Protein AF-A0A6V7TV45-F1 (afdb_monomer_lite)

Sequence (391 aa):
MLIRIFLINLFFQFSSSISNNKNQVSQLLFVTIATEETDGLKRLQKSAHHFGHDLKIFGLGEEWKGGNMYSEGGAQKIRLLRENLLPYKDDNLIVLFTDAYDVLINSNSETILRTFFASFPETKILFGAEAYCWPDKSLASKYPPIVFGERYLNSGMFIGYIKEILKMLEFAKEQNLADNEDDQLFYTYLFLDENIRNDLKVGLDSLSIIFQNLNGAQEFVTIRKENNEAMIYNSLYITYPLILHGNGPAKILLNQFENYLGENYLQKEETLKPYQNSIKEHLFPTICVSIFIQKPIPYVEEFLIKISELDYPKRKINLYIANNQKYNIEMVEEFRQQWEDFYASFSVINSVDVKEYIARTNSFIYAKKTKSEFLFIVDADSHLDPSALKI

Structure (mmCIF, N/CA/C/O backbone):
data_AF-A0A6V7TV45-F1
#
_entry.id   AF-A0A6V7TV45-F1
#
loop_
_atom_site.group_PDB
_atom_site.id
_atom_site.type_symbol
_atom_site.label_atom_id
_atom_site.label_alt_id
_atom_site.label_comp_id
_atom_site.label_asym_id
_atom_site.label_entity_id
_atom_site.label_seq_id
_atom_site.pdbx_PDB_ins_code
_atom_site.Cartn_x
_atom_site.Cartn_y
_atom_site.Cartn_z
_atom_site.occupancy
_atom_site.B_iso_or_equiv
_atom_site.auth_seq_id
_atom_site.auth_comp_id
_atom_site.auth_asym_id
_atom_site.auth_atom_id
_atom_site.pdbx_PDB_model_num
ATOM 1 N N . MET A 1 1 ? 15.608 -36.558 39.825 1.00 37.88 1 MET A N 1
ATOM 2 C CA . MET A 1 1 ? 14.323 -35.851 39.995 1.00 37.88 1 MET A CA 1
ATOM 3 C C . MET A 1 1 ? 13.796 -35.527 38.602 1.00 37.88 1 MET A C 1
ATOM 5 O O . MET A 1 1 ? 14.207 -34.542 38.012 1.00 37.88 1 MET A O 1
ATOM 9 N N . LEU A 1 2 ? 13.026 -36.447 38.015 1.00 30.80 2 LEU A N 1
ATOM 10 C CA . LEU A 1 2 ? 12.482 -36.337 36.657 1.00 30.80 2 LEU A CA 1
ATOM 11 C C . LEU A 1 2 ? 11.117 -35.649 36.742 1.00 30.80 2 LEU A C 1
ATOM 13 O O . LEU A 1 2 ? 10.162 -36.239 37.243 1.00 30.80 2 LEU A O 1
ATOM 17 N N . ILE A 1 3 ? 11.042 -34.401 36.287 1.00 30.61 3 ILE A N 1
ATOM 18 C CA . ILE A 1 3 ? 9.784 -33.662 36.165 1.00 30.61 3 ILE A CA 1
ATOM 19 C C . ILE A 1 3 ? 9.054 -34.212 34.935 1.00 30.61 3 ILE A C 1
ATOM 21 O O . ILE A 1 3 ? 9.493 -34.024 33.803 1.00 30.61 3 ILE A O 1
ATOM 25 N N . ARG A 1 4 ? 7.958 -34.942 35.165 1.00 30.19 4 ARG A N 1
ATOM 26 C CA . ARG A 1 4 ? 7.014 -35.343 34.116 1.00 30.19 4 ARG A CA 1
ATOM 27 C C . ARG A 1 4 ? 6.163 -34.128 33.750 1.00 30.19 4 ARG A C 1
ATOM 29 O O . ARG A 1 4 ? 5.362 -33.678 34.562 1.00 30.19 4 ARG A O 1
ATOM 36 N N . ILE A 1 5 ? 6.338 -33.617 32.537 1.00 35.34 5 ILE A N 1
ATOM 37 C CA . ILE A 1 5 ? 5.459 -32.604 31.948 1.00 35.34 5 ILE A CA 1
ATOM 38 C C . ILE A 1 5 ? 4.182 -33.320 31.490 1.00 35.34 5 ILE A C 1
ATOM 40 O O . ILE A 1 5 ? 4.224 -34.163 30.596 1.00 35.34 5 ILE A O 1
ATOM 44 N N . PHE A 1 6 ? 3.054 -33.014 32.131 1.00 29.59 6 PHE A N 1
ATOM 45 C CA . PHE A 1 6 ? 1.728 -33.396 31.650 1.00 29.59 6 PHE A CA 1
ATOM 46 C C . PHE A 1 6 ? 1.304 -32.382 30.581 1.00 29.59 6 PHE A C 1
ATOM 48 O O . PHE A 1 6 ? 0.914 -31.262 30.899 1.00 29.59 6 PHE A O 1
ATOM 55 N N . LEU A 1 7 ? 1.398 -32.768 29.309 1.00 30.58 7 LEU A N 1
ATOM 56 C CA . LEU A 1 7 ? 0.730 -32.065 28.216 1.00 30.58 7 LEU A CA 1
ATOM 57 C C . LEU A 1 7 ? -0.755 -32.432 28.264 1.00 30.58 7 LEU A C 1
ATOM 59 O O . LEU A 1 7 ? -1.154 -33.524 27.859 1.00 30.58 7 LEU A O 1
ATOM 63 N N . ILE A 1 8 ? -1.571 -31.531 28.805 1.00 30.38 8 ILE A N 1
ATOM 64 C CA . ILE A 1 8 ? -3.025 -31.617 28.699 1.00 30.38 8 ILE A CA 1
ATOM 65 C C . ILE A 1 8 ? -3.395 -31.125 27.295 1.00 30.38 8 ILE A C 1
ATOM 67 O O . ILE A 1 8 ? -3.439 -29.926 27.037 1.00 30.38 8 ILE A O 1
ATOM 71 N N . ASN A 1 9 ? -3.646 -32.061 26.379 1.00 30.77 9 ASN A N 1
ATOM 72 C CA . ASN A 1 9 ? -4.311 -31.769 25.112 1.00 30.77 9 ASN A CA 1
ATOM 73 C C . ASN A 1 9 ? -5.793 -31.495 25.400 1.00 30.77 9 ASN A C 1
ATOM 75 O O . ASN A 1 9 ? -6.582 -32.429 25.547 1.00 30.77 9 ASN A O 1
ATOM 79 N N . LEU A 1 10 ? -6.172 -30.220 25.506 1.00 31.62 10 LEU A N 1
ATOM 80 C CA . LEU A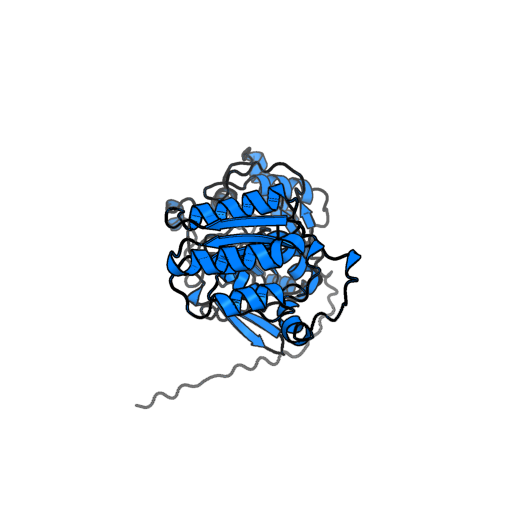 1 10 ? -7.576 -29.818 25.543 1.00 31.62 10 LEU A CA 1
ATOM 81 C C . LEU A 1 10 ? -8.150 -29.916 24.117 1.00 31.62 10 LEU A C 1
ATOM 83 O O . LEU A 1 10 ? -8.101 -28.969 23.337 1.00 31.62 10 LEU A O 1
ATOM 87 N N . PHE A 1 11 ? -8.682 -31.084 23.759 1.00 32.09 11 PHE A N 1
ATOM 88 C CA . PHE A 1 11 ? -9.584 -31.206 22.616 1.00 32.09 11 PHE A CA 1
ATOM 89 C C . PHE A 1 11 ? -10.937 -30.606 23.014 1.00 32.09 11 PHE A C 1
ATOM 91 O O . PHE A 1 11 ? -11.714 -31.233 23.734 1.00 32.09 11 PHE A O 1
ATOM 98 N N . PHE A 1 12 ? -11.235 -29.394 22.548 1.00 35.78 12 PHE A N 1
ATOM 99 C CA . PHE A 1 12 ? -12.599 -28.876 22.588 1.00 35.78 12 PHE A CA 1
ATOM 100 C C . PHE A 1 12 ? -13.441 -29.613 21.536 1.00 35.78 12 PHE A C 1
ATOM 102 O O . PHE A 1 12 ? -13.468 -29.241 20.366 1.00 35.78 12 PHE A O 1
ATOM 109 N N . GLN A 1 13 ? -14.147 -30.667 21.950 1.00 35.66 13 GLN A N 1
ATOM 110 C CA . GLN A 1 13 ? -15.349 -31.106 21.243 1.00 35.66 13 GLN A CA 1
ATOM 111 C C . GLN A 1 13 ? -16.489 -30.164 21.635 1.00 35.66 13 GLN A C 1
ATOM 113 O O . GLN A 1 13 ? -17.064 -30.293 22.714 1.00 35.66 13 GLN A O 1
ATOM 118 N N . PHE A 1 14 ? -16.825 -29.210 20.767 1.00 37.41 14 PHE A N 1
ATOM 119 C CA . PHE A 1 14 ? -18.071 -28.465 20.911 1.00 37.41 14 PHE A CA 1
ATOM 120 C C . PHE A 1 14 ? -19.222 -29.292 20.340 1.00 37.41 14 PHE A C 1
ATOM 122 O O . PHE A 1 14 ? -19.390 -29.428 19.130 1.00 37.41 14 PHE A O 1
ATOM 129 N N . SER A 1 15 ? -20.028 -29.847 21.244 1.00 34.06 15 SER A N 1
ATOM 130 C CA . SER A 1 15 ? -21.378 -30.307 20.944 1.00 34.06 15 SER A CA 1
ATOM 131 C C . SER A 1 15 ? -22.220 -29.112 20.493 1.00 34.06 15 SER A C 1
ATOM 133 O O . SER A 1 15 ? -22.412 -28.156 21.248 1.00 34.06 15 SER A O 1
ATOM 135 N N . SER A 1 16 ? -22.731 -29.174 19.268 1.00 37.56 16 SER A N 1
ATOM 136 C CA . SER A 1 16 ? -23.662 -28.202 18.706 1.00 37.56 16 SER A CA 1
ATOM 137 C C . SER A 1 16 ? -24.964 -28.176 19.510 1.00 37.56 16 SER A C 1
ATOM 139 O O . SER A 1 16 ? -25.830 -29.033 19.330 1.00 37.56 16 SER A O 1
ATOM 141 N N . SER A 1 17 ? -25.128 -27.173 20.370 1.00 31.98 17 SER A N 1
ATOM 142 C CA . SER A 1 17 ? -26.457 -26.710 20.768 1.00 31.98 17 SER A CA 1
ATOM 143 C C . SER A 1 17 ? -26.798 -25.520 19.878 1.00 31.98 17 SER A C 1
ATOM 145 O O . SER A 1 17 ? -26.378 -24.392 20.108 1.00 31.98 17 SER A O 1
ATOM 147 N N . ILE A 1 18 ? -27.500 -25.804 18.781 1.00 38.53 18 ILE A N 1
ATOM 148 C CA . ILE A 1 18 ? -28.070 -24.772 17.917 1.00 38.53 18 ILE A CA 1
ATOM 149 C C . ILE A 1 18 ? -29.226 -24.154 18.703 1.00 38.53 18 ILE A C 1
ATOM 151 O O . ILE A 1 18 ? -30.346 -24.666 18.706 1.00 38.53 18 ILE A O 1
ATOM 155 N N . SER A 1 19 ? -28.948 -23.061 19.409 1.00 33.62 19 SER A N 1
ATOM 156 C CA . SER A 1 19 ? -29.986 -22.103 19.751 1.00 33.62 19 SER A CA 1
ATOM 157 C C . SER A 1 19 ? -30.336 -21.351 18.466 1.00 33.62 19 SER A C 1
ATOM 159 O O . SER A 1 19 ? -29.536 -20.612 17.899 1.00 33.62 19 SER A O 1
ATOM 161 N N . ASN A 1 20 ? -31.548 -21.594 17.969 1.00 33.59 20 ASN A N 1
ATOM 162 C CA . ASN A 1 20 ? -32.167 -20.834 16.887 1.00 33.59 20 ASN A CA 1
ATOM 163 C C . ASN A 1 20 ? -32.421 -19.391 17.357 1.00 33.59 20 ASN A C 1
ATOM 165 O O . ASN A 1 20 ? -33.549 -19.027 17.674 1.00 33.59 20 ASN A O 1
ATOM 169 N N . ASN A 1 21 ? -31.384 -18.560 17.380 1.00 34.31 21 ASN A N 1
ATOM 170 C CA . ASN A 1 21 ? -31.546 -17.129 17.180 1.00 34.31 21 ASN A CA 1
ATOM 171 C C . ASN A 1 21 ? -31.085 -16.847 15.756 1.00 34.31 21 ASN A C 1
ATOM 173 O O . ASN A 1 21 ? -29.895 -16.895 15.454 1.00 34.31 21 ASN A O 1
ATOM 177 N N . LYS A 1 22 ? -32.043 -16.569 14.866 1.00 37.00 22 LYS A N 1
ATOM 178 C CA . LYS A 1 22 ? -31.774 -15.893 13.594 1.00 37.00 22 LYS A CA 1
ATOM 179 C C . LYS A 1 22 ? -31.284 -14.479 13.922 1.00 37.00 22 LYS A C 1
ATOM 181 O O . LYS A 1 22 ? -32.043 -13.522 13.821 1.00 37.00 22 LYS A O 1
ATOM 186 N N . ASN A 1 23 ? -30.042 -14.364 14.384 1.00 43.78 23 ASN A N 1
ATOM 187 C CA . ASN A 1 23 ? -29.356 -13.090 14.469 1.00 43.78 23 ASN A CA 1
ATOM 188 C C . ASN A 1 23 ? -29.173 -12.615 13.031 1.00 43.78 23 ASN A C 1
ATOM 190 O O . ASN A 1 23 ? -28.622 -13.331 12.196 1.00 43.78 23 ASN A O 1
ATOM 194 N N . GLN A 1 24 ? -29.722 -11.442 12.745 1.00 49.12 24 GLN A N 1
ATOM 195 C CA . GLN A 1 24 ? -29.494 -10.692 11.522 1.00 49.12 24 GLN A CA 1
ATOM 196 C C . GLN A 1 24 ? -27.986 -10.706 11.239 1.00 49.12 24 GLN A C 1
ATOM 198 O O . GLN A 1 24 ? -27.207 -10.213 12.050 1.00 49.12 24 GLN A O 1
ATOM 203 N N . VAL A 1 25 ? -27.569 -11.375 10.161 1.00 59.34 25 VAL A N 1
ATOM 204 C CA . VAL A 1 25 ? -26.154 -11.451 9.787 1.00 59.34 25 VAL A CA 1
ATOM 205 C C . VAL A 1 25 ? -25.708 -10.020 9.515 1.00 59.34 25 VAL A C 1
ATOM 207 O O . VAL A 1 25 ? -26.217 -9.395 8.586 1.00 59.34 25 VAL A O 1
ATOM 210 N N . SER A 1 26 ? -24.827 -9.480 10.360 1.00 75.00 26 SER A N 1
ATOM 211 C CA . SER A 1 26 ? -24.279 -8.140 10.161 1.00 75.00 26 SER A CA 1
ATOM 212 C C . SER A 1 26 ? -23.622 -8.063 8.788 1.00 75.00 26 SER A C 1
ATOM 214 O O . SER A 1 26 ? -22.820 -8.924 8.428 1.00 75.00 26 SER A O 1
ATOM 216 N N . GLN A 1 27 ? -23.974 -7.041 8.015 1.00 92.25 27 GLN A N 1
ATOM 217 C CA . GLN A 1 27 ? -23.341 -6.776 6.731 1.00 92.25 27 GLN A CA 1
ATOM 218 C C . GLN A 1 27 ? -21.988 -6.089 6.965 1.00 92.25 27 GLN A C 1
ATOM 220 O O . GLN A 1 27 ? -21.863 -5.254 7.862 1.00 92.25 27 GLN A O 1
ATOM 225 N N . LEU A 1 28 ? -20.984 -6.441 6.159 1.00 96.94 28 LEU A N 1
ATOM 226 C CA . LEU A 1 28 ? -19.679 -5.782 6.144 1.00 96.94 28 LEU A CA 1
ATOM 227 C C . LEU A 1 28 ? -19.601 -4.835 4.943 1.00 96.94 28 LEU A C 1
ATOM 229 O O . LEU A 1 28 ? -19.743 -5.272 3.801 1.00 96.94 28 LEU A O 1
ATOM 233 N N . LEU A 1 29 ? -19.359 -3.554 5.201 1.00 97.94 29 LEU A N 1
ATOM 234 C CA . LEU A 1 29 ? -19.023 -2.551 4.198 1.00 97.94 29 LEU A CA 1
ATOM 235 C C . LEU A 1 29 ? -17.508 -2.322 4.213 1.00 97.94 29 LEU A C 1
ATOM 237 O O . LEU A 1 29 ? -16.967 -1.804 5.188 1.00 97.94 29 LEU A O 1
ATOM 241 N N . PHE A 1 30 ? -16.834 -2.687 3.126 1.00 98.12 30 PHE A N 1
ATOM 242 C CA . PHE A 1 30 ? -15.397 -2.479 2.965 1.00 98.12 30 PHE A CA 1
ATOM 243 C C . PHE A 1 30 ? -15.143 -1.149 2.249 1.00 98.12 30 PHE A C 1
ATOM 245 O O . PHE A 1 30 ? -15.655 -0.940 1.146 1.00 98.12 30 PHE A O 1
ATOM 252 N N . VAL A 1 31 ? -14.381 -0.244 2.865 1.00 98.62 31 VAL A N 1
ATOM 253 C CA . VAL A 1 31 ? -14.137 1.113 2.349 1.00 98.62 31 VAL A CA 1
ATOM 254 C C . VAL A 1 31 ? -12.656 1.465 2.354 1.00 98.62 31 VAL A C 1
ATOM 256 O O . VAL A 1 31 ? -11.906 1.057 3.236 1.00 98.62 31 VAL A O 1
ATOM 259 N N . THR A 1 32 ? -12.249 2.279 1.387 1.00 98.62 32 THR A N 1
ATOM 260 C CA . THR A 1 32 ? -10.912 2.875 1.330 1.00 98.62 32 THR A CA 1
ATOM 261 C C . THR A 1 32 ? -10.966 4.283 0.733 1.00 98.62 32 THR A C 1
ATOM 263 O O . THR A 1 32 ? -11.969 4.675 0.127 1.00 98.62 32 THR A O 1
ATOM 266 N N . ILE A 1 33 ? -9.887 5.049 0.899 1.00 98.25 33 ILE A N 1
ATOM 267 C CA . ILE A 1 33 ? -9.714 6.376 0.301 1.00 98.25 33 ILE A CA 1
ATOM 268 C C . ILE A 1 33 ? -8.579 6.314 -0.711 1.00 98.25 33 ILE A C 1
ATOM 270 O O . ILE A 1 33 ? -7.449 5.974 -0.362 1.00 98.25 33 ILE A O 1
ATOM 274 N N . ALA A 1 34 ? -8.871 6.697 -1.949 1.00 97.38 34 ALA A N 1
ATOM 275 C CA . ALA A 1 34 ? -7.869 6.852 -2.991 1.00 97.38 34 ALA A CA 1
ATOM 276 C C . ALA A 1 34 ? -8.269 7.989 -3.925 1.00 97.38 34 ALA A C 1
ATOM 278 O O . ALA A 1 34 ? -9.421 8.078 -4.338 1.00 97.38 34 ALA A O 1
ATOM 279 N N . THR A 1 35 ? -7.306 8.833 -4.280 1.00 96.06 35 THR A N 1
ATOM 280 C CA . THR A 1 35 ? -7.502 9.934 -5.232 1.00 96.06 35 THR A CA 1
ATOM 281 C C . THR A 1 35 ? -7.142 9.546 -6.660 1.00 96.06 35 THR A C 1
ATOM 283 O O . THR A 1 35 ? -7.656 10.139 -7.607 1.00 96.06 35 THR A O 1
ATOM 286 N N . GLU A 1 36 ? -6.301 8.523 -6.831 1.00 95.25 36 GLU A N 1
ATOM 287 C CA . GLU A 1 36 ? -5.777 8.090 -8.125 1.00 95.25 36 GLU A CA 1
ATOM 288 C C . GLU A 1 36 ? -5.797 6.565 -8.278 1.00 95.25 36 GLU A C 1
ATOM 290 O O . GLU A 1 36 ? -5.655 5.805 -7.317 1.00 95.25 36 GLU A O 1
ATOM 295 N N . GLU A 1 37 ? -5.909 6.120 -9.529 1.00 95.44 37 GLU A N 1
ATOM 296 C CA . GLU A 1 37 ? -5.894 4.708 -9.911 1.00 95.44 37 GLU A CA 1
ATOM 297 C C . GLU A 1 37 ? -4.449 4.186 -10.023 1.00 95.44 37 GLU A C 1
ATOM 299 O O . GLU A 1 37 ? -3.880 4.070 -11.113 1.00 95.44 37 GLU A O 1
ATOM 304 N N . THR A 1 38 ? -3.829 3.898 -8.877 1.00 95.69 38 THR A N 1
ATOM 305 C CA . THR A 1 38 ? -2.452 3.378 -8.799 1.00 95.69 38 THR A CA 1
ATOM 306 C C . THR A 1 38 ? -2.405 1.850 -8.860 1.00 95.69 38 THR A C 1
ATOM 308 O O . THR A 1 38 ? -3.392 1.169 -8.584 1.00 95.69 38 THR A O 1
ATOM 311 N N . ASP A 1 39 ? -1.234 1.273 -9.143 1.00 93.75 39 ASP A N 1
ATOM 312 C CA . ASP A 1 39 ? -1.056 -0.186 -9.077 1.00 93.75 39 ASP A CA 1
ATOM 313 C C . ASP A 1 39 ? -1.278 -0.739 -7.657 1.00 93.75 39 ASP A C 1
ATOM 315 O O . ASP A 1 39 ? -1.774 -1.852 -7.495 1.00 93.75 39 ASP A O 1
ATOM 319 N N . GLY A 1 40 ? -1.005 0.064 -6.621 1.00 95.50 40 GLY A N 1
ATOM 320 C CA . GLY A 1 40 ? -1.317 -0.280 -5.233 1.00 95.50 40 GLY A CA 1
ATOM 321 C C . GLY A 1 40 ? -2.822 -0.390 -4.971 1.00 95.50 40 GLY A C 1
ATOM 322 O O . GLY A 1 40 ? -3.257 -1.341 -4.323 1.00 95.50 40 GLY A O 1
ATOM 323 N N . LEU A 1 41 ? -3.627 0.528 -5.524 1.00 97.06 41 LEU A N 1
ATOM 324 C CA . LEU A 1 41 ? -5.091 0.443 -5.447 1.00 97.06 41 LEU A CA 1
ATOM 325 C C . LEU A 1 41 ? -5.623 -0.763 -6.232 1.00 97.06 41 LEU A C 1
ATOM 327 O O . LEU A 1 41 ? -6.451 -1.511 -5.711 1.00 97.06 41 LEU A O 1
ATOM 331 N N . LYS A 1 42 ? -5.102 -1.000 -7.442 1.00 95.25 42 LYS A N 1
ATOM 332 C CA . LYS A 1 42 ? -5.472 -2.171 -8.255 1.00 95.25 42 LYS A CA 1
ATOM 333 C C . LYS A 1 42 ? -5.178 -3.481 -7.541 1.00 95.25 42 LYS A C 1
ATOM 335 O O . LYS A 1 42 ? -5.988 -4.406 -7.598 1.00 95.25 42 LYS A O 1
ATOM 340 N N . ARG A 1 43 ? -4.052 -3.565 -6.828 1.00 94.62 43 ARG A N 1
ATOM 341 C CA . ARG A 1 43 ? -3.750 -4.708 -5.960 1.00 94.62 43 ARG A CA 1
ATOM 342 C C . ARG A 1 43 ? -4.806 -4.888 -4.877 1.00 94.62 43 ARG A C 1
ATOM 344 O O . ARG A 1 43 ? -5.300 -6.003 -4.704 1.00 94.62 43 ARG A O 1
ATOM 351 N N . LEU A 1 44 ? -5.157 -3.820 -4.158 1.00 96.75 44 LEU A N 1
ATOM 352 C CA . LEU A 1 44 ? -6.183 -3.891 -3.120 1.00 96.75 44 LEU A CA 1
ATOM 353 C C . LEU A 1 44 ? -7.512 -4.381 -3.712 1.00 96.75 44 LEU A C 1
ATOM 355 O O . LEU A 1 44 ? -8.062 -5.358 -3.209 1.00 96.75 44 LEU A O 1
ATOM 359 N N . GLN A 1 45 ? -7.966 -3.795 -4.824 1.00 96.25 45 GLN A N 1
ATOM 360 C CA . GLN A 1 45 ? -9.169 -4.225 -5.549 1.00 96.25 45 GLN A CA 1
ATOM 361 C C . GLN A 1 45 ? -9.101 -5.697 -5.975 1.00 96.25 45 GLN A C 1
ATOM 363 O O . GLN A 1 45 ? -10.069 -6.429 -5.778 1.00 96.25 45 GLN A O 1
ATOM 368 N N . LYS A 1 46 ? -7.964 -6.159 -6.515 1.00 93.81 46 LYS A N 1
ATOM 369 C CA . LYS A 1 46 ? -7.772 -7.562 -6.918 1.00 93.81 46 LYS A CA 1
ATOM 370 C C . LYS A 1 46 ? -7.903 -8.505 -5.721 1.00 93.81 46 LYS A C 1
ATOM 372 O O . LYS A 1 46 ? -8.617 -9.502 -5.803 1.00 93.81 46 LYS A O 1
ATOM 377 N N . SER A 1 47 ? -7.259 -8.175 -4.601 1.00 94.12 47 SER A N 1
ATOM 378 C CA . SER A 1 47 ? -7.365 -8.968 -3.370 1.00 94.12 47 SER A CA 1
ATOM 379 C C . SER A 1 47 ? -8.781 -8.932 -2.771 1.00 94.12 47 SER A C 1
ATOM 381 O O . SER A 1 47 ? -9.291 -9.966 -2.346 1.00 94.12 47 SER A O 1
ATOM 383 N N . ALA A 1 48 ? -9.462 -7.781 -2.823 1.00 95.38 48 ALA A N 1
ATOM 384 C CA . ALA A 1 48 ? -10.852 -7.627 -2.397 1.00 95.38 48 ALA A CA 1
ATOM 385 C C . ALA A 1 48 ? -11.786 -8.533 -3.210 1.00 95.38 48 ALA A C 1
ATOM 387 O O . ALA A 1 48 ? -12.554 -9.308 -2.638 1.00 95.38 48 ALA A O 1
ATOM 388 N N . HIS A 1 49 ? -11.666 -8.473 -4.539 1.00 93.88 49 HIS A N 1
ATOM 389 C CA . HIS A 1 49 ? -12.455 -9.266 -5.475 1.00 93.88 49 HIS A CA 1
ATOM 390 C C . HIS A 1 49 ? -12.257 -10.768 -5.256 1.00 93.88 49 HIS A C 1
ATOM 392 O O . HIS A 1 49 ? -13.239 -11.505 -5.199 1.00 93.88 49 HIS A O 1
ATOM 398 N N . HIS A 1 50 ? -11.010 -11.214 -5.061 1.00 91.00 50 HIS A N 1
ATOM 399 C CA . HIS A 1 50 ? -10.703 -12.621 -4.797 1.00 91.00 50 HIS A CA 1
ATOM 400 C C . HIS A 1 50 ? -11.478 -13.179 -3.591 1.00 91.00 50 HIS A C 1
ATOM 402 O O . HIS A 1 50 ? -11.995 -14.292 -3.643 1.00 91.00 50 HIS A O 1
ATOM 408 N N . PHE A 1 51 ? -11.613 -12.386 -2.525 1.00 92.06 51 PHE A N 1
ATOM 409 C CA . PHE A 1 51 ? -12.355 -12.767 -1.321 1.00 92.06 51 PHE A CA 1
ATOM 410 C C . PHE A 1 51 ? -13.842 -12.366 -1.341 1.00 92.06 51 PHE A C 1
ATOM 412 O O . PHE A 1 51 ? -14.526 -12.498 -0.323 1.00 92.06 51 PHE A O 1
ATOM 419 N N . GLY A 1 52 ? -14.355 -11.917 -2.492 1.00 93.56 52 GLY A N 1
ATOM 420 C CA . GLY A 1 52 ? -15.771 -11.616 -2.706 1.00 93.56 52 GLY A CA 1
ATOM 421 C C . GLY A 1 52 ? -16.251 -10.287 -2.117 1.00 93.56 52 GLY A C 1
ATOM 422 O O . GLY A 1 52 ? -17.447 -10.137 -1.871 1.00 93.56 52 GLY A O 1
ATOM 423 N N . HIS A 1 53 ? -15.354 -9.328 -1.873 1.00 95.19 53 HIS A N 1
ATOM 424 C CA . HIS A 1 53 ? -15.719 -8.016 -1.330 1.00 95.19 53 HIS A CA 1
ATOM 425 C C . HIS A 1 53 ? -16.049 -7.004 -2.432 1.00 95.19 53 HIS A C 1
ATOM 427 O O . HIS A 1 53 ? -15.301 -6.843 -3.396 1.00 95.19 53 HIS A O 1
ATOM 433 N N . ASP A 1 54 ? -17.131 -6.252 -2.234 1.00 95.00 54 ASP A N 1
ATOM 434 C CA . ASP A 1 54 ? -17.450 -5.037 -2.994 1.00 95.00 54 ASP A CA 1
ATOM 435 C C . ASP A 1 54 ? -16.782 -3.829 -2.312 1.00 95.00 54 ASP A C 1
ATOM 437 O O . ASP A 1 54 ? -17.345 -3.215 -1.402 1.00 95.00 54 ASP A O 1
ATOM 441 N N . LEU A 1 55 ? -15.539 -3.537 -2.711 1.00 97.44 55 LEU A N 1
ATOM 442 C CA . LEU A 1 55 ? -14.737 -2.444 -2.157 1.00 97.44 55 LEU A CA 1
ATOM 443 C C . LEU A 1 55 ? -15.278 -1.078 -2.606 1.00 97.44 55 LEU A C 1
ATOM 445 O O . LEU A 1 55 ? -15.266 -0.752 -3.795 1.00 97.44 55 LEU A O 1
ATOM 449 N N . LYS A 1 56 ? -15.682 -0.236 -1.650 1.00 98.25 56 LYS A N 1
ATOM 450 C CA . LYS A 1 56 ? -16.050 1.160 -1.913 1.00 98.25 56 LYS A CA 1
ATOM 451 C C . LYS A 1 56 ? -14.833 2.067 -1.813 1.00 98.25 56 LYS A C 1
ATOM 453 O O . LYS A 1 56 ? -14.201 2.170 -0.767 1.00 98.25 56 LYS A O 1
ATOM 458 N N . ILE A 1 57 ? -14.533 2.744 -2.912 1.00 98.44 57 ILE A N 1
ATOM 459 C CA . ILE A 1 57 ? -13.403 3.663 -3.019 1.00 98.44 57 ILE A CA 1
ATOM 460 C C . ILE A 1 57 ? -13.962 5.080 -3.028 1.00 98.44 57 ILE A C 1
ATOM 462 O O . ILE A 1 57 ? -14.757 5.428 -3.904 1.00 98.44 57 ILE A O 1
ATOM 466 N N . PHE A 1 58 ? -13.565 5.889 -2.053 1.00 98.31 58 PHE A N 1
ATOM 467 C CA . PHE A 1 58 ? -13.974 7.287 -1.961 1.00 98.31 58 PHE A CA 1
ATOM 468 C C . PHE A 1 58 ? -12.823 8.220 -2.352 1.00 98.31 58 PHE A C 1
ATOM 470 O O . PHE A 1 58 ? -11.658 7.922 -2.089 1.00 98.31 58 PHE A O 1
ATOM 477 N N . GLY A 1 59 ? -13.162 9.364 -2.955 1.00 96.75 59 GLY A N 1
ATOM 478 C CA . GLY A 1 59 ? -12.208 10.413 -3.331 1.00 96.75 59 GLY A CA 1
ATOM 479 C C . GLY A 1 59 ? -11.556 10.269 -4.712 1.00 96.75 59 GLY A C 1
ATOM 480 O O . GLY A 1 59 ? -10.724 11.104 -5.054 1.00 96.75 59 GLY A O 1
ATOM 481 N N . LEU A 1 60 ? -11.912 9.260 -5.523 1.00 96.12 60 LEU A N 1
ATOM 482 C CA . LEU A 1 60 ? -11.308 9.069 -6.850 1.00 96.12 60 LEU A CA 1
ATOM 483 C C . LEU A 1 60 ? -11.513 10.300 -7.741 1.00 96.12 60 LEU A C 1
ATOM 485 O O . LEU A 1 60 ? -12.641 10.745 -7.957 1.00 96.12 60 LEU A O 1
ATOM 489 N N . GLY A 1 61 ? -10.414 10.822 -8.289 1.00 94.69 61 GLY A N 1
ATOM 490 C CA . GLY A 1 61 ? -10.403 12.025 -9.121 1.00 94.69 61 GLY A CA 1
ATOM 491 C C . GLY A 1 61 ? -10.390 13.344 -8.341 1.00 94.69 61 GLY A C 1
ATOM 492 O O . GLY A 1 61 ? -10.296 14.400 -8.968 1.00 94.69 61 GLY A O 1
ATOM 493 N N . GLU A 1 62 ? -10.458 13.319 -7.006 1.00 95.31 62 GLU A N 1
ATOM 494 C CA . GLU A 1 62 ? -10.227 14.511 -6.189 1.00 95.31 62 GLU A CA 1
ATOM 495 C C . GLU A 1 62 ? -8.734 14.844 -6.087 1.00 95.31 62 GLU A C 1
ATOM 497 O O . GLU A 1 62 ? -7.869 13.971 -6.083 1.00 95.31 62 GLU A O 1
ATOM 502 N N . GLU A 1 63 ? -8.422 16.133 -5.956 1.00 95.00 63 GLU A N 1
ATOM 503 C CA . GLU A 1 63 ? -7.065 16.583 -5.655 1.00 95.00 63 GLU A CA 1
ATOM 504 C C . GLU A 1 63 ? -6.659 16.145 -4.238 1.00 95.00 63 GLU A C 1
ATOM 506 O O . GLU A 1 63 ? -7.385 16.374 -3.263 1.00 95.00 63 GLU A O 1
ATOM 511 N N . TRP A 1 64 ? -5.469 15.556 -4.113 1.00 95.50 64 TRP A N 1
ATOM 512 C CA . TRP A 1 64 ? -4.902 15.207 -2.817 1.00 95.50 64 TRP A CA 1
ATOM 513 C C . TRP A 1 64 ? -4.351 16.447 -2.095 1.00 95.50 64 TRP A C 1
ATOM 515 O O . TRP A 1 64 ? -3.398 17.085 -2.539 1.00 95.50 64 TRP A O 1
ATOM 525 N N . LYS A 1 65 ? -4.948 16.758 -0.946 1.00 94.19 65 LYS A N 1
ATOM 526 C CA . LYS A 1 65 ? -4.619 17.861 -0.032 1.00 94.19 65 LYS A CA 1
ATOM 527 C C . LYS A 1 65 ? -4.055 17.377 1.304 1.00 94.19 65 LYS A C 1
ATOM 529 O O . LYS A 1 65 ? -3.684 18.201 2.134 1.00 94.19 65 LYS A O 1
ATOM 534 N N . GLY A 1 66 ? -3.935 16.065 1.501 1.00 90.12 66 GLY A N 1
ATOM 535 C CA . GLY A 1 66 ? -3.449 15.456 2.740 1.00 90.12 66 GLY A CA 1
ATOM 536 C C . GLY A 1 66 ? -1.941 15.518 2.988 1.00 90.12 66 GLY A C 1
ATOM 537 O O . GLY A 1 66 ? -1.423 14.702 3.739 1.00 90.12 66 GLY A O 1
ATOM 538 N N . GLY A 1 67 ? -1.210 16.446 2.368 1.00 89.12 67 GLY A N 1
ATOM 539 C CA . GLY A 1 67 ? 0.247 16.543 2.509 1.00 89.12 67 GLY A CA 1
ATOM 540 C C . GLY A 1 67 ? 1.010 15.546 1.629 1.00 89.12 67 GLY A C 1
ATOM 541 O O . GLY A 1 67 ? 0.488 15.052 0.636 1.00 89.12 67 GLY A O 1
ATOM 542 N N . ASN A 1 68 ? 2.277 15.268 1.941 1.00 81.69 68 ASN A N 1
ATOM 543 C CA . ASN A 1 68 ? 3.144 14.447 1.080 1.00 81.69 68 ASN A CA 1
ATOM 544 C C . ASN A 1 68 ? 3.235 12.966 1.500 1.00 81.69 68 ASN A C 1
ATOM 546 O O . ASN A 1 68 ? 3.913 12.203 0.817 1.00 81.69 68 ASN A O 1
ATOM 550 N N . MET A 1 69 ? 2.601 12.578 2.615 1.00 80.44 69 MET A N 1
ATOM 551 C CA . MET A 1 69 ? 2.627 11.227 3.207 1.00 80.44 69 MET A CA 1
ATOM 552 C C . MET A 1 69 ? 4.033 10.654 3.504 1.00 80.44 69 MET A C 1
ATOM 554 O O . MET A 1 69 ? 4.161 9.492 3.883 1.00 80.44 69 MET A O 1
ATOM 558 N N . TYR A 1 70 ? 5.099 11.449 3.347 1.00 66.75 70 TYR A N 1
ATOM 559 C CA . TYR A 1 70 ? 6.456 11.144 3.822 1.00 66.75 70 TYR A CA 1
ATOM 560 C C . TYR A 1 70 ? 6.673 11.622 5.267 1.00 66.75 70 TYR A C 1
ATOM 562 O O . TYR A 1 70 ? 7.645 11.229 5.913 1.00 66.75 70 TYR A O 1
ATOM 570 N N . SER A 1 71 ? 5.784 12.485 5.754 1.00 72.06 71 SER A N 1
ATOM 571 C CA . SER A 1 71 ? 5.698 13.016 7.114 1.00 72.06 71 SER A CA 1
ATOM 572 C C . SER A 1 71 ? 4.234 13.005 7.575 1.00 72.06 71 SER A C 1
ATOM 574 O O . SER A 1 71 ? 3.398 12.394 6.915 1.00 72.06 71 SER A O 1
ATOM 576 N N . GLU A 1 72 ? 3.936 13.709 8.670 1.00 82.81 72 GLU A N 1
ATOM 577 C CA . GLU A 1 72 ? 2.573 13.985 9.143 1.00 82.81 72 GLU A CA 1
ATOM 578 C C . GLU A 1 72 ? 1.632 14.431 8.007 1.00 82.81 72 GLU A C 1
ATOM 580 O O . GLU A 1 72 ? 2.032 15.229 7.145 1.00 82.81 72 GLU A O 1
ATOM 585 N N . GLY A 1 73 ? 0.405 13.902 7.999 1.00 90.81 73 GLY A N 1
ATOM 586 C CA . GLY A 1 73 ? -0.620 14.227 7.004 1.00 90.81 73 GLY A CA 1
ATOM 587 C C . GLY A 1 73 ? -1.736 13.181 6.898 1.00 90.81 73 GLY A C 1
ATOM 588 O O . GLY A 1 73 ? -1.798 12.226 7.659 1.00 90.81 73 GLY A O 1
ATOM 589 N N . GLY A 1 74 ? -2.622 13.341 5.917 1.00 93.56 74 GLY A N 1
ATOM 590 C CA . GLY A 1 74 ? -3.639 12.341 5.583 1.00 93.56 74 GLY A CA 1
ATOM 591 C C . GLY A 1 74 ? -5.028 12.560 6.184 1.00 93.56 74 GLY A C 1
ATOM 592 O O . GLY A 1 74 ? -5.936 11.793 5.853 1.00 93.56 74 GLY A O 1
ATOM 593 N N . ALA A 1 75 ? -5.257 13.611 6.976 1.00 96.25 75 ALA A N 1
ATOM 594 C CA . ALA A 1 75 ? -6.569 13.922 7.556 1.00 96.25 75 ALA A CA 1
ATOM 595 C C . ALA A 1 75 ? -7.685 14.159 6.516 1.00 96.25 75 ALA A C 1
ATOM 597 O O . ALA A 1 75 ? -8.862 13.956 6.826 1.00 96.25 75 ALA A O 1
ATOM 598 N N . GLN A 1 76 ? -7.356 14.456 5.252 1.00 97.00 76 GLN A N 1
ATOM 599 C CA . GLN A 1 76 ? -8.319 14.429 4.141 1.00 97.00 76 GLN A CA 1
ATOM 600 C C . GLN A 1 76 ? -9.098 13.102 4.085 1.00 97.00 76 GLN A C 1
ATOM 602 O O . GLN A 1 76 ? -10.295 13.102 3.787 1.00 97.00 76 GLN A O 1
ATOM 607 N N . LYS A 1 77 ? -8.457 11.971 4.427 1.00 97.62 77 LYS A N 1
ATOM 608 C CA . LYS A 1 77 ? -9.111 10.654 4.510 1.00 97.62 77 LYS A CA 1
ATOM 609 C C . LYS A 1 77 ? -10.264 10.662 5.511 1.00 97.62 77 LYS A C 1
ATOM 611 O O . LYS A 1 77 ? -11.319 10.110 5.222 1.00 97.62 77 LYS A O 1
ATOM 616 N N . ILE A 1 78 ? -10.088 11.322 6.655 1.00 97.88 78 ILE A N 1
ATOM 617 C CA . ILE A 1 78 ? -11.092 11.420 7.723 1.00 97.88 78 ILE A CA 1
ATOM 618 C C . ILE A 1 78 ? -12.315 12.189 7.220 1.00 97.88 78 ILE A C 1
ATOM 620 O O . ILE A 1 78 ? -13.446 11.718 7.370 1.00 97.88 78 ILE A O 1
ATOM 624 N N . ARG A 1 79 ? -12.098 13.342 6.571 1.00 97.38 79 ARG A N 1
ATOM 625 C CA . ARG A 1 79 ? -13.184 14.134 5.977 1.00 97.38 79 ARG A CA 1
ATOM 626 C C . ARG A 1 79 ? -13.950 13.325 4.931 1.00 97.38 79 ARG A C 1
ATOM 628 O O . ARG A 1 79 ? -15.175 13.230 5.028 1.00 97.38 79 ARG A O 1
ATOM 635 N N . LEU A 1 80 ? -13.236 12.729 3.973 1.00 97.94 80 LEU A N 1
ATOM 636 C CA . LEU A 1 80 ? -13.836 11.940 2.896 1.00 97.94 80 LEU A CA 1
ATOM 637 C C . LEU A 1 80 ? -14.603 10.734 3.438 1.00 97.94 80 LEU A C 1
ATOM 639 O O . LEU A 1 80 ? -15.726 10.475 3.002 1.00 97.94 80 LEU A O 1
ATOM 643 N N . LEU A 1 81 ? -14.039 10.028 4.416 1.00 98.38 81 LEU A N 1
ATOM 644 C CA . LEU A 1 81 ? -14.689 8.886 5.041 1.00 98.38 81 LEU A CA 1
ATOM 645 C C . LEU A 1 81 ? -15.989 9.305 5.732 1.00 98.38 81 LEU A C 1
ATOM 647 O O . LEU A 1 81 ? -17.031 8.690 5.508 1.00 98.38 81 LEU A O 1
ATOM 651 N N . ARG A 1 82 ? -15.953 10.384 6.521 1.00 97.50 82 ARG A N 1
ATOM 652 C CA . ARG A 1 82 ? -17.132 10.921 7.214 1.00 97.50 82 ARG A CA 1
ATOM 653 C C . ARG A 1 82 ? -18.237 11.268 6.223 1.00 97.50 82 ARG A C 1
ATOM 655 O O . ARG A 1 82 ? -19.358 10.791 6.367 1.00 97.50 82 ARG A O 1
ATOM 662 N N . GLU A 1 83 ? -17.921 12.065 5.205 1.00 97.00 83 GLU A N 1
ATOM 663 C CA . GLU A 1 83 ? -18.889 12.540 4.208 1.00 97.00 83 GLU A CA 1
ATOM 664 C C . GLU A 1 83 ? -19.556 11.388 3.450 1.00 97.00 83 GLU A C 1
ATOM 666 O O . GLU A 1 83 ? -20.774 11.403 3.261 1.00 97.00 83 GLU A O 1
ATOM 671 N N . ASN A 1 84 ? -18.785 10.360 3.090 1.00 98.00 84 ASN A N 1
ATOM 672 C CA . ASN A 1 84 ? -19.286 9.220 2.326 1.00 98.00 84 ASN A CA 1
ATOM 673 C C . ASN A 1 84 ? -19.999 8.160 3.183 1.00 98.00 84 ASN A C 1
ATOM 675 O O . ASN A 1 84 ? -20.795 7.393 2.641 1.00 98.00 84 ASN A O 1
ATOM 679 N N . LEU A 1 85 ? -19.777 8.121 4.502 1.00 97.94 85 LEU A N 1
ATOM 680 C CA . LEU A 1 85 ? -20.496 7.214 5.407 1.00 97.94 85 LEU A CA 1
ATOM 681 C C . LEU A 1 85 ? -21.832 7.784 5.918 1.00 97.94 85 LEU A C 1
ATOM 683 O O . LEU A 1 85 ? -22.711 7.013 6.299 1.00 97.94 85 LEU A O 1
ATOM 687 N N . LEU A 1 86 ? -22.043 9.107 5.881 1.00 96.25 86 LEU A N 1
ATOM 688 C CA . LEU A 1 86 ? -23.295 9.747 6.328 1.00 96.25 86 LEU A CA 1
ATOM 689 C C . LEU A 1 86 ? -24.595 9.169 5.722 1.00 96.25 86 LEU A C 1
ATOM 691 O O . LEU A 1 86 ? -25.607 9.151 6.438 1.00 96.25 86 LEU A O 1
ATOM 695 N N . PRO A 1 87 ? -24.646 8.733 4.445 1.00 96.50 87 PRO A N 1
ATOM 696 C CA . PRO A 1 87 ? -25.863 8.173 3.853 1.00 96.50 87 PRO A CA 1
ATOM 697 C C . PRO A 1 87 ? -26.295 6.819 4.430 1.00 96.50 87 PRO A C 1
ATOM 699 O O . PRO A 1 87 ? -27.466 6.463 4.305 1.00 96.50 87 PRO A O 1
ATOM 702 N N . TYR A 1 88 ? -25.395 6.068 5.064 1.00 94.94 88 TYR A N 1
ATOM 703 C CA . TYR A 1 88 ? -25.694 4.745 5.608 1.00 94.94 88 TYR A CA 1
ATOM 704 C C . TYR A 1 88 ? -26.390 4.881 6.972 1.00 94.94 88 TYR A C 1
ATOM 706 O O . TYR A 1 88 ? -25.888 5.548 7.875 1.00 94.94 88 TYR A O 1
ATOM 714 N N . LYS A 1 89 ? -27.583 4.283 7.107 1.00 89.94 89 LYS A N 1
ATOM 715 C CA . LYS A 1 89 ? -28.481 4.458 8.272 1.00 89.94 89 LYS A CA 1
ATOM 716 C C . LYS A 1 89 ? -28.743 3.187 9.083 1.00 89.94 89 LYS A C 1
ATOM 718 O O . LYS A 1 89 ? -29.499 3.243 10.045 1.00 89.94 89 LYS A O 1
ATOM 723 N N . ASP A 1 90 ? -28.182 2.053 8.676 1.00 92.56 90 ASP A N 1
ATOM 724 C CA . ASP A 1 90 ? -28.315 0.807 9.431 1.00 92.56 90 ASP A CA 1
ATOM 725 C C . ASP A 1 90 ? -27.280 0.771 10.557 1.00 92.56 90 ASP A C 1
ATOM 727 O O . ASP A 1 90 ? -26.099 0.551 10.305 1.00 92.56 90 ASP A O 1
ATOM 731 N N . ASP A 1 91 ? -27.729 0.963 11.797 1.00 89.06 91 ASP A N 1
ATOM 732 C CA . ASP A 1 91 ? -26.877 0.933 12.992 1.00 89.06 91 ASP A CA 1
ATOM 733 C C . ASP A 1 91 ? -26.151 -0.418 13.188 1.00 89.06 91 ASP A C 1
ATOM 735 O O . ASP A 1 91 ? -25.146 -0.468 13.900 1.00 89.06 91 ASP A O 1
ATOM 739 N N . ASN A 1 92 ? -26.620 -1.507 12.563 1.00 90.44 92 ASN A N 1
ATOM 740 C CA . ASN A 1 92 ? -25.979 -2.827 12.634 1.00 90.44 92 ASN A CA 1
ATOM 741 C C . ASN A 1 92 ? -24.914 -3.054 11.548 1.00 90.44 92 ASN A C 1
ATOM 743 O O . ASN A 1 92 ? -24.284 -4.119 11.529 1.00 90.44 92 ASN A O 1
ATOM 747 N N . LEU A 1 93 ? -24.723 -2.094 10.638 1.00 97.06 93 LEU A N 1
ATOM 748 C CA . LEU A 1 93 ? -23.704 -2.170 9.598 1.00 97.06 93 LEU A CA 1
ATOM 749 C C . LEU A 1 93 ? -22.309 -2.084 10.223 1.00 97.06 93 LEU A C 1
ATOM 751 O O . LEU A 1 93 ? -22.000 -1.153 10.973 1.00 97.06 93 LEU A O 1
ATOM 755 N N . ILE A 1 94 ? -21.453 -3.038 9.867 1.00 98.44 94 ILE A N 1
ATOM 756 C CA . ILE A 1 94 ? -20.035 -3.008 10.214 1.00 98.44 94 ILE A CA 1
ATOM 757 C C . ILE A 1 94 ? -19.275 -2.394 9.046 1.00 98.44 94 ILE A C 1
ATOM 759 O O . ILE A 1 94 ? -19.450 -2.806 7.900 1.00 98.44 94 ILE A O 1
ATOM 763 N N . VAL A 1 95 ? -18.421 -1.422 9.335 1.00 98.69 95 VAL A N 1
ATOM 764 C CA . VAL A 1 95 ? -17.536 -0.791 8.358 1.00 98.69 95 VAL A CA 1
ATOM 765 C C . VAL A 1 95 ? -16.113 -1.232 8.645 1.00 98.69 95 VAL A C 1
ATOM 767 O O . VAL A 1 95 ? -15.673 -1.207 9.795 1.00 98.69 95 VAL A O 1
ATOM 770 N N . LEU A 1 96 ? -15.397 -1.620 7.596 1.00 98.81 96 LEU A N 1
ATOM 771 C CA . LEU A 1 96 ? -13.968 -1.877 7.641 1.00 98.81 96 LEU A CA 1
ATOM 772 C C . LEU A 1 96 ? -13.274 -0.889 6.717 1.00 98.81 96 LEU A C 1
ATOM 774 O O . LEU A 1 96 ? -13.456 -0.926 5.500 1.00 98.81 96 LEU A O 1
ATOM 778 N N . PHE A 1 97 ? -12.513 0.005 7.329 1.00 98.81 97 PHE A N 1
ATOM 779 C CA . PHE A 1 97 ? -11.681 0.975 6.649 1.00 98.81 97 PHE A CA 1
ATOM 780 C C . PHE A 1 97 ? -10.263 0.444 6.487 1.00 98.81 97 PHE A C 1
ATOM 782 O O . PHE A 1 97 ? -9.687 -0.083 7.443 1.00 98.81 97 PHE A O 1
ATOM 789 N N . THR A 1 98 ? -9.682 0.663 5.311 1.00 98.50 98 THR A N 1
ATOM 790 C CA . THR A 1 98 ? -8.244 0.516 5.096 1.00 98.50 98 THR A CA 1
ATOM 791 C C . THR A 1 98 ? -7.674 1.681 4.296 1.00 98.50 98 THR A C 1
ATOM 793 O O . THR A 1 98 ? -8.361 2.275 3.459 1.00 98.50 98 THR A O 1
ATOM 796 N N . ASP A 1 99 ? -6.380 1.931 4.457 1.00 97.94 99 ASP A N 1
ATOM 797 C CA . ASP A 1 99 ? -5.570 2.604 3.450 1.00 97.94 99 ASP A CA 1
ATOM 798 C C . ASP A 1 99 ? -5.635 1.830 2.123 1.00 97.94 99 ASP A C 1
ATOM 800 O O . ASP A 1 99 ? -6.067 0.673 2.058 1.00 97.94 99 ASP A O 1
ATOM 804 N N . ALA A 1 100 ? -5.273 2.506 1.034 1.00 96.81 100 ALA A N 1
ATOM 805 C CA . ALA A 1 100 ? -5.440 1.968 -0.311 1.00 96.81 100 ALA A CA 1
ATOM 806 C C . ALA A 1 100 ? -4.150 1.345 -0.857 1.00 96.81 100 ALA A C 1
ATOM 808 O O . ALA A 1 100 ? -4.107 0.177 -1.238 1.00 96.81 100 ALA A O 1
ATOM 809 N N . TYR A 1 101 ? -3.090 2.149 -0.945 1.00 97.00 101 TYR A N 1
ATOM 810 C CA . TYR A 1 101 ? -1.970 1.877 -1.851 1.00 97.00 101 TYR A CA 1
ATOM 811 C C . TYR A 1 101 ? -0.971 0.835 -1.345 1.00 97.00 101 TYR A C 1
ATOM 813 O O . TYR A 1 101 ? -0.162 0.341 -2.129 1.00 97.00 101 TYR A O 1
ATOM 821 N N . ASP A 1 102 ? -1.014 0.486 -0.067 1.00 97.12 102 ASP A N 1
ATOM 822 C CA . ASP A 1 102 ? -0.142 -0.468 0.618 1.00 97.12 102 ASP A CA 1
ATOM 823 C C . ASP A 1 102 ? -0.929 -1.430 1.515 1.00 97.12 102 ASP A C 1
ATOM 825 O O . ASP A 1 102 ? -0.431 -1.882 2.542 1.00 97.12 102 ASP A O 1
ATOM 829 N N . VAL A 1 103 ? -2.133 -1.816 1.083 1.00 98.06 103 VAL A N 1
ATOM 830 C CA . VAL A 1 103 ? -2.963 -2.815 1.770 1.00 98.06 103 VAL A CA 1
ATOM 831 C C . VAL A 1 103 ? -3.236 -4.031 0.882 1.00 98.06 103 VAL A C 1
ATOM 833 O O . VAL A 1 103 ? -3.259 -3.940 -0.350 1.00 98.06 103 VAL A O 1
ATOM 836 N N . LEU A 1 104 ? -3.412 -5.192 1.519 1.00 96.62 104 LEU A N 1
ATOM 837 C CA . LEU A 1 104 ? -3.802 -6.448 0.879 1.00 96.62 104 LEU A CA 1
ATOM 838 C C . LEU A 1 104 ? -4.823 -7.190 1.754 1.00 96.62 104 LEU A C 1
ATOM 840 O O . LEU A 1 104 ? -4.592 -7.401 2.946 1.00 96.62 104 LEU A O 1
ATOM 844 N N . ILE A 1 105 ? -5.950 -7.593 1.163 1.00 95.75 105 ILE A N 1
ATOM 845 C CA . ILE A 1 105 ? -7.001 -8.361 1.845 1.00 95.75 105 ILE A CA 1
ATOM 846 C C . ILE A 1 105 ? -6.703 -9.855 1.738 1.00 95.75 105 ILE A C 1
ATOM 848 O O . ILE A 1 105 ? -6.469 -10.369 0.648 1.00 95.75 105 ILE A O 1
ATOM 852 N N . ASN A 1 106 ? -6.750 -10.555 2.868 1.00 94.25 106 ASN A N 1
ATOM 853 C CA . ASN A 1 106 ? -6.358 -11.957 2.994 1.00 94.25 106 ASN A CA 1
ATOM 854 C C . ASN A 1 106 ? -7.475 -12.842 3.593 1.00 94.25 106 ASN A C 1
ATOM 856 O O . ASN A 1 106 ? -7.203 -13.910 4.141 1.00 94.25 106 ASN A O 1
ATOM 860 N N . SER A 1 107 ? -8.738 -12.397 3.558 1.00 94.50 107 SER A N 1
ATOM 861 C CA . SER A 1 107 ? -9.870 -13.200 4.037 1.00 94.50 107 SER A CA 1
ATOM 862 C C . SER A 1 107 ? -11.232 -12.685 3.568 1.00 94.50 107 SER A C 1
ATOM 864 O O . SER A 1 107 ? -11.363 -11.531 3.165 1.00 94.50 107 SER A O 1
ATOM 866 N N . ASN A 1 108 ? -12.263 -13.530 3.662 1.00 94.81 108 ASN A N 1
ATOM 867 C CA . ASN A 1 108 ? -13.654 -13.206 3.323 1.00 94.81 108 ASN A CA 1
ATOM 868 C C . ASN A 1 108 ? -14.421 -12.542 4.485 1.00 94.81 108 ASN A C 1
ATOM 870 O O . ASN A 1 108 ? -13.995 -12.575 5.642 1.00 94.81 108 ASN A O 1
ATOM 874 N N . SER A 1 109 ? -15.581 -11.946 4.183 1.00 96.44 109 SER A N 1
ATOM 875 C CA . SER A 1 109 ? -16.364 -11.178 5.165 1.00 96.44 109 SER A CA 1
ATOM 876 C C . SER A 1 109 ? -16.855 -12.030 6.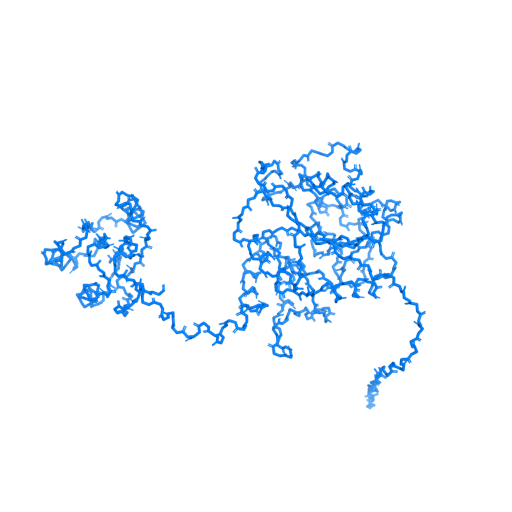338 1.00 96.44 109 SER A C 1
ATOM 878 O O . SER A 1 109 ? -16.875 -11.548 7.467 1.00 96.44 109 SER A O 1
ATOM 880 N N . GLU A 1 110 ? -17.221 -13.294 6.096 1.00 96.12 110 GLU A N 1
ATOM 881 C CA . GLU A 1 110 ? -17.683 -14.203 7.153 1.00 96.12 110 GLU A CA 1
ATOM 882 C C . GLU A 1 110 ? -16.588 -14.427 8.199 1.00 96.12 110 GLU A C 1
ATOM 884 O O . GLU A 1 110 ? -16.839 -14.309 9.398 1.00 96.12 110 GLU A O 1
ATOM 889 N N . THR A 1 111 ? -15.362 -14.707 7.752 1.00 96.44 111 THR A N 1
ATOM 890 C CA . THR A 1 111 ? -14.224 -14.937 8.646 1.00 96.44 111 THR A CA 1
ATOM 891 C C . THR A 1 111 ? -13.834 -13.660 9.375 1.00 96.44 111 THR A C 1
ATOM 893 O O . THR A 1 111 ? -13.647 -13.707 10.587 1.00 96.44 111 THR A O 1
ATOM 896 N N . ILE A 1 112 ? -13.795 -12.515 8.687 1.00 98.31 112 ILE A N 1
ATOM 897 C CA . ILE A 1 112 ? -13.502 -11.216 9.310 1.00 98.31 112 ILE A CA 1
ATOM 898 C C . ILE A 1 112 ? -14.517 -10.888 10.411 1.00 98.31 112 ILE A C 1
ATOM 900 O O . ILE A 1 112 ? -14.121 -10.615 11.543 1.00 98.31 112 ILE A O 1
ATOM 904 N N . LEU A 1 113 ? -15.819 -10.958 10.114 1.00 98.31 113 LEU A N 1
ATOM 905 C CA . LEU A 1 113 ? -16.875 -10.649 11.083 1.00 98.31 113 LEU A CA 1
ATOM 906 C C . LEU A 1 113 ? -16.887 -11.640 12.247 1.00 98.31 113 LEU A C 1
ATOM 908 O O . LEU A 1 113 ? -16.965 -11.230 13.405 1.00 98.31 113 LEU A O 1
ATOM 912 N N . ARG A 1 114 ? -16.774 -12.943 11.958 1.00 98.06 114 ARG A N 1
ATOM 913 C CA . ARG A 1 114 ? -16.714 -13.983 12.992 1.00 98.06 114 ARG A CA 1
ATOM 914 C C . ARG A 1 114 ? -15.533 -13.749 13.930 1.00 98.06 114 ARG A C 1
ATOM 916 O O . ARG A 1 114 ? -15.717 -13.818 15.141 1.00 98.06 114 ARG A O 1
ATOM 923 N N . THR A 1 115 ? -14.355 -13.451 13.386 1.00 98.38 115 THR A N 1
ATOM 924 C CA . THR A 1 115 ? -13.154 -13.157 14.174 1.00 98.38 115 THR A CA 1
ATOM 925 C C . THR A 1 115 ? -13.321 -11.873 14.983 1.00 98.38 115 THR A C 1
ATOM 927 O O . THR A 1 115 ? -13.048 -11.884 16.179 1.00 98.38 115 THR A O 1
ATOM 930 N N . PHE A 1 116 ? -13.848 -10.795 14.391 1.00 98.56 116 PHE A N 1
ATOM 931 C CA . PHE A 1 116 ? -14.111 -9.543 15.107 1.00 98.56 116 PHE A CA 1
ATOM 932 C C . PHE A 1 116 ? -15.037 -9.755 16.310 1.00 98.56 116 PHE A C 1
ATOM 934 O O . PHE A 1 116 ? -14.676 -9.413 17.435 1.00 98.56 116 PHE A O 1
ATOM 941 N N . PHE A 1 117 ? -16.189 -10.395 16.108 1.00 97.81 117 PHE A N 1
ATOM 942 C CA . PHE A 1 117 ? -17.155 -10.608 17.184 1.00 97.81 117 PHE A CA 1
ATOM 943 C C . PHE A 1 117 ? -16.680 -11.609 18.244 1.00 97.81 117 PHE A C 1
ATOM 945 O O . PHE A 1 117 ? -16.989 -11.435 19.421 1.00 97.81 117 PHE A O 1
ATOM 952 N N . ALA A 1 118 ? -15.946 -12.655 17.850 1.00 98.06 118 ALA A N 1
ATOM 953 C CA . ALA A 1 118 ? -15.477 -13.679 18.783 1.00 98.06 118 ALA A CA 1
ATOM 954 C C . ALA A 1 118 ? -14.265 -13.220 19.605 1.00 98.06 118 ALA A C 1
ATOM 956 O O . ALA A 1 118 ? -14.198 -13.499 20.802 1.00 98.06 118 ALA A O 1
ATOM 957 N N . SER A 1 119 ? -13.311 -12.529 18.978 1.00 98.25 119 SER A N 1
ATOM 958 C CA . SER A 1 119 ? -12.068 -12.103 19.627 1.00 98.25 119 SER A CA 1
ATOM 959 C C . SER A 1 119 ? -12.207 -10.775 20.371 1.00 98.25 119 SER A C 1
ATOM 961 O O . SER A 1 119 ? -11.465 -10.545 21.324 1.00 98.25 119 SER A O 1
ATOM 963 N N . PHE A 1 120 ? -13.166 -9.924 19.986 1.00 98.19 120 PHE A N 1
ATOM 964 C CA . PHE A 1 120 ? -13.332 -8.576 20.539 1.00 98.19 120 PHE A CA 1
ATOM 965 C C . PHE A 1 120 ? -14.796 -8.258 20.922 1.00 98.19 120 PHE A C 1
ATOM 967 O O . PHE A 1 120 ? -15.351 -7.256 20.470 1.00 98.19 120 PHE A O 1
ATOM 974 N N . PRO A 1 121 ? -15.451 -9.070 21.780 1.00 97.12 121 PRO A N 1
ATOM 975 C CA . PRO A 1 121 ? -16.894 -8.971 22.045 1.00 97.12 121 PRO A CA 1
ATOM 976 C C . PRO A 1 121 ? -17.337 -7.641 22.677 1.00 97.12 121 PRO A C 1
ATOM 978 O O . PRO A 1 121 ? -18.477 -7.214 22.494 1.00 97.12 121 PRO A O 1
ATOM 981 N N . GLU A 1 122 ? -16.443 -6.969 23.406 1.00 96.94 122 GLU A N 1
ATOM 982 C CA . GLU A 1 122 ? -16.721 -5.672 24.032 1.00 96.94 122 GLU A CA 1
ATOM 983 C C . GLU A 1 122 ? -16.309 -4.478 23.168 1.00 96.94 122 GLU A C 1
ATOM 985 O O . GLU A 1 122 ? -16.651 -3.346 23.498 1.00 96.94 122 GLU A O 1
ATOM 990 N N . THR A 1 123 ? -15.597 -4.694 22.064 1.00 98.31 123 THR A N 1
ATOM 991 C CA . THR A 1 123 ? -15.070 -3.614 21.227 1.00 98.31 123 THR A CA 1
ATOM 992 C C . THR A 1 123 ? -16.113 -3.158 20.212 1.00 98.31 123 THR A C 1
ATOM 994 O O . THR A 1 123 ? -16.787 -3.969 19.575 1.00 98.31 123 THR A O 1
ATOM 997 N N . LYS A 1 124 ? -16.251 -1.839 20.042 1.00 98.38 124 LYS A N 1
ATOM 998 C CA . LYS A 1 124 ? -17.120 -1.259 19.002 1.00 98.38 124 LYS A CA 1
ATOM 999 C C . LYS A 1 124 ? -16.342 -0.703 17.820 1.00 98.38 124 LYS A C 1
ATOM 1001 O O . LYS A 1 124 ? -16.859 -0.740 16.707 1.00 98.38 124 LYS A O 1
ATOM 1006 N N . ILE A 1 125 ? -15.112 -0.251 18.054 1.00 98.81 125 ILE A N 1
ATOM 1007 C CA . ILE A 1 125 ? -14.154 0.133 17.016 1.00 98.81 125 ILE A CA 1
ATOM 1008 C C . ILE A 1 125 ? -12.810 -0.498 17.367 1.00 98.81 125 ILE A C 1
ATOM 1010 O O . ILE A 1 125 ? -12.279 -0.259 18.449 1.00 98.81 125 ILE A O 1
ATOM 1014 N N . LEU A 1 126 ? -12.272 -1.312 16.471 1.00 98.94 126 LEU A N 1
ATOM 1015 C CA . LEU A 1 126 ? -10.977 -1.959 16.610 1.00 98.94 126 LEU A CA 1
ATOM 1016 C C . LEU A 1 126 ? -10.019 -1.380 15.574 1.00 98.94 126 LEU A C 1
ATOM 1018 O O . LEU A 1 126 ? -10.253 -1.533 14.377 1.00 98.94 126 LEU A O 1
ATOM 1022 N N . PHE A 1 127 ? -8.941 -0.756 16.037 1.00 98.94 127 PHE A N 1
ATOM 1023 C CA . PHE A 1 127 ? -7.844 -0.303 15.184 1.00 98.94 127 PHE A CA 1
ATOM 1024 C C . PHE A 1 127 ? -6.758 -1.368 15.057 1.00 98.94 127 PHE A C 1
ATOM 1026 O O . PHE A 1 127 ? -6.555 -2.177 15.969 1.00 98.94 127 PHE A O 1
ATOM 1033 N N . GLY A 1 128 ? -6.014 -1.327 13.953 1.00 98.69 128 GLY A N 1
ATOM 1034 C CA . GLY A 1 128 ? -4.725 -2.001 13.873 1.00 98.69 128 GLY A CA 1
ATOM 1035 C C . GLY A 1 128 ? -3.767 -1.484 14.952 1.00 98.69 128 GLY A C 1
ATOM 1036 O O . GLY A 1 128 ? -3.837 -0.324 15.360 1.00 98.69 128 GLY A O 1
ATOM 1037 N N . ALA A 1 129 ? -2.871 -2.352 15.413 1.00 98.56 129 ALA A N 1
ATOM 1038 C CA . ALA A 1 129 ? -1.819 -1.998 16.360 1.00 98.56 129 ALA A CA 1
ATOM 1039 C C . ALA A 1 129 ? -0.432 -2.127 15.714 1.00 98.56 129 ALA A C 1
ATOM 1041 O O . ALA A 1 129 ? -0.247 -2.921 14.787 1.00 98.56 129 ALA A O 1
ATOM 1042 N N . GLU A 1 130 ? 0.539 -1.350 16.185 1.00 97.75 130 GLU A N 1
ATOM 1043 C CA . GLU A 1 130 ? 1.924 -1.384 15.711 1.00 97.75 130 GLU A CA 1
ATOM 1044 C C . GLU A 1 130 ? 2.961 -1.179 16.830 1.00 97.75 130 GLU A C 1
ATOM 1046 O O . GLU A 1 130 ? 2.650 -0.762 17.955 1.00 97.75 130 GLU A O 1
ATOM 1051 N N . ALA A 1 131 ? 4.222 -1.445 16.478 1.00 95.31 131 ALA A N 1
ATOM 1052 C CA . ALA A 1 131 ? 5.367 -1.408 17.383 1.00 95.31 131 ALA A CA 1
ATOM 1053 C C . ALA A 1 131 ? 5.834 0.007 17.746 1.00 95.31 131 ALA A C 1
ATOM 1055 O O . ALA A 1 131 ? 6.523 0.199 18.755 1.00 95.31 131 ALA A O 1
ATOM 1056 N N . TYR A 1 132 ? 5.476 1.016 16.948 1.00 96.50 132 TYR A N 1
ATOM 1057 C CA . TYR A 1 132 ? 6.003 2.370 17.085 1.00 96.50 132 TYR A CA 1
ATOM 1058 C C . TYR A 1 132 ? 4.921 3.377 17.479 1.00 96.50 132 TYR A C 1
ATOM 1060 O O . TYR A 1 132 ? 3.882 3.490 16.845 1.00 96.50 132 TYR A O 1
ATOM 1068 N N . CYS A 1 133 ? 5.203 4.181 18.508 1.00 97.94 133 CYS A N 1
ATOM 1069 C CA . CYS A 1 133 ? 4.404 5.366 18.810 1.00 97.94 133 CYS A CA 1
ATOM 1070 C C . CYS A 1 133 ? 4.785 6.469 17.818 1.00 97.94 133 CYS A C 1
ATOM 1072 O O . CYS A 1 133 ? 5.840 7.094 17.962 1.00 97.94 133 CYS A O 1
ATOM 1074 N N . TRP A 1 134 ? 3.952 6.672 16.803 1.00 96.06 134 TRP A N 1
ATOM 1075 C CA . TRP A 1 134 ? 4.145 7.653 15.736 1.00 96.06 134 TRP A CA 1
ATOM 1076 C C . TRP A 1 134 ? 2.855 8.480 15.543 1.00 96.06 134 TRP A C 1
ATOM 1078 O O . TRP A 1 134 ? 1.772 7.921 15.744 1.00 96.06 134 TRP A O 1
ATOM 1088 N N . PRO A 1 135 ? 2.939 9.779 15.188 1.00 95.31 135 PRO A N 1
ATOM 1089 C CA . PRO A 1 135 ? 4.164 10.568 14.985 1.00 95.31 135 PRO A CA 1
ATOM 1090 C C . PRO A 1 135 ? 4.822 11.058 16.286 1.00 95.31 135 PRO A C 1
ATOM 1092 O O . PRO A 1 135 ? 6.053 11.105 16.375 1.00 95.31 135 PRO A O 1
ATOM 1095 N N . ASP A 1 136 ? 4.038 11.345 17.329 1.00 96.81 136 ASP A N 1
ATOM 1096 C CA . ASP A 1 136 ? 4.548 11.884 18.595 1.00 96.81 136 ASP A CA 1
ATOM 1097 C C . ASP A 1 136 ? 4.932 10.774 19.589 1.00 96.81 136 ASP A C 1
ATOM 1099 O O . ASP A 1 136 ? 4.116 10.229 20.338 1.00 96.81 136 ASP A O 1
ATOM 1103 N N . LYS A 1 137 ? 6.233 10.474 19.646 1.00 97.00 137 LYS A N 1
ATOM 1104 C CA . LYS A 1 137 ? 6.814 9.477 20.563 1.00 97.00 137 LYS A CA 1
ATOM 1105 C C . LYS A 1 137 ? 6.610 9.812 22.042 1.00 97.00 137 LYS A C 1
ATOM 1107 O O . LYS A 1 137 ? 6.679 8.907 22.875 1.00 97.00 137 LYS A O 1
ATOM 1112 N N . SER A 1 138 ? 6.381 11.080 22.394 1.00 97.88 138 SER A N 1
ATOM 1113 C CA . SER A 1 138 ? 6.182 11.488 23.791 1.00 97.88 138 SER A CA 1
ATOM 1114 C C . SER A 1 138 ? 4.876 10.943 24.381 1.00 97.88 138 SER A C 1
ATOM 1116 O O . SER A 1 138 ? 4.752 10.809 25.601 1.00 97.88 138 SER A O 1
ATOM 1118 N N . LEU A 1 139 ? 3.926 10.551 23.524 1.00 98.25 139 LEU A N 1
ATOM 1119 C CA . LEU A 1 139 ? 2.639 9.985 23.920 1.00 98.25 139 LEU A CA 1
ATOM 1120 C C . LEU A 1 139 ? 2.728 8.519 24.365 1.00 98.25 139 LEU A C 1
ATOM 1122 O O . LEU A 1 139 ? 1.784 8.017 24.973 1.00 98.25 139 LEU A O 1
ATOM 1126 N N . ALA A 1 140 ? 3.857 7.839 24.141 1.00 98.06 140 ALA A N 1
ATOM 1127 C CA . ALA A 1 140 ? 4.012 6.411 24.421 1.00 98.06 140 ALA A CA 1
ATOM 1128 C C . ALA A 1 140 ? 3.700 6.027 25.881 1.00 98.06 140 ALA A C 1
ATOM 1130 O O . ALA A 1 140 ? 3.171 4.949 26.151 1.00 98.06 140 ALA A O 1
ATOM 1131 N N . SER A 1 141 ? 3.999 6.912 26.838 1.00 97.44 141 SER A N 1
ATOM 1132 C CA . SER A 1 141 ? 3.720 6.688 28.263 1.00 97.44 141 SER A CA 1
ATOM 1133 C C . SER A 1 141 ? 2.236 6.805 28.624 1.00 97.44 141 SER A C 1
ATOM 1135 O O . SER A 1 141 ? 1.830 6.258 29.647 1.00 97.44 141 SER A O 1
ATOM 1137 N N . LYS A 1 142 ? 1.431 7.482 27.793 1.00 98.19 142 LYS A N 1
ATOM 1138 C CA . LYS A 1 142 ? -0.013 7.676 27.998 1.00 98.19 142 LYS A CA 1
ATOM 1139 C C . LYS A 1 142 ? -0.848 6.489 27.521 1.00 98.19 142 LYS A C 1
ATOM 1141 O O . LYS A 1 142 ? -1.980 6.326 27.969 1.00 98.19 142 LYS A O 1
ATOM 1146 N N . TYR A 1 143 ? -0.309 5.662 26.625 1.00 98.50 143 TYR A N 1
ATOM 1147 C CA . TYR A 1 143 ? -0.980 4.440 26.191 1.00 98.50 143 TYR A CA 1
ATOM 1148 C C . TYR A 1 143 ? -1.200 3.497 27.382 1.00 98.50 143 TYR A C 1
ATOM 1150 O O . TYR A 1 143 ? -0.299 3.367 28.219 1.00 98.50 143 TYR A O 1
ATOM 1158 N N . PRO A 1 144 ? -2.332 2.775 27.463 1.00 96.69 144 PRO A N 1
ATOM 1159 C CA . PRO A 1 144 ? -2.500 1.718 28.452 1.00 96.69 144 PRO A CA 1
ATOM 1160 C C . PRO A 1 144 ? -1.326 0.725 28.400 1.00 96.69 144 PRO A C 1
ATOM 1162 O O . PRO A 1 144 ? -0.814 0.426 27.314 1.00 96.69 144 PRO A O 1
ATOM 1165 N N . PRO A 1 145 ? -0.825 0.248 29.549 1.00 95.19 145 PRO A N 1
ATOM 1166 C CA . PRO A 1 145 ? 0.188 -0.794 29.556 1.00 95.19 145 PRO A CA 1
ATOM 1167 C C . PRO A 1 145 ? -0.418 -2.101 29.038 1.00 95.19 145 PRO A C 1
ATOM 1169 O O . PRO A 1 145 ? -1.546 -2.450 29.380 1.00 95.19 145 PRO A O 1
ATOM 1172 N N . ILE A 1 146 ? 0.359 -2.842 28.253 1.00 94.06 146 ILE A N 1
ATOM 1173 C CA . ILE A 1 146 ? 0.011 -4.190 27.803 1.00 94.06 146 ILE A CA 1
ATOM 1174 C C . ILE A 1 146 ? 1.073 -5.173 28.285 1.00 94.06 146 ILE A C 1
ATOM 1176 O O . ILE A 1 146 ? 2.237 -4.810 28.454 1.00 94.06 146 ILE A O 1
ATOM 1180 N N . VAL A 1 147 ? 0.664 -6.416 28.529 1.00 90.75 147 VAL A N 1
ATOM 1181 C CA . VAL A 1 147 ? 1.589 -7.486 28.932 1.00 90.75 147 VAL A CA 1
ATOM 1182 C C . VAL A 1 147 ? 2.338 -8.030 27.717 1.00 90.75 147 VAL A C 1
ATOM 1184 O O . VAL A 1 147 ? 3.527 -8.320 27.801 1.00 90.75 147 VAL A O 1
ATOM 1187 N N . PHE A 1 148 ? 1.632 -8.178 26.597 1.00 94.31 148 PHE A N 1
ATOM 1188 C CA . PHE A 1 148 ? 2.143 -8.793 25.381 1.00 94.31 148 PHE A CA 1
ATOM 1189 C C . PHE A 1 148 ? 1.356 -8.291 24.167 1.00 94.31 148 PHE A C 1
ATOM 1191 O O . PHE A 1 148 ? 0.151 -8.062 24.281 1.00 94.31 148 PHE A O 1
ATOM 1198 N N . GLY A 1 149 ? 2.039 -8.139 23.031 1.00 96.81 149 GLY A N 1
ATOM 1199 C CA . GLY A 1 149 ? 1.472 -7.606 21.793 1.00 96.81 149 GLY A CA 1
ATOM 1200 C C . GLY A 1 149 ? 1.989 -6.216 21.425 1.00 96.81 149 GLY A C 1
ATOM 1201 O O . GLY A 1 149 ? 2.866 -5.667 22.093 1.00 96.81 149 GLY A O 1
ATOM 1202 N N . GLU A 1 150 ? 1.416 -5.664 20.365 1.00 98.06 150 GLU A N 1
ATOM 1203 C CA . GLU A 1 150 ? 1.642 -4.306 19.885 1.00 98.06 150 GLU A CA 1
ATOM 1204 C C . GLU A 1 150 ? 0.821 -3.290 20.682 1.00 98.06 150 GLU A C 1
ATOM 1206 O O . GLU A 1 150 ? -0.357 -3.506 20.986 1.00 98.06 150 GLU A O 1
ATOM 1211 N N . ARG A 1 151 ? 1.451 -2.171 21.052 1.00 98.00 151 ARG A N 1
ATOM 1212 C CA . ARG A 1 151 ? 0.885 -1.227 22.031 1.00 98.00 151 ARG A CA 1
ATOM 1213 C C . ARG A 1 151 ? 0.255 0.010 21.411 1.00 98.00 151 ARG A C 1
ATOM 1215 O O . ARG A 1 151 ? -0.608 0.613 22.046 1.00 98.00 151 ARG A O 1
ATOM 1222 N N . TYR A 1 152 ? 0.718 0.424 20.239 1.00 98.75 152 TYR A N 1
ATOM 1223 C CA . TYR A 1 152 ? 0.378 1.729 19.682 1.00 98.75 152 TYR A CA 1
ATOM 1224 C C . TYR A 1 152 ? -0.640 1.580 18.560 1.00 98.75 152 TYR A C 1
ATOM 1226 O O . TYR A 1 152 ? -0.653 0.568 17.868 1.00 98.75 152 TYR A O 1
ATOM 1234 N N . LEU A 1 153 ? -1.526 2.564 18.419 1.00 98.75 153 LEU A N 1
ATOM 1235 C CA . LEU A 1 153 ? -2.545 2.580 17.371 1.00 98.75 153 LEU A CA 1
ATOM 1236 C C . LEU A 1 153 ? -1.879 2.705 15.992 1.00 98.75 153 LEU A C 1
ATOM 1238 O O . LEU A 1 153 ? -0.839 3.343 15.889 1.00 98.75 153 LEU A O 1
ATOM 1242 N N . ASN A 1 154 ? -2.491 2.146 14.949 1.00 98.75 154 ASN A N 1
ATOM 1243 C CA . ASN A 1 154 ? -2.222 2.469 13.546 1.00 98.75 154 ASN A CA 1
ATOM 1244 C C . ASN A 1 154 ? -3.551 2.822 12.850 1.00 98.75 154 ASN A C 1
ATOM 1246 O O . ASN A 1 154 ? -4.505 2.043 12.903 1.00 98.75 154 ASN A O 1
ATOM 1250 N N . SER A 1 155 ? -3.625 3.985 12.201 1.00 98.25 155 SER A N 1
ATOM 1251 C CA . SER A 1 155 ? -4.836 4.521 11.564 1.00 98.25 155 SER A CA 1
ATOM 1252 C C . SER A 1 155 ? -5.143 3.913 10.205 1.00 98.25 155 SER A C 1
ATOM 1254 O O . SER A 1 155 ? -6.257 4.072 9.705 1.00 98.25 155 SER A O 1
ATOM 1256 N N . GLY A 1 156 ? -4.178 3.215 9.606 1.00 98.12 156 GLY A N 1
ATOM 1257 C CA . GLY A 1 156 ? -4.305 2.692 8.255 1.00 98.12 156 GLY A CA 1
ATOM 1258 C C . GLY A 1 156 ? -5.340 1.583 8.135 1.00 98.12 156 GLY A C 1
ATOM 1259 O O . GLY A 1 156 ? -5.750 1.272 7.025 1.00 98.12 156 GLY A O 1
ATOM 1260 N N . MET A 1 157 ? -5.791 0.974 9.238 1.00 98.62 157 MET A N 1
ATOM 1261 C CA . MET A 1 157 ? -6.889 0.009 9.209 1.00 98.62 157 MET A CA 1
ATOM 1262 C C . MET A 1 157 ? -7.701 0.023 10.502 1.00 98.62 157 MET A C 1
ATOM 1264 O O . MET A 1 157 ? -7.140 0.022 11.601 1.00 98.62 157 MET A O 1
ATOM 1268 N N . PHE A 1 158 ? -9.024 -0.055 10.373 1.00 98.94 158 PHE A N 1
ATOM 1269 C CA . PHE A 1 158 ? -9.916 -0.314 11.501 1.00 98.94 158 PHE A CA 1
ATOM 1270 C C . PHE A 1 158 ? -11.235 -0.950 11.060 1.00 98.94 158 PHE A C 1
ATOM 1272 O O . PHE A 1 158 ? -11.665 -0.818 9.915 1.00 98.94 158 PHE A O 1
ATOM 1279 N N . ILE A 1 159 ? -11.896 -1.632 11.991 1.00 98.94 159 ILE A N 1
ATOM 1280 C CA . ILE A 1 159 ? -13.228 -2.219 11.817 1.00 98.94 159 ILE A CA 1
ATOM 1281 C C . ILE A 1 159 ? -14.133 -1.791 12.967 1.00 98.94 159 ILE A C 1
ATOM 1283 O O . ILE A 1 159 ? -13.701 -1.736 14.116 1.00 98.94 159 ILE A O 1
ATOM 1287 N N . GLY A 1 160 ? -15.398 -1.500 12.691 1.00 98.56 160 GLY A N 1
ATOM 1288 C CA . GLY A 1 160 ? -16.331 -1.150 13.751 1.00 98.56 160 GLY A CA 1
ATOM 1289 C C . GLY A 1 160 ? -17.760 -0.952 13.286 1.00 98.56 160 GLY A C 1
ATOM 1290 O O . GLY A 1 160 ? -18.071 -1.012 12.099 1.00 98.56 160 GLY A O 1
ATOM 1291 N N . TYR A 1 161 ? -18.637 -0.714 14.249 1.00 98.31 161 TYR A N 1
ATOM 1292 C CA . TYR A 1 161 ? -20.031 -0.372 13.988 1.00 98.31 161 TYR A CA 1
ATOM 1293 C C . TYR A 1 161 ? -20.121 1.035 13.398 1.00 98.31 161 TYR A C 1
ATOM 1295 O O . TYR A 1 161 ? -19.449 1.963 13.862 1.00 98.31 161 TYR A O 1
ATOM 1303 N N . ILE A 1 162 ? -20.963 1.211 12.379 1.00 97.81 162 ILE A N 1
ATOM 1304 C CA . ILE A 1 162 ? -21.041 2.486 11.664 1.00 97.81 162 ILE A CA 1
ATOM 1305 C C . ILE A 1 162 ? -21.429 3.657 12.570 1.00 97.81 162 ILE A C 1
ATOM 1307 O O . ILE A 1 162 ? -20.910 4.759 12.406 1.00 97.81 162 ILE A O 1
ATOM 1311 N N . LYS A 1 163 ? -22.313 3.424 13.544 1.00 97.06 163 LYS A N 1
ATOM 1312 C CA . LYS A 1 163 ? -22.773 4.448 14.481 1.00 97.06 163 LYS A CA 1
ATOM 1313 C C . LYS A 1 163 ? -21.612 5.011 15.298 1.00 97.06 163 LYS A C 1
ATOM 1315 O O . LYS A 1 163 ? -21.461 6.229 15.401 1.00 97.06 163 LYS A O 1
ATOM 1320 N N . GLU A 1 164 ? -20.785 4.134 15.855 1.00 98.12 164 GLU A N 1
ATOM 1321 C CA . GLU A 1 164 ? -19.610 4.511 16.632 1.00 98.12 164 GLU A CA 1
ATOM 1322 C C . GLU A 1 164 ? -18.532 5.142 15.740 1.00 98.12 164 GLU A C 1
ATOM 1324 O O . GLU A 1 164 ? -17.951 6.150 16.138 1.00 98.12 164 GLU A O 1
ATOM 1329 N N . ILE A 1 165 ? -18.326 4.648 14.513 1.00 98.50 165 ILE A N 1
ATOM 1330 C CA . ILE A 1 165 ? -17.401 5.269 13.549 1.00 98.50 165 ILE A CA 1
ATOM 1331 C C . ILE A 1 165 ? -17.853 6.686 13.178 1.00 98.50 165 ILE A C 1
ATOM 1333 O O . ILE A 1 165 ? -17.046 7.608 13.210 1.00 98.50 165 ILE A O 1
ATOM 1337 N N . LEU A 1 166 ? -19.131 6.911 12.870 1.00 98.00 166 LEU A N 1
ATOM 1338 C CA . LEU A 1 166 ? -19.632 8.255 12.565 1.00 98.00 166 LEU A CA 1
ATOM 1339 C C . LEU A 1 166 ? -19.481 9.195 13.766 1.00 98.00 166 LEU A C 1
ATOM 1341 O O . LEU A 1 166 ? -19.042 10.330 13.591 1.00 98.00 166 LEU A O 1
ATOM 1345 N N . LYS A 1 167 ? -19.771 8.720 14.986 1.00 97.31 167 LYS A N 1
ATOM 1346 C CA . LYS A 1 167 ? -19.544 9.493 16.218 1.00 97.31 167 LYS A CA 1
ATOM 1347 C C . LYS A 1 167 ? -18.063 9.846 16.398 1.00 97.31 167 LYS A C 1
ATOM 1349 O O . LYS A 1 167 ? -17.750 10.986 16.718 1.00 97.31 167 LYS A O 1
ATOM 1354 N N . MET A 1 168 ? -17.162 8.898 16.137 1.00 97.88 168 MET A N 1
ATOM 1355 C CA . MET A 1 168 ? -15.713 9.107 16.155 1.00 97.88 168 MET A CA 1
ATOM 1356 C C . MET A 1 168 ? -15.272 10.177 15.142 1.00 97.88 168 MET A C 1
ATOM 1358 O O . MET A 1 168 ? -14.483 11.059 15.469 1.00 97.88 168 MET A O 1
ATOM 1362 N N . LEU A 1 169 ? -15.795 10.122 13.916 1.00 97.62 169 LEU A N 1
ATOM 1363 C CA . LEU A 1 169 ? -15.428 11.043 12.838 1.00 97.62 169 LEU A CA 1
ATOM 1364 C C . LEU A 1 169 ? -16.002 12.458 13.026 1.00 97.62 169 LEU A C 1
ATOM 1366 O O . LEU A 1 169 ? -15.423 13.417 12.516 1.00 97.62 169 LEU A O 1
ATOM 1370 N N . GLU A 1 170 ? -17.109 12.630 13.756 1.00 96.56 170 GLU A N 1
ATOM 1371 C CA . GLU A 1 170 ? -17.637 13.969 14.063 1.00 96.56 170 GLU A CA 1
ATOM 1372 C C . GLU A 1 170 ? -16.696 14.773 14.981 1.00 96.56 170 GLU A C 1
ATOM 1374 O O . GLU A 1 170 ? -16.626 15.991 14.820 1.00 96.56 170 GLU A O 1
ATOM 1379 N N . PHE A 1 171 ? -15.872 14.136 15.830 1.00 95.75 171 PHE A N 1
ATOM 1380 C CA . PHE A 1 171 ? -14.851 14.854 16.615 1.00 95.75 171 PHE A CA 1
ATOM 1381 C C . PHE A 1 171 ? -13.853 15.614 15.729 1.00 95.75 171 PHE A C 1
ATOM 1383 O O . PHE A 1 171 ? -13.449 16.722 16.075 1.00 95.75 171 PHE A O 1
ATOM 1390 N N . ALA A 1 172 ? -13.489 15.071 14.561 1.00 93.69 172 ALA A N 1
ATOM 1391 C CA . ALA A 1 172 ? -12.594 15.757 13.623 1.00 93.69 172 ALA A CA 1
ATOM 1392 C C . ALA A 1 172 ? -13.214 17.060 13.101 1.00 93.69 172 ALA A C 1
ATOM 1394 O O . ALA A 1 172 ? -12.542 18.080 12.963 1.00 93.69 172 ALA A O 1
ATOM 1395 N N . LYS A 1 173 ? -14.527 17.044 12.851 1.00 92.44 173 LYS A N 1
ATOM 1396 C CA . LYS A 1 173 ? -15.275 18.229 12.429 1.00 92.44 173 LYS A CA 1
ATOM 1397 C C . LYS A 1 173 ? -15.397 19.246 13.564 1.00 92.44 173 LYS A C 1
ATOM 1399 O O . LYS A 1 173 ? -15.210 20.432 13.319 1.00 92.44 173 LYS A O 1
ATOM 1404 N N . GLU A 1 174 ? -15.687 18.805 14.787 1.00 93.50 174 GLU A N 1
ATOM 1405 C CA . GLU A 1 174 ? -15.762 19.683 15.967 1.00 93.50 174 GLU A CA 1
ATOM 1406 C C . GLU A 1 174 ? -14.427 20.388 16.250 1.00 93.50 174 GLU A C 1
ATOM 1408 O O . GLU A 1 174 ? -14.410 21.554 16.647 1.00 93.50 174 GLU A O 1
ATOM 1413 N N . GLN A 1 175 ? -13.312 19.706 15.981 1.00 93.50 175 GLN A N 1
ATOM 1414 C CA . GLN A 1 175 ? -11.957 20.244 16.118 1.00 93.50 175 GLN A CA 1
ATOM 1415 C C . GLN A 1 175 ? -11.499 21.081 14.909 1.00 93.50 175 GLN A C 1
ATOM 1417 O O . GLN A 1 175 ? -10.441 21.698 14.978 1.00 93.50 175 GLN A O 1
ATOM 1422 N N . ASN A 1 176 ? -12.299 21.165 13.837 1.00 93.38 176 ASN A N 1
ATOM 1423 C CA . ASN A 1 176 ? -11.933 21.785 12.555 1.00 93.38 176 ASN A CA 1
ATOM 1424 C C . ASN A 1 176 ? -10.619 21.236 11.968 1.00 93.38 176 ASN A C 1
ATOM 1426 O O . ASN A 1 176 ? -9.806 22.010 11.460 1.00 93.38 176 ASN A O 1
ATOM 1430 N N . LEU A 1 177 ? -10.432 19.914 12.033 1.00 95.00 177 LEU A N 1
ATOM 1431 C CA . LEU A 1 177 ? -9.245 19.231 11.522 1.00 95.00 177 LEU A CA 1
ATOM 1432 C C . LEU A 1 177 ? -9.052 19.535 10.025 1.00 95.00 177 LEU A C 1
ATOM 1434 O O . LEU A 1 177 ? -9.944 19.275 9.208 1.00 95.00 177 LEU A O 1
ATOM 1438 N N . ALA A 1 178 ? -7.906 20.104 9.668 1.00 95.62 178 ALA A N 1
ATOM 1439 C CA . ALA A 1 178 ? -7.563 20.456 8.298 1.00 95.62 178 ALA A CA 1
ATOM 1440 C C . ALA A 1 178 ? -7.101 19.225 7.506 1.00 95.62 178 ALA A C 1
ATOM 1442 O O . ALA A 1 178 ? -6.483 18.316 8.048 1.00 95.62 178 ALA A O 1
ATOM 1443 N N . ASP A 1 179 ? -7.350 19.220 6.190 1.00 95.56 179 ASP A N 1
ATOM 1444 C CA . ASP A 1 179 ? -7.054 18.076 5.312 1.00 95.56 179 ASP A CA 1
ATOM 1445 C C . ASP A 1 179 ? -5.582 17.616 5.388 1.00 95.56 179 ASP A C 1
ATOM 1447 O O . ASP A 1 179 ? -5.314 1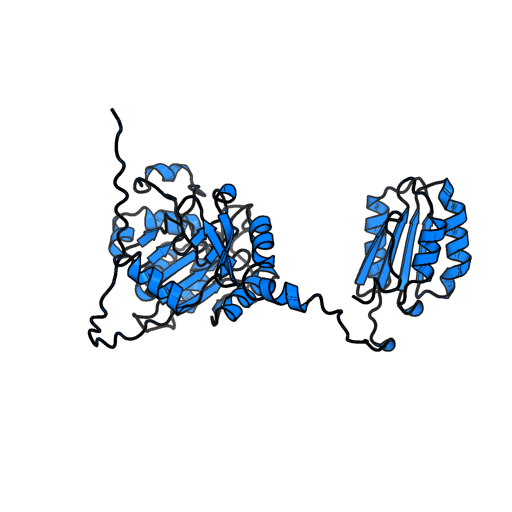6.427 5.228 1.00 95.56 179 ASP A O 1
ATOM 1451 N N . ASN A 1 180 ? -4.642 18.530 5.645 1.00 94.25 180 ASN A N 1
ATOM 1452 C CA . ASN A 1 180 ? -3.202 18.270 5.708 1.00 94.25 180 ASN A CA 1
ATOM 1453 C C . ASN A 1 180 ? -2.667 17.933 7.111 1.00 94.25 180 ASN A C 1
ATOM 1455 O O . ASN A 1 180 ? -1.456 17.767 7.248 1.00 94.25 180 ASN A O 1
ATOM 1459 N N . GLU A 1 181 ? -3.520 17.876 8.136 1.00 95.75 181 GLU A N 1
ATOM 1460 C CA . GLU A 1 181 ? -3.134 17.373 9.458 1.00 95.75 181 GLU A CA 1
ATOM 1461 C C . GLU A 1 181 ? -2.984 15.846 9.450 1.00 95.75 181 GLU A C 1
ATOM 1463 O O . GLU A 1 181 ? -3.339 15.170 8.481 1.00 95.75 181 GLU A O 1
ATOM 1468 N N . ASP A 1 182 ? -2.414 15.304 10.524 1.00 96.25 182 ASP A N 1
ATOM 1469 C CA . ASP A 1 182 ? -2.084 13.888 10.633 1.00 96.25 182 ASP A CA 1
ATOM 1470 C C . ASP A 1 182 ? -3.278 13.056 11.112 1.00 96.25 182 ASP A C 1
ATOM 1472 O O . ASP A 1 182 ? -3.811 13.265 12.208 1.00 96.25 182 ASP A O 1
ATOM 1476 N N . ASP A 1 183 ? -3.710 12.100 10.289 1.00 96.75 183 ASP A N 1
ATOM 1477 C CA . ASP A 1 183 ? -4.842 11.235 10.620 1.00 96.75 183 ASP A CA 1
ATOM 1478 C C . ASP A 1 183 ? -4.525 10.316 11.808 1.00 96.75 183 ASP A C 1
ATOM 1480 O O . ASP A 1 183 ? -5.339 10.153 12.721 1.00 96.75 183 ASP A O 1
ATOM 1484 N N . GLN A 1 184 ? -3.318 9.758 11.831 1.00 97.94 184 GLN A N 1
ATOM 1485 C CA . GLN A 1 184 ? -2.816 8.915 12.908 1.00 97.94 184 GLN A CA 1
ATOM 1486 C C . GLN A 1 184 ? -2.793 9.642 14.261 1.00 97.94 184 GLN A C 1
ATOM 1488 O O . GLN A 1 184 ? -3.210 9.073 15.278 1.00 97.94 184 GLN A O 1
ATOM 1493 N N . LEU A 1 185 ? -2.319 10.886 14.303 1.00 97.69 185 LEU A N 1
ATOM 1494 C CA . LEU A 1 185 ? -2.248 11.688 15.519 1.00 97.69 185 LEU A CA 1
ATOM 1495 C C . LEU A 1 185 ? -3.648 12.030 16.038 1.00 97.69 185 LEU A C 1
ATOM 1497 O O . LEU A 1 185 ? -3.883 11.929 17.245 1.00 97.69 185 LEU A O 1
ATOM 1501 N N . PHE A 1 186 ? -4.589 12.348 15.141 1.00 98.06 186 PHE A N 1
ATOM 1502 C CA . PHE A 1 186 ? -5.995 12.550 15.501 1.00 98.06 186 PHE A CA 1
ATOM 1503 C C . PHE A 1 186 ? -6.575 11.317 16.213 1.00 98.06 186 PHE A C 1
ATOM 1505 O O . PHE A 1 186 ? -7.072 11.423 17.341 1.00 98.06 186 PHE A O 1
ATOM 1512 N N . TYR A 1 187 ? -6.456 10.130 15.608 1.00 98.62 187 TYR A N 1
ATOM 1513 C CA . TYR A 1 187 ? -6.965 8.897 16.220 1.00 98.62 187 TYR A CA 1
ATOM 1514 C C . TYR A 1 187 ? -6.204 8.515 17.494 1.00 98.62 187 TYR A C 1
ATOM 1516 O O . TYR A 1 187 ? -6.805 8.011 18.445 1.00 98.62 187 TYR A O 1
ATOM 1524 N N . THR A 1 188 ? -4.902 8.805 17.560 1.00 98.62 188 THR A N 1
ATOM 1525 C CA . THR A 1 188 ? -4.094 8.612 18.769 1.00 98.62 188 THR A CA 1
ATOM 1526 C C . THR A 1 188 ? -4.624 9.454 19.927 1.00 98.62 188 THR A C 1
ATOM 1528 O O . THR A 1 188 ? -4.830 8.917 21.015 1.00 98.62 188 THR A O 1
ATOM 1531 N N . TYR A 1 189 ? -4.888 10.750 19.729 1.00 98.38 189 TYR A N 1
ATOM 1532 C CA . TYR A 1 189 ? -5.440 11.589 20.797 1.00 98.38 189 TYR A CA 1
ATOM 1533 C C . TYR A 1 189 ? -6.814 11.107 21.259 1.00 98.38 189 TYR A C 1
ATOM 1535 O O . TYR A 1 189 ? -7.060 11.062 22.465 1.00 98.38 189 TYR A O 1
ATOM 1543 N N . LEU A 1 190 ? -7.663 10.669 20.328 1.00 97.94 190 LEU A N 1
ATOM 1544 C CA . LEU A 1 190 ? -8.965 10.091 20.648 1.00 97.94 190 LEU A CA 1
ATOM 1545 C C . LEU A 1 190 ? -8.839 8.820 21.500 1.00 97.94 190 LEU A C 1
ATOM 1547 O O . LEU A 1 190 ? -9.542 8.672 22.496 1.00 97.94 190 LEU A O 1
ATOM 1551 N N . PHE A 1 191 ? -7.924 7.914 21.143 1.00 98.62 191 PHE A N 1
ATOM 1552 C CA . PHE A 1 191 ? -7.684 6.683 21.899 1.00 98.62 191 PHE A CA 1
ATOM 1553 C C . PHE A 1 191 ? -7.066 6.938 23.286 1.00 98.62 191 PHE A C 1
ATOM 1555 O O . PHE A 1 191 ? -7.285 6.173 24.235 1.00 98.62 191 PHE A O 1
ATOM 1562 N N . LEU A 1 192 ? -6.260 7.991 23.415 1.00 98.56 192 LEU A N 1
ATOM 1563 C CA . LEU A 1 192 ? -5.618 8.365 24.674 1.00 98.56 192 LEU A CA 1
ATOM 1564 C C . LEU A 1 192 ? -6.557 9.100 25.635 1.00 98.56 192 LEU A C 1
ATOM 1566 O O . LEU A 1 192 ? -6.316 9.055 26.843 1.00 98.56 192 LEU A O 1
ATOM 1570 N N . ASP A 1 193 ? -7.619 9.730 25.135 1.00 98.31 193 ASP A N 1
ATOM 1571 C CA . ASP A 1 193 ? -8.697 10.235 25.980 1.00 98.31 193 ASP A CA 1
ATOM 1572 C C . ASP A 1 193 ? -9.512 9.059 26.536 1.00 98.31 193 ASP A C 1
ATOM 1574 O O . ASP A 1 193 ? -10.233 8.364 25.822 1.00 98.31 193 ASP A O 1
ATOM 1578 N N . GLU A 1 194 ? -9.387 8.816 27.839 1.00 97.81 194 GLU A N 1
ATOM 1579 C CA . GLU A 1 194 ? -10.045 7.693 28.502 1.00 97.81 194 GLU A CA 1
ATOM 1580 C C . GLU A 1 194 ? -11.576 7.764 28.421 1.00 97.81 194 GLU A C 1
ATOM 1582 O O . GLU A 1 194 ? -12.224 6.725 28.278 1.00 97.81 194 GLU A O 1
ATOM 1587 N N . ASN A 1 195 ? -12.162 8.964 28.468 1.00 97.94 195 ASN A N 1
ATOM 1588 C CA . ASN A 1 195 ? -13.613 9.114 28.393 1.00 97.94 195 ASN A CA 1
ATOM 1589 C C . ASN A 1 195 ? -14.104 8.755 26.993 1.00 97.94 195 ASN A C 1
ATOM 1591 O O . ASN A 1 195 ? -15.050 7.977 26.864 1.00 97.94 195 ASN A O 1
ATOM 1595 N N . ILE A 1 196 ? -13.434 9.273 25.958 1.00 97.69 196 ILE A N 1
ATOM 1596 C CA . ILE A 1 196 ? -13.806 8.986 24.569 1.00 97.69 196 ILE A CA 1
ATOM 1597 C C . ILE A 1 196 ? -13.557 7.509 24.243 1.00 97.69 196 ILE A C 1
ATOM 1599 O O . ILE A 1 196 ? -14.447 6.845 23.707 1.00 97.69 196 ILE A O 1
ATOM 1603 N N . ARG A 1 197 ? -12.397 6.957 24.627 1.00 98.12 197 ARG A N 1
ATOM 1604 C CA . ARG A 1 197 ? -12.071 5.536 24.427 1.00 98.12 197 ARG A CA 1
ATOM 1605 C C . ARG A 1 197 ? -13.111 4.615 25.062 1.00 98.12 197 ARG A C 1
ATOM 1607 O O . ARG A 1 197 ? -13.505 3.636 24.430 1.00 98.12 197 ARG A O 1
ATOM 1614 N N . ASN A 1 198 ? -13.547 4.907 26.288 1.00 97.94 198 ASN A N 1
ATOM 1615 C CA . ASN A 1 198 ? -14.513 4.071 27.003 1.00 97.94 198 ASN A CA 1
ATOM 1616 C C . ASN A 1 198 ? -15.937 4.218 26.443 1.00 97.94 198 ASN A C 1
ATOM 1618 O O . ASN A 1 198 ? -16.641 3.217 26.317 1.00 97.94 198 ASN A O 1
ATOM 1622 N N . ASP A 1 199 ? -16.353 5.432 26.075 1.00 97.94 199 ASP A N 1
ATOM 1623 C CA . ASP A 1 199 ? -17.670 5.699 25.480 1.00 97.94 199 ASP A CA 1
ATOM 1624 C C . ASP A 1 199 ? -17.824 5.049 24.094 1.00 97.94 199 ASP A C 1
ATOM 1626 O O . ASP A 1 199 ? -18.827 4.386 23.826 1.00 97.94 199 ASP A O 1
ATOM 1630 N N . LEU A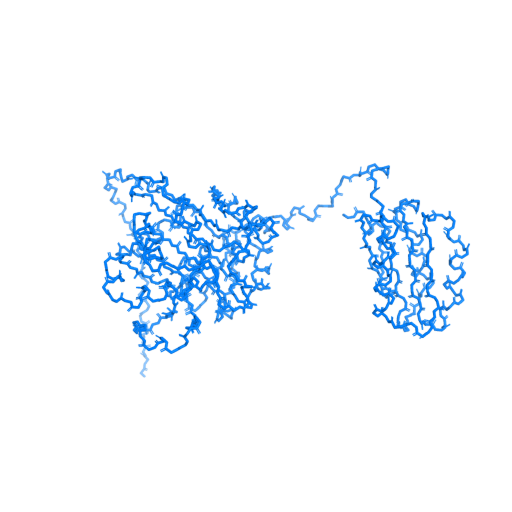 1 200 ? -16.802 5.158 23.241 1.00 98.06 200 LEU A N 1
ATOM 1631 C CA . LEU A 1 200 ? -16.769 4.526 21.918 1.00 98.06 200 LEU A CA 1
ATOM 1632 C C . LEU A 1 200 ? -16.296 3.067 21.943 1.00 98.06 200 LEU A C 1
ATOM 1634 O O . LEU A 1 200 ? -16.243 2.433 20.892 1.00 98.06 200 LEU A O 1
ATOM 1638 N N . LYS A 1 201 ? -15.924 2.536 23.115 1.00 98.50 201 LYS A N 1
ATOM 1639 C CA . LYS A 1 201 ? -15.321 1.205 23.297 1.00 98.50 201 LYS A CA 1
ATOM 1640 C C . LYS A 1 201 ? -14.236 0.894 22.252 1.00 98.50 201 LYS A C 1
ATOM 1642 O O . LYS A 1 201 ? -14.302 -0.130 21.558 1.00 98.50 201 LYS A O 1
ATOM 1647 N N . VAL A 1 202 ? -13.264 1.799 22.120 1.00 98.69 202 VAL A N 1
ATOM 1648 C CA . VAL A 1 202 ? -12.160 1.666 21.158 1.00 98.69 202 VAL A CA 1
ATOM 1649 C C . VAL A 1 202 ? -11.121 0.675 21.682 1.00 98.69 202 VAL A C 1
ATOM 1651 O O . VAL A 1 202 ? -10.640 0.806 22.809 1.00 98.69 202 VAL A O 1
ATOM 1654 N N . GLY A 1 203 ? -10.764 -0.307 20.857 1.00 98.44 203 GLY A N 1
ATOM 1655 C CA . GLY A 1 203 ? -9.724 -1.298 21.127 1.00 98.44 203 GLY A CA 1
ATOM 1656 C C . GLY A 1 203 ? -8.616 -1.279 20.076 1.00 98.44 203 GLY A C 1
ATOM 1657 O O . GLY A 1 203 ? -8.783 -0.715 18.994 1.00 98.44 203 GLY A O 1
ATOM 1658 N N . LEU A 1 204 ? -7.500 -1.936 20.396 1.00 98.75 204 LEU A N 1
ATOM 1659 C CA . LEU A 1 204 ? -6.379 -2.167 19.483 1.00 98.75 204 LEU A CA 1
ATOM 1660 C C . LEU A 1 204 ? -6.200 -3.671 19.255 1.00 98.75 204 LEU A C 1
ATOM 1662 O O . LEU A 1 204 ? -6.269 -4.456 20.203 1.00 98.75 204 LEU A O 1
ATOM 1666 N N . ASP A 1 205 ? -5.935 -4.070 18.015 1.00 98.75 205 ASP A N 1
ATOM 1667 C CA . ASP A 1 205 ? -5.611 -5.452 17.653 1.00 98.75 205 ASP A CA 1
ATOM 1668 C C . ASP A 1 205 ? -4.144 -5.786 17.973 1.00 98.75 205 ASP A C 1
ATOM 1670 O O . ASP A 1 205 ? -3.309 -5.991 17.092 1.00 98.75 205 ASP A O 1
ATOM 1674 N N . SER A 1 206 ? -3.816 -5.813 19.266 1.00 98.38 206 SER A N 1
ATOM 1675 C CA . SER A 1 206 ? -2.443 -5.973 19.764 1.00 98.38 206 SER A CA 1
ATOM 1676 C C . SER A 1 206 ? -1.769 -7.294 19.381 1.00 98.38 206 SER A C 1
ATOM 1678 O O . SER A 1 206 ? -0.556 -7.403 19.504 1.00 98.38 206 SER A O 1
ATOM 1680 N N . LEU A 1 207 ? -2.514 -8.314 18.953 1.00 98.38 207 LEU A N 1
ATOM 1681 C CA . LEU A 1 207 ? -1.960 -9.630 18.600 1.00 98.38 207 LEU A CA 1
ATOM 1682 C C . LEU A 1 207 ? -2.040 -9.917 17.095 1.00 98.38 207 LEU A C 1
ATOM 1684 O O . LEU A 1 207 ? -1.833 -11.056 16.673 1.00 98.38 207 LEU A O 1
ATOM 1688 N N . SER A 1 208 ? -2.356 -8.901 16.287 1.00 98.38 208 SER A N 1
ATOM 1689 C CA . SER A 1 208 ? -2.535 -9.027 14.838 1.00 98.38 208 SER A CA 1
ATOM 1690 C C . SER A 1 208 ? -3.488 -10.168 14.463 1.00 98.38 208 SER A C 1
ATOM 1692 O O . SER A 1 208 ? -3.183 -10.999 13.607 1.00 98.38 208 SER A O 1
ATOM 1694 N N . ILE A 1 209 ? -4.627 -10.262 15.151 1.00 98.50 209 ILE A N 1
ATOM 1695 C CA . ILE A 1 209 ? -5.639 -11.295 14.894 1.00 98.50 209 ILE A CA 1
ATOM 1696 C C . ILE A 1 209 ? -6.348 -11.014 13.561 1.00 98.50 209 ILE A C 1
ATOM 1698 O O . ILE A 1 209 ? -6.621 -11.936 12.794 1.00 98.50 209 ILE A O 1
ATOM 1702 N N . ILE A 1 210 ? -6.638 -9.744 13.281 1.00 98.75 210 ILE A N 1
ATOM 1703 C CA . ILE A 1 210 ? -7.277 -9.264 12.051 1.00 98.75 210 ILE A CA 1
ATOM 1704 C C . ILE A 1 210 ? -6.270 -8.474 11.213 1.00 98.75 210 ILE A C 1
ATOM 1706 O O . ILE A 1 210 ? -6.147 -8.728 10.015 1.00 98.75 210 ILE A O 1
ATOM 1710 N N . PHE A 1 211 ? -5.539 -7.552 11.835 1.00 98.81 211 PHE A N 1
ATOM 1711 C CA . PHE A 1 211 ? -4.712 -6.548 11.177 1.00 98.81 211 PHE A CA 1
ATOM 1712 C C . PHE A 1 211 ? -3.219 -6.798 11.403 1.00 98.81 211 PHE A C 1
ATOM 1714 O O . PHE A 1 211 ? -2.734 -6.765 12.533 1.00 98.81 211 PHE A O 1
ATOM 1721 N N . GLN A 1 212 ? -2.461 -6.967 10.320 1.00 98.62 212 GLN A N 1
ATOM 1722 C CA . GLN A 1 212 ? -1.000 -7.027 10.363 1.00 98.62 212 GLN A CA 1
ATOM 1723 C C . GLN A 1 212 ? -0.389 -5.771 9.747 1.00 98.62 212 GLN A C 1
ATOM 1725 O O . GLN A 1 212 ? -0.273 -5.661 8.526 1.00 98.62 212 GLN A O 1
ATOM 1730 N N . ASN A 1 213 ? 0.085 -4.866 10.599 1.00 98.50 213 ASN A N 1
ATOM 1731 C CA . ASN A 1 213 ? 1.025 -3.826 10.188 1.00 98.50 213 ASN A CA 1
ATOM 1732 C C . ASN A 1 213 ? 2.418 -4.452 10.052 1.00 98.50 213 ASN A C 1
ATOM 1734 O O . ASN A 1 213 ? 2.866 -5.175 10.944 1.00 98.50 213 ASN A O 1
ATOM 1738 N N . LEU A 1 214 ? 3.083 -4.253 8.915 1.00 98.12 214 LEU A N 1
ATOM 1739 C CA . LEU A 1 214 ? 4.348 -4.930 8.614 1.00 98.12 214 LEU A CA 1
ATOM 1740 C C . LEU A 1 214 ? 5.572 -4.187 9.156 1.00 98.12 214 LEU A C 1
ATOM 1742 O O . LEU A 1 214 ? 6.606 -4.818 9.380 1.00 98.12 214 LEU A O 1
ATOM 1746 N N . ASN A 1 215 ? 5.491 -2.874 9.374 1.00 97.31 215 ASN A N 1
ATOM 1747 C CA . ASN A 1 215 ? 6.612 -2.114 9.918 1.00 97.31 215 ASN A CA 1
ATOM 1748 C C . ASN A 1 215 ? 6.906 -2.511 11.374 1.00 97.31 215 ASN A C 1
ATOM 1750 O O . ASN A 1 215 ? 6.083 -2.292 12.256 1.00 97.31 215 ASN A O 1
ATOM 1754 N N . GLY A 1 216 ? 8.093 -3.062 11.625 1.00 95.88 216 GLY A N 1
ATOM 1755 C CA . GLY A 1 216 ? 8.514 -3.552 12.940 1.00 95.88 216 GLY A CA 1
ATOM 1756 C C . GLY A 1 216 ? 8.190 -5.028 13.193 1.00 95.88 216 GLY A C 1
ATOM 1757 O O . GLY A 1 216 ? 8.699 -5.587 14.157 1.00 95.88 216 GLY A O 1
ATOM 1758 N N . ALA A 1 217 ? 7.413 -5.676 12.317 1.00 96.62 217 ALA A N 1
ATOM 1759 C CA . ALA A 1 217 ? 6.997 -7.075 12.460 1.00 96.62 217 ALA A CA 1
ATOM 1760 C C . ALA A 1 217 ? 7.575 -8.007 11.376 1.00 96.62 217 ALA A C 1
ATOM 1762 O O . ALA A 1 217 ? 7.283 -9.203 11.371 1.00 96.62 217 ALA A O 1
ATOM 1763 N N . GLN A 1 218 ? 8.390 -7.485 10.450 1.00 95.50 218 GLN A N 1
ATOM 1764 C CA . GLN A 1 218 ? 8.812 -8.190 9.231 1.00 95.50 218 GLN A CA 1
ATOM 1765 C C . GLN A 1 218 ? 9.450 -9.563 9.495 1.00 95.50 218 GLN A C 1
ATOM 1767 O O . GLN A 1 218 ? 9.247 -10.489 8.717 1.00 95.50 218 GLN A O 1
ATOM 1772 N N . GLU A 1 219 ? 10.213 -9.705 10.580 1.00 95.69 219 GLU A N 1
ATOM 1773 C CA . GLU A 1 219 ? 10.918 -10.949 10.917 1.00 95.69 219 GLU A CA 1
ATOM 1774 C C . GLU A 1 219 ? 9.997 -12.075 11.412 1.00 95.69 219 GLU A C 1
ATOM 1776 O O . GLU A 1 219 ? 10.374 -13.247 11.367 1.00 95.69 219 GLU A O 1
ATOM 1781 N N . PHE A 1 220 ? 8.781 -11.739 11.851 1.00 96.50 220 PHE A N 1
ATOM 1782 C CA . PHE A 1 220 ? 7.815 -12.694 12.398 1.00 96.50 220 PHE A CA 1
ATOM 1783 C C . PHE A 1 220 ? 6.722 -13.079 11.402 1.00 96.50 220 PHE A C 1
ATOM 1785 O O . PHE A 1 220 ? 5.947 -13.998 11.667 1.00 96.50 220 PHE A O 1
ATOM 1792 N N . VAL A 1 221 ? 6.632 -12.386 10.266 1.00 97.44 221 VAL A N 1
ATOM 1793 C CA . VAL A 1 221 ? 5.560 -12.578 9.289 1.00 97.44 221 VAL A CA 1
ATOM 1794 C C . VAL A 1 221 ? 6.076 -13.396 8.113 1.00 97.44 221 VAL A C 1
ATOM 1796 O O . VAL A 1 221 ? 7.020 -13.017 7.424 1.00 97.44 221 VAL A O 1
ATOM 1799 N N . THR A 1 222 ? 5.441 -14.539 7.869 1.00 95.94 222 THR A N 1
ATOM 1800 C CA . THR A 1 222 ? 5.826 -15.477 6.806 1.00 95.94 222 THR A CA 1
ATOM 1801 C C . THR A 1 222 ? 4.605 -15.980 6.052 1.00 95.94 222 THR A C 1
ATOM 1803 O O . THR A 1 222 ? 3.484 -15.921 6.552 1.00 95.94 222 THR A O 1
ATOM 1806 N N . ILE A 1 223 ? 4.821 -16.509 4.848 1.00 93.25 223 ILE A N 1
ATOM 1807 C CA . ILE A 1 223 ? 3.790 -17.253 4.123 1.00 93.25 223 ILE A CA 1
ATOM 1808 C C . ILE A 1 223 ? 3.847 -18.717 4.560 1.00 93.25 223 ILE A C 1
ATOM 1810 O O . ILE A 1 223 ? 4.905 -19.349 4.505 1.00 93.25 223 ILE A O 1
ATOM 1814 N N . ARG A 1 224 ? 2.698 -19.274 4.938 1.00 90.44 224 ARG A N 1
ATOM 1815 C CA . ARG A 1 224 ? 2.493 -20.710 5.145 1.00 90.44 224 ARG A CA 1
ATOM 1816 C C . ARG A 1 224 ? 1.525 -21.248 4.109 1.00 90.44 224 ARG A C 1
ATOM 1818 O O . ARG A 1 224 ? 0.593 -20.564 3.711 1.00 90.44 224 ARG A O 1
ATOM 1825 N N . LYS A 1 225 ? 1.749 -22.487 3.678 1.00 84.44 225 LYS A N 1
ATOM 1826 C CA . LYS A 1 225 ? 0.811 -23.202 2.815 1.00 84.44 225 LYS A CA 1
ATOM 1827 C C . LYS A 1 225 ? -0.100 -24.059 3.683 1.00 84.44 225 LYS A C 1
ATOM 1829 O O . LYS A 1 225 ? 0.386 -24.990 4.322 1.00 84.44 225 LYS A O 1
ATOM 1834 N N . GLU A 1 226 ? -1.395 -23.782 3.655 1.00 78.44 226 GLU A N 1
ATOM 1835 C CA . GLU A 1 226 ? -2.423 -24.585 4.318 1.00 78.44 226 GLU A CA 1
ATOM 1836 C C . GLU A 1 226 ? -3.563 -24.865 3.345 1.00 78.44 226 GLU A C 1
ATOM 1838 O O . GLU A 1 226 ? -3.996 -23.979 2.625 1.00 78.44 226 GLU A O 1
ATOM 1843 N N . ASN A 1 227 ? -4.031 -26.115 3.279 1.00 76.12 227 ASN A N 1
ATOM 1844 C CA . ASN A 1 227 ? -5.144 -26.519 2.404 1.00 76.12 227 ASN A CA 1
ATOM 1845 C C . ASN A 1 227 ? -4.998 -26.087 0.928 1.00 76.12 227 ASN A C 1
ATOM 1847 O O . ASN A 1 227 ? -5.985 -25.789 0.269 1.00 76.12 227 ASN A O 1
ATOM 1851 N N . ASN A 1 228 ? -3.768 -26.095 0.400 1.00 74.31 228 ASN A N 1
ATOM 1852 C CA . ASN A 1 228 ? -3.406 -25.603 -0.940 1.00 74.31 228 ASN A CA 1
ATOM 1853 C C . ASN A 1 228 ? -3.533 -24.090 -1.166 1.00 74.31 228 ASN A C 1
ATOM 1855 O O . ASN A 1 228 ? -3.301 -23.637 -2.284 1.00 74.31 228 ASN A O 1
ATOM 1859 N N . GLU A 1 229 ? -3.767 -23.312 -0.117 1.00 78.19 229 GLU A N 1
ATOM 1860 C CA . GLU A 1 229 ? -3.759 -21.855 -0.154 1.00 78.19 229 GLU A CA 1
ATOM 1861 C C . GLU A 1 229 ? -2.534 -21.315 0.587 1.00 78.19 229 GLU A C 1
ATOM 1863 O O . GLU A 1 229 ? -2.033 -21.900 1.552 1.00 78.19 229 GLU A O 1
ATOM 1868 N N . ALA A 1 230 ? -2.004 -20.200 0.098 1.00 86.44 230 ALA A N 1
ATOM 1869 C CA . ALA A 1 230 ? -0.975 -19.454 0.796 1.00 86.44 230 ALA A CA 1
ATOM 1870 C C . ALA A 1 230 ? -1.647 -18.489 1.773 1.00 86.44 230 ALA A C 1
ATOM 1872 O O . ALA A 1 230 ? -2.487 -17.681 1.383 1.00 86.44 230 ALA A O 1
ATOM 1873 N N . MET A 1 231 ? -1.252 -18.565 3.035 1.00 88.75 231 MET A N 1
ATOM 1874 C CA . MET A 1 231 ? -1.764 -17.731 4.112 1.00 88.75 231 MET A CA 1
ATOM 1875 C C . MET A 1 231 ? -0.615 -17.000 4.787 1.00 88.75 231 MET A C 1
ATOM 1877 O O . MET A 1 231 ? 0.492 -17.529 4.906 1.00 88.75 231 MET A O 1
ATOM 1881 N N . ILE A 1 232 ? -0.884 -15.795 5.277 1.00 94.94 232 ILE A N 1
ATOM 1882 C CA . ILE A 1 232 ? 0.061 -15.086 6.130 1.00 94.94 232 ILE A CA 1
ATOM 1883 C C . ILE A 1 232 ? -0.036 -15.607 7.551 1.00 94.94 232 ILE A C 1
ATOM 1885 O O . ILE A 1 232 ? -1.125 -15.778 8.092 1.00 94.94 232 ILE A O 1
ATOM 1889 N N . TYR A 1 233 ? 1.126 -15.838 8.144 1.00 96.88 233 TYR A N 1
ATOM 1890 C CA . TYR A 1 233 ? 1.275 -16.307 9.504 1.00 96.88 233 TYR A CA 1
ATOM 1891 C C . TYR A 1 233 ? 2.238 -15.406 10.269 1.00 96.88 233 TYR A C 1
ATOM 1893 O O . TYR A 1 233 ? 3.388 -15.224 9.854 1.00 96.88 233 TYR A O 1
ATOM 1901 N N . ASN A 1 234 ? 1.773 -14.890 11.403 1.00 98.06 234 ASN A N 1
ATOM 1902 C CA . ASN A 1 234 ? 2.602 -14.192 12.374 1.00 98.06 234 ASN A CA 1
ATOM 1903 C C . ASN A 1 234 ? 3.066 -15.192 13.443 1.00 98.06 234 ASN A C 1
ATOM 1905 O O . ASN A 1 234 ? 2.276 -15.687 14.251 1.00 98.06 234 ASN A O 1
ATOM 1909 N N . SER A 1 235 ? 4.364 -15.496 13.460 1.00 97.56 235 SER A N 1
ATOM 1910 C CA . SER A 1 235 ? 4.945 -16.475 14.379 1.00 97.56 235 SER A CA 1
ATOM 1911 C C . SER A 1 235 ? 5.112 -15.980 15.809 1.00 97.56 235 SER A C 1
ATOM 1913 O O . SER A 1 235 ? 5.254 -16.815 16.700 1.00 97.56 235 SER A O 1
ATOM 1915 N N . LEU A 1 236 ? 5.118 -14.664 16.030 1.00 97.50 236 LEU A N 1
ATOM 1916 C CA . LEU A 1 236 ? 5.240 -14.086 17.366 1.00 97.50 236 LEU A CA 1
ATOM 1917 C C . LEU A 1 236 ? 3.944 -14.272 18.162 1.00 97.50 236 LEU A C 1
ATOM 1919 O O . LEU A 1 236 ? 3.993 -14.629 19.338 1.00 97.50 236 LEU A O 1
ATOM 1923 N N . TYR A 1 237 ? 2.798 -14.076 17.506 1.00 97.31 237 TYR A N 1
ATOM 1924 C CA . TYR A 1 237 ? 1.475 -14.170 18.134 1.00 97.31 237 TYR A CA 1
ATOM 1925 C C . TYR A 1 237 ? 0.728 -15.466 17.822 1.00 97.31 237 TYR A C 1
ATOM 1927 O O . TYR A 1 237 ? -0.286 -15.746 18.456 1.00 97.31 237 TYR A O 1
ATOM 1935 N N . ILE A 1 238 ? 1.249 -16.283 16.898 1.00 97.06 238 ILE A N 1
ATOM 1936 C CA . ILE A 1 238 ? 0.613 -17.529 16.444 1.00 97.06 238 ILE A CA 1
ATOM 1937 C C . ILE A 1 238 ? -0.774 -17.209 15.860 1.00 97.06 238 ILE A C 1
ATOM 1939 O O . ILE A 1 238 ? -1.789 -17.810 16.207 1.00 97.06 238 ILE A O 1
ATOM 1943 N N . THR A 1 239 ? -0.818 -16.217 14.971 1.00 97.44 239 THR A N 1
ATOM 1944 C CA . THR A 1 239 ? -2.045 -15.747 14.317 1.00 97.44 239 THR A CA 1
ATOM 1945 C C . THR A 1 239 ? -1.939 -15.850 12.799 1.00 97.44 239 THR A C 1
ATOM 1947 O O . THR A 1 239 ? -0.843 -15.904 12.233 1.00 97.44 239 THR A O 1
ATOM 1950 N N . TYR A 1 240 ? -3.100 -15.879 12.141 1.00 96.94 240 TYR A N 1
ATOM 1951 C CA . TYR A 1 240 ? -3.241 -15.787 10.688 1.00 96.94 240 TYR A CA 1
ATOM 1952 C C . TYR A 1 240 ? -3.983 -14.488 10.358 1.00 96.94 240 TYR A C 1
ATOM 1954 O O . TYR A 1 240 ? -5.214 -14.502 10.289 1.00 96.94 240 TYR A O 1
ATOM 1962 N N . PRO A 1 241 ? -3.264 -13.358 10.221 1.00 97.88 241 PRO A N 1
ATOM 1963 C CA . PRO A 1 241 ? -3.885 -12.065 9.987 1.00 97.88 241 PRO A CA 1
ATOM 1964 C C . PRO A 1 241 ? -4.717 -12.046 8.703 1.00 97.88 241 PRO A C 1
ATOM 1966 O O . PRO A 1 241 ? -4.362 -12.645 7.679 1.00 97.88 241 PRO A O 1
ATOM 1969 N N . LEU A 1 242 ? -5.828 -11.321 8.760 1.00 97.56 242 LEU A N 1
ATOM 1970 C CA . LEU A 1 242 ? -6.839 -11.293 7.705 1.00 97.56 242 LEU A CA 1
ATOM 1971 C C . LEU A 1 242 ? -6.626 -10.139 6.723 1.00 97.56 242 LEU A C 1
ATOM 1973 O O . LEU A 1 242 ? -7.140 -10.189 5.608 1.00 97.56 242 LEU A O 1
ATOM 1977 N N . ILE A 1 243 ? -5.895 -9.099 7.127 1.00 98.19 243 ILE A N 1
ATOM 1978 C CA . ILE A 1 243 ? -5.586 -7.920 6.314 1.00 98.19 243 ILE A CA 1
ATOM 1979 C C . ILE A 1 243 ? -4.157 -7.476 6.624 1.00 98.19 243 ILE A C 1
ATOM 1981 O O . ILE A 1 243 ? -3.751 -7.416 7.788 1.00 98.19 243 ILE A O 1
ATOM 1985 N N . LEU A 1 244 ? -3.391 -7.177 5.577 1.00 98.19 244 LEU A N 1
ATOM 1986 C CA . LEU A 1 244 ? -2.001 -6.741 5.670 1.00 98.19 244 LEU A CA 1
ATOM 1987 C C . LEU A 1 244 ? -1.873 -5.277 5.289 1.00 98.19 244 LEU A C 1
ATOM 1989 O O . LEU A 1 244 ? -2.457 -4.847 4.296 1.00 98.19 244 LEU A O 1
ATOM 1993 N N . HIS A 1 245 ? -1.010 -4.568 6.001 1.00 98.50 245 HIS A N 1
ATOM 1994 C CA . HIS A 1 245 ? -0.644 -3.193 5.711 1.00 98.50 245 HIS A CA 1
ATOM 1995 C C . HIS A 1 245 ? 0.877 -3.073 5.650 1.00 98.50 245 HIS A C 1
ATOM 1997 O O . HIS A 1 245 ? 1.589 -3.253 6.640 1.00 98.50 245 HIS A O 1
ATOM 2003 N N . GLY A 1 246 ? 1.387 -2.783 4.456 1.00 97.88 246 GLY A N 1
ATOM 2004 C CA . GLY A 1 246 ? 2.797 -2.523 4.173 1.00 97.88 246 GLY A CA 1
ATOM 2005 C C . GLY A 1 246 ? 3.244 -1.131 4.597 1.00 97.88 246 GLY A C 1
ATOM 2006 O O . GLY A 1 246 ? 3.963 -0.482 3.836 1.00 97.88 246 GLY A O 1
ATOM 2007 N N . ASN A 1 247 ? 2.831 -0.695 5.789 1.00 96.38 247 ASN A N 1
ATOM 2008 C CA . ASN A 1 247 ? 3.051 0.650 6.295 1.00 96.38 247 ASN A CA 1
ATOM 2009 C C . ASN A 1 247 ? 4.538 1.033 6.336 1.00 96.38 247 ASN A C 1
ATOM 2011 O O . ASN A 1 247 ? 5.436 0.201 6.515 1.00 96.38 247 ASN A O 1
ATOM 2015 N N . GLY A 1 248 ? 4.807 2.329 6.171 1.00 92.12 248 GLY A N 1
ATOM 2016 C CA . GLY A 1 248 ? 6.160 2.879 6.221 1.00 92.12 248 GLY A CA 1
ATOM 2017 C C . GLY A 1 248 ? 7.118 2.208 5.214 1.00 92.12 248 GLY A C 1
ATOM 2018 O O . GLY A 1 248 ? 6.842 2.209 4.011 1.00 92.12 248 GLY A O 1
ATOM 2019 N N . PRO A 1 249 ? 8.266 1.654 5.657 1.00 92.81 249 PRO A N 1
ATOM 2020 C CA . PRO A 1 249 ? 9.265 1.052 4.771 1.00 92.81 249 PRO A CA 1
ATOM 2021 C C . PRO A 1 249 ? 8.912 -0.373 4.304 1.00 92.81 249 PRO A C 1
ATOM 2023 O O . PRO A 1 249 ? 9.687 -0.976 3.560 1.00 92.81 249 PRO A O 1
ATOM 2026 N N . ALA A 1 250 ? 7.775 -0.943 4.720 1.00 95.44 250 ALA A N 1
ATOM 2027 C CA . ALA A 1 250 ? 7.451 -2.351 4.478 1.00 95.44 250 ALA A CA 1
ATOM 2028 C C . ALA A 1 250 ? 6.766 -2.638 3.123 1.00 95.44 250 ALA A C 1
ATOM 2030 O O . ALA A 1 250 ? 6.405 -3.783 2.845 1.00 95.44 250 ALA A O 1
ATOM 2031 N N . LYS A 1 251 ? 6.641 -1.637 2.241 1.00 94.81 251 LYS A N 1
ATOM 2032 C CA . LYS A 1 251 ? 5.984 -1.758 0.922 1.00 94.81 251 LYS A CA 1
ATOM 2033 C C . LYS A 1 251 ? 6.577 -2.865 0.045 1.00 94.81 251 LYS A C 1
ATOM 2035 O O . LYS A 1 251 ? 5.841 -3.607 -0.594 1.00 94.81 251 LYS A O 1
ATOM 2040 N N . ILE A 1 252 ? 7.904 -3.023 0.043 1.00 93.56 252 ILE A N 1
ATOM 2041 C CA . ILE A 1 252 ? 8.576 -4.071 -0.747 1.00 93.56 252 ILE A CA 1
ATOM 2042 C C . ILE A 1 252 ? 8.214 -5.469 -0.228 1.00 93.56 252 ILE A C 1
ATOM 2044 O O . ILE A 1 252 ? 7.981 -6.369 -1.031 1.00 93.56 252 ILE A O 1
ATOM 2048 N N . LEU A 1 253 ? 8.130 -5.653 1.093 1.00 94.69 253 LEU A N 1
ATOM 2049 C CA . LEU A 1 253 ? 7.727 -6.931 1.685 1.00 94.69 253 LEU A CA 1
ATOM 2050 C C . LEU A 1 253 ? 6.270 -7.263 1.340 1.00 94.69 253 LEU A C 1
ATOM 2052 O O . LEU A 1 253 ? 5.964 -8.395 0.976 1.00 94.69 253 LEU A O 1
ATOM 2056 N N . LEU A 1 254 ? 5.383 -6.266 1.370 1.00 96.06 254 LEU A N 1
ATOM 2057 C CA . LEU A 1 254 ? 4.003 -6.448 0.926 1.00 96.06 254 LEU A CA 1
ATOM 2058 C C . LEU A 1 254 ? 3.933 -6.882 -0.549 1.00 96.06 254 LEU A C 1
ATOM 2060 O O . LEU A 1 254 ? 3.231 -7.841 -0.863 1.00 96.06 254 LEU A O 1
ATOM 2064 N N . ASN A 1 255 ? 4.711 -6.243 -1.433 1.00 93.06 255 ASN A N 1
ATOM 2065 C CA . ASN A 1 255 ? 4.808 -6.639 -2.845 1.00 93.06 255 ASN A CA 1
ATOM 2066 C C . ASN A 1 255 ? 5.318 -8.085 -2.998 1.00 93.06 255 ASN A C 1
ATOM 2068 O O . ASN A 1 255 ? 4.910 -8.803 -3.906 1.00 93.06 255 ASN A O 1
ATOM 2072 N N . GLN A 1 256 ? 6.218 -8.539 -2.119 1.00 92.38 256 GLN A N 1
ATOM 2073 C CA . GLN A 1 256 ? 6.673 -9.931 -2.121 1.00 92.38 256 GLN A CA 1
ATOM 2074 C C . GLN A 1 256 ? 5.540 -10.885 -1.750 1.00 92.38 256 GLN A C 1
ATOM 2076 O O . GLN A 1 256 ? 5.365 -11.885 -2.447 1.00 92.38 256 GLN A O 1
ATOM 2081 N N . PHE A 1 257 ? 4.774 -10.578 -0.700 1.00 93.56 257 PHE A N 1
ATOM 2082 C CA . PHE A 1 257 ? 3.648 -11.404 -0.265 1.00 93.56 257 PHE A CA 1
ATOM 2083 C C . PHE A 1 257 ? 2.536 -11.480 -1.305 1.00 93.56 257 PHE A C 1
ATOM 2085 O O . PHE A 1 257 ? 2.017 -12.565 -1.557 1.00 93.56 257 PHE A O 1
ATOM 2092 N N . GLU A 1 258 ? 2.239 -10.371 -1.977 1.00 89.94 258 GLU A N 1
ATOM 2093 C CA . GLU A 1 258 ? 1.257 -10.319 -3.059 1.00 89.94 258 GLU A CA 1
ATOM 2094 C C . GLU A 1 258 ? 1.470 -11.403 -4.122 1.00 89.94 258 GLU A C 1
ATOM 2096 O O . GLU A 1 258 ? 0.498 -12.004 -4.574 1.00 89.94 258 GLU A O 1
ATOM 2101 N N . ASN A 1 259 ? 2.720 -11.716 -4.478 1.00 87.81 259 ASN A N 1
ATOM 2102 C CA . ASN A 1 259 ? 3.028 -12.740 -5.485 1.00 87.81 259 ASN A CA 1
ATOM 2103 C C . ASN A 1 259 ? 2.531 -14.145 -5.116 1.00 87.81 259 ASN A C 1
ATOM 2105 O O . ASN A 1 259 ? 2.520 -15.034 -5.967 1.00 87.81 259 ASN A O 1
ATOM 2109 N N . TYR A 1 260 ? 2.180 -14.366 -3.851 1.00 86.00 260 TYR A N 1
ATOM 2110 C CA . TYR A 1 260 ? 1.771 -15.662 -3.335 1.00 86.00 260 TYR A CA 1
ATOM 2111 C C . TYR A 1 260 ? 0.369 -15.662 -2.755 1.00 86.00 260 TYR A C 1
ATOM 2113 O O . TYR A 1 260 ? -0.114 -16.746 -2.493 1.00 86.00 260 TYR A O 1
ATOM 2121 N N . LEU A 1 261 ? -0.280 -14.524 -2.520 1.00 86.44 261 LEU A N 1
ATOM 2122 C CA . LEU A 1 261 ? -1.608 -14.503 -1.904 1.00 86.44 261 LEU A CA 1
ATOM 2123 C C . LEU A 1 261 ? -2.718 -14.433 -2.955 1.00 86.44 261 LEU A C 1
ATOM 2125 O O . LEU A 1 261 ? -2.552 -13.865 -4.038 1.00 86.44 261 LEU A O 1
ATOM 2129 N N . GLY A 1 262 ? -3.864 -15.020 -2.615 1.00 76.31 262 GLY A N 1
ATOM 2130 C CA . GLY A 1 262 ? -5.043 -15.082 -3.473 1.00 76.31 262 GLY A CA 1
ATOM 2131 C C . GLY A 1 262 ? -4.790 -15.755 -4.826 1.00 76.31 262 GLY A C 1
ATOM 2132 O O . GLY A 1 262 ? -4.084 -16.761 -4.923 1.00 76.31 262 GLY A O 1
ATOM 2133 N N . GLU A 1 263 ? -5.344 -15.184 -5.899 1.00 69.75 263 GLU A N 1
ATOM 2134 C CA . GLU A 1 263 ? -5.265 -15.756 -7.256 1.00 69.75 263 GLU A CA 1
ATOM 2135 C C . GLU A 1 263 ? -3.834 -15.878 -7.798 1.00 69.75 263 GLU A C 1
ATOM 2137 O O . GLU A 1 263 ? -3.582 -16.716 -8.663 1.00 69.75 263 GLU A O 1
ATOM 2142 N N . ASN A 1 264 ? -2.882 -15.084 -7.295 1.00 69.12 264 ASN A N 1
ATOM 2143 C CA . ASN A 1 264 ? -1.501 -15.092 -7.786 1.00 69.12 264 ASN A CA 1
ATOM 2144 C C . ASN A 1 264 ? -0.787 -16.422 -7.488 1.00 69.12 264 ASN A C 1
ATOM 2146 O O . ASN A 1 264 ? 0.064 -16.851 -8.270 1.00 69.12 264 ASN A O 1
ATOM 2150 N N . TYR A 1 265 ? -1.166 -17.113 -6.403 1.00 64.56 265 TYR A N 1
ATOM 2151 C CA . TYR A 1 265 ? -0.640 -18.446 -6.095 1.00 64.56 265 TYR A CA 1
ATOM 2152 C C . TYR A 1 265 ? -1.044 -19.475 -7.151 1.00 64.56 265 TYR A C 1
ATOM 2154 O O . TYR A 1 265 ? -0.203 -20.207 -7.671 1.00 64.56 265 TYR A O 1
ATOM 2162 N N . LEU A 1 266 ? -2.338 -19.498 -7.481 1.00 57.03 266 LEU A N 1
ATOM 2163 C CA . LEU A 1 266 ? -2.943 -20.450 -8.413 1.00 57.03 266 LEU A CA 1
ATOM 2164 C C . LEU A 1 266 ? -2.530 -20.149 -9.856 1.00 57.03 266 LEU A C 1
ATOM 2166 O O . LEU A 1 266 ? -2.221 -21.061 -10.624 1.00 57.03 266 LEU A O 1
ATOM 2170 N N . GLN A 1 267 ? -2.414 -18.864 -10.203 1.00 53.31 267 GLN A N 1
ATOM 2171 C CA . GLN A 1 267 ? -1.912 -18.447 -11.506 1.00 53.31 267 GLN A CA 1
ATOM 2172 C C . GLN A 1 267 ? -0.479 -18.909 -11.751 1.00 53.31 267 GLN A C 1
ATOM 2174 O O . GLN A 1 267 ? -0.125 -19.080 -12.908 1.00 53.31 267 GLN A O 1
ATOM 2179 N N . LYS A 1 268 ? 0.350 -19.189 -10.739 1.00 52.81 268 LYS A N 1
ATOM 2180 C CA . LYS A 1 268 ? 1.717 -19.688 -10.969 1.00 52.81 268 LYS A CA 1
ATOM 2181 C C . LYS A 1 268 ? 1.752 -21.065 -11.650 1.00 52.81 268 LYS A C 1
ATOM 2183 O O . LYS A 1 268 ? 2.701 -21.356 -12.372 1.00 52.81 268 LYS A O 1
ATOM 2188 N N . GLU A 1 269 ? 0.716 -21.887 -11.471 1.00 51.06 269 GLU A N 1
ATOM 2189 C CA . GLU A 1 269 ? 0.584 -23.164 -12.187 1.00 51.06 269 GLU A CA 1
ATOM 2190 C C . GLU A 1 269 ? 0.018 -22.982 -13.610 1.00 51.06 269 GLU A C 1
ATOM 2192 O O . GLU A 1 269 ? 0.383 -23.731 -14.516 1.00 51.06 269 GLU A O 1
ATOM 2197 N N . GLU A 1 270 ? -0.813 -21.959 -13.850 1.00 50.25 270 GLU A N 1
ATOM 2198 C CA . GLU A 1 270 ? -1.412 -21.690 -15.169 1.00 50.25 270 GLU A CA 1
ATOM 2199 C C . GLU A 1 270 ? -0.577 -20.764 -16.073 1.00 50.25 270 GLU A C 1
ATOM 2201 O O . GLU A 1 270 ? -0.562 -20.957 -17.286 1.00 50.25 270 GLU A O 1
ATOM 2206 N N . THR A 1 271 ? 0.164 -19.805 -15.512 1.00 48.75 271 THR A N 1
ATOM 2207 C CA . THR A 1 271 ? 1.032 -18.831 -16.221 1.00 48.75 271 THR A CA 1
ATOM 2208 C C . THR A 1 271 ? 2.323 -19.438 -16.762 1.00 48.75 271 THR A C 1
ATOM 2210 O O . THR A 1 271 ? 3.012 -18.813 -17.562 1.00 48.75 271 THR A O 1
ATOM 2213 N N . LEU A 1 272 ? 2.627 -20.688 -16.403 1.00 48.78 272 LEU A N 1
ATOM 2214 C CA . LEU A 1 272 ? 3.633 -21.495 -17.100 1.00 48.78 272 LEU A CA 1
ATOM 2215 C C . LEU A 1 272 ? 3.140 -22.007 -18.463 1.00 48.78 272 LEU A C 1
ATOM 2217 O O . LEU A 1 272 ? 3.922 -22.596 -19.212 1.00 48.78 272 LEU A O 1
ATOM 2221 N N . LYS A 1 273 ? 1.866 -21.794 -18.819 1.00 44.72 273 LYS A N 1
ATOM 2222 C CA . LYS A 1 273 ? 1.407 -21.994 -20.194 1.00 44.72 273 LYS A CA 1
ATOM 2223 C C . LYS A 1 273 ? 1.861 -20.789 -21.026 1.00 44.72 273 LYS A C 1
ATOM 2225 O O . LYS A 1 273 ? 1.491 -19.667 -20.686 1.00 44.72 273 LYS A O 1
ATOM 2230 N N . PRO A 1 274 ? 2.640 -20.996 -22.104 1.00 49.88 274 PRO A N 1
ATOM 2231 C CA . PRO A 1 274 ? 3.065 -19.912 -22.981 1.00 49.88 274 PRO A CA 1
ATOM 2232 C C . PRO A 1 274 ? 1.855 -19.085 -23.412 1.00 49.88 274 PRO A C 1
ATOM 2234 O O . PRO A 1 274 ? 0.819 -19.661 -23.755 1.00 49.88 274 PRO A O 1
ATOM 2237 N N . TYR A 1 275 ? 1.978 -17.759 -23.409 1.00 51.53 275 TYR A N 1
ATOM 2238 C CA . TYR A 1 275 ? 0.960 -16.869 -23.956 1.00 51.53 275 TYR A CA 1
ATOM 2239 C C . TYR A 1 275 ? 0.790 -17.193 -25.454 1.00 51.53 275 TYR A C 1
ATOM 2241 O O . TYR A 1 275 ? 1.573 -16.781 -26.301 1.00 51.53 275 TYR A O 1
ATOM 2249 N N . GLN A 1 276 ? -0.194 -18.035 -25.782 1.00 49.94 276 GLN A N 1
ATOM 2250 C CA . GLN A 1 276 ? -0.385 -18.636 -27.111 1.00 49.94 276 GLN A CA 1
ATOM 2251 C C . GLN A 1 276 ? -1.226 -17.767 -28.059 1.00 49.94 276 GLN A C 1
ATOM 2253 O O . GLN A 1 276 ? -1.787 -18.267 -29.034 1.00 49.94 276 GLN A O 1
ATOM 2258 N N . ASN A 1 277 ? -1.324 -16.460 -27.817 1.00 53.47 277 ASN A N 1
ATOM 2259 C CA . ASN A 1 277 ? -1.997 -15.572 -28.756 1.00 53.47 277 ASN A CA 1
ATOM 2260 C C . ASN A 1 277 ? -0.987 -15.036 -29.770 1.00 53.47 277 ASN A C 1
ATOM 2262 O O . ASN A 1 277 ? -0.243 -14.098 -29.499 1.00 53.47 277 ASN A O 1
ATOM 2266 N N . SER A 1 278 ? -0.993 -15.616 -30.973 1.00 61.84 278 SER A N 1
ATOM 2267 C CA . SER A 1 278 ? -0.298 -15.059 -32.133 1.00 61.84 278 SER A CA 1
ATOM 2268 C C . SER A 1 278 ? -0.961 -13.735 -32.526 1.00 61.84 278 SER A C 1
ATOM 2270 O O . SER A 1 278 ? -1.906 -13.703 -33.324 1.00 61.84 278 SER A O 1
ATOM 2272 N N . ILE A 1 279 ? -0.505 -12.628 -31.941 1.00 67.50 279 ILE A N 1
ATOM 2273 C CA . ILE A 1 279 ? -0.866 -11.290 -32.411 1.00 67.50 279 ILE A CA 1
ATOM 2274 C C . ILE A 1 279 ? -0.505 -11.229 -33.908 1.00 67.50 279 ILE A C 1
ATOM 2276 O O . ILE A 1 279 ? 0.519 -11.758 -34.342 1.00 67.50 279 ILE A O 1
ATOM 2280 N N . LYS A 1 280 ? -1.367 -10.637 -34.738 1.00 76.56 280 LYS A N 1
ATOM 2281 C CA . LYS A 1 280 ? -1.049 -10.445 -36.161 1.00 76.56 280 LYS A CA 1
ATOM 2282 C C . LYS A 1 280 ? 0.034 -9.373 -36.279 1.00 76.56 280 LYS A C 1
ATOM 2284 O O . LYS A 1 280 ? -0.108 -8.326 -35.661 1.00 76.56 280 LYS A O 1
ATOM 2289 N N . GLU A 1 281 ? 1.048 -9.574 -37.118 1.00 73.31 281 GLU A N 1
ATOM 2290 C CA . GLU A 1 281 ? 2.212 -8.669 -37.230 1.00 73.31 281 GLU A CA 1
ATOM 2291 C C . GLU A 1 281 ? 1.861 -7.180 -37.405 1.00 73.31 281 GLU A C 1
ATOM 2293 O O . GLU A 1 281 ? 2.537 -6.312 -36.864 1.00 73.31 281 GLU A O 1
ATOM 2298 N N . HIS A 1 282 ? 0.781 -6.847 -38.120 1.00 78.06 282 HIS A N 1
ATOM 2299 C CA . HIS A 1 282 ? 0.370 -5.448 -38.311 1.00 78.06 282 HIS A CA 1
ATOM 2300 C C . HIS A 1 282 ? -0.113 -4.760 -37.020 1.00 78.06 282 HIS A C 1
ATOM 2302 O O . HIS A 1 282 ? -0.094 -3.531 -36.949 1.00 78.06 282 HIS A O 1
ATOM 2308 N N . LEU A 1 283 ? -0.518 -5.539 -36.013 1.00 84.31 283 LEU A N 1
ATOM 2309 C CA . LEU A 1 283 ? -0.922 -5.070 -34.685 1.00 84.31 283 LEU A CA 1
ATOM 2310 C C . LEU A 1 283 ? 0.261 -4.961 -33.718 1.00 84.31 283 LEU A C 1
ATOM 2312 O O . LEU A 1 283 ? 0.061 -4.582 -32.569 1.00 84.31 283 LEU A O 1
ATOM 2316 N N . PHE A 1 284 ? 1.479 -5.302 -34.152 1.00 88.69 284 PHE A N 1
ATOM 2317 C CA . PHE A 1 284 ? 2.640 -5.221 -33.276 1.00 88.69 284 PHE A CA 1
ATOM 2318 C C . PHE A 1 284 ? 2.919 -3.757 -32.931 1.00 88.69 284 PHE A C 1
ATOM 2320 O O . PHE A 1 284 ? 2.921 -2.910 -33.846 1.00 88.69 284 PHE A O 1
ATOM 2327 N N . PRO A 1 285 ? 3.157 -3.456 -31.642 1.00 93.06 285 PRO A N 1
ATOM 2328 C CA . PRO A 1 285 ? 3.504 -2.112 -31.234 1.00 93.06 285 PRO A CA 1
ATOM 2329 C C . PRO A 1 285 ? 4.854 -1.696 -31.824 1.00 93.06 285 PRO A C 1
ATOM 2331 O O . PRO A 1 285 ? 5.675 -2.510 -32.240 1.00 93.06 285 PRO A O 1
ATOM 2334 N N . THR A 1 286 ? 5.096 -0.398 -31.904 1.00 95.38 286 THR A N 1
ATOM 2335 C CA . THR A 1 286 ? 6.424 0.102 -32.277 1.00 95.38 286 THR A CA 1
ATOM 2336 C C . THR A 1 286 ? 7.325 0.074 -31.046 1.00 95.38 286 THR A C 1
ATOM 2338 O O . THR A 1 286 ? 6.938 0.584 -29.995 1.00 95.38 286 THR A O 1
ATOM 2341 N N . ILE A 1 287 ? 8.530 -0.482 -31.154 1.00 96.94 287 ILE A N 1
ATOM 2342 C CA . ILE A 1 287 ? 9.441 -0.643 -30.013 1.00 96.94 287 ILE A CA 1
ATOM 2343 C C . ILE A 1 287 ? 10.791 0.027 -30.266 1.00 96.94 287 ILE A C 1
ATOM 2345 O O . ILE A 1 287 ? 11.313 0.014 -31.380 1.00 96.94 287 ILE A O 1
ATOM 2349 N N . CYS A 1 288 ? 11.380 0.592 -29.218 1.00 98.06 288 CYS A N 1
ATOM 2350 C CA . CYS A 1 288 ? 12.768 1.029 -29.214 1.00 98.06 288 CYS A CA 1
ATOM 2351 C C . CYS A 1 288 ? 13.621 -0.062 -28.575 1.00 98.06 288 CYS A C 1
ATOM 2353 O O . CYS A 1 288 ? 13.470 -0.323 -27.383 1.00 98.06 288 CYS A O 1
ATOM 2355 N N . VAL A 1 289 ? 14.526 -0.673 -29.335 1.00 97.94 289 VAL A N 1
ATOM 2356 C CA . VAL A 1 289 ? 15.510 -1.619 -28.793 1.00 97.94 289 VAL A CA 1
ATOM 2357 C C . VAL A 1 289 ? 16.806 -0.853 -28.557 1.00 97.94 289 VAL A C 1
ATOM 2359 O O . VAL A 1 289 ? 17.377 -0.300 -29.493 1.00 97.94 289 VAL A O 1
ATOM 2362 N N . SER A 1 290 ? 17.246 -0.788 -27.304 1.00 98.19 290 SER A N 1
ATOM 2363 C CA . SER A 1 290 ? 18.395 0.006 -26.868 1.00 98.19 290 SER A CA 1
ATOM 2364 C C . SER A 1 290 ? 19.494 -0.895 -26.327 1.00 98.19 290 SER A C 1
ATOM 2366 O O . SER A 1 290 ? 19.335 -1.507 -25.272 1.00 98.19 290 SER A O 1
ATOM 2368 N N . ILE A 1 291 ? 20.601 -0.957 -27.058 1.00 97.94 291 ILE A N 1
ATOM 2369 C CA . ILE A 1 291 ? 21.747 -1.826 -26.808 1.00 97.94 291 ILE A CA 1
ATOM 2370 C C . ILE A 1 291 ? 22.867 -1.042 -26.135 1.00 97.94 291 ILE A C 1
ATOM 2372 O O . ILE A 1 291 ? 23.244 0.034 -26.605 1.00 97.94 291 ILE A O 1
ATOM 2376 N N . PHE A 1 292 ? 23.450 -1.618 -25.084 1.00 97.81 292 PHE A N 1
ATOM 2377 C CA . PHE A 1 292 ? 24.556 -1.018 -24.340 1.00 97.81 292 PHE A CA 1
ATOM 2378 C C . PHE A 1 292 ? 25.787 -1.931 -24.318 1.00 97.81 292 PHE A C 1
ATOM 2380 O O . PHE A 1 292 ? 25.796 -2.983 -23.681 1.00 97.81 292 PHE A O 1
ATOM 2387 N N . ILE A 1 293 ? 26.861 -1.487 -24.975 1.00 97.19 293 ILE A N 1
ATOM 2388 C CA . ILE A 1 293 ? 28.200 -2.091 -24.912 1.00 97.19 293 ILE A CA 1
ATOM 2389 C C . ILE A 1 293 ? 29.061 -1.153 -24.056 1.00 97.19 293 ILE A C 1
ATOM 2391 O O . ILE A 1 293 ? 29.689 -0.222 -24.560 1.00 97.19 293 ILE A O 1
ATOM 2395 N N . GLN A 1 294 ? 28.975 -1.324 -22.732 1.00 93.75 294 GLN A N 1
ATOM 2396 C CA . GLN A 1 294 ? 29.487 -0.351 -21.747 1.00 93.75 294 GLN A CA 1
ATOM 2397 C C . GLN A 1 294 ? 30.689 -0.851 -20.930 1.00 93.75 294 GLN A C 1
ATOM 2399 O O . GLN A 1 294 ? 31.271 -0.101 -20.146 1.00 93.75 294 GLN A O 1
ATOM 2404 N N . LYS A 1 295 ? 31.079 -2.112 -21.131 1.00 93.38 295 LYS A N 1
ATOM 2405 C CA . LYS A 1 295 ? 32.226 -2.774 -20.497 1.00 93.38 295 LYS A CA 1
ATOM 2406 C C . LYS A 1 295 ? 32.832 -3.813 -21.456 1.00 93.38 295 LYS A C 1
ATOM 2408 O O . LYS A 1 295 ? 32.147 -4.200 -22.403 1.00 93.38 295 LYS A O 1
ATOM 2413 N N . PRO A 1 296 ? 34.065 -4.296 -21.216 1.00 92.06 296 PRO A N 1
ATOM 2414 C CA . PRO A 1 296 ? 34.638 -5.410 -21.971 1.00 92.06 296 PRO A CA 1
ATOM 2415 C C . PRO A 1 296 ? 33.828 -6.687 -21.854 1.00 92.06 296 PRO A C 1
ATOM 2417 O O . PRO A 1 296 ? 33.715 -7.263 -20.775 1.00 92.06 296 PRO A O 1
ATOM 2420 N N . ILE A 1 297 ? 33.264 -7.106 -22.986 1.00 91.88 297 ILE A N 1
ATOM 2421 C CA . ILE A 1 297 ? 32.403 -8.278 -23.118 1.00 91.88 297 ILE A CA 1
ATOM 2422 C C . ILE A 1 297 ? 32.910 -9.092 -24.320 1.00 91.88 297 ILE A C 1
ATOM 2424 O O . ILE A 1 297 ? 33.170 -8.509 -25.376 1.00 91.88 297 ILE A O 1
ATOM 2428 N N . PRO A 1 298 ? 33.116 -10.412 -24.178 1.00 91.38 298 PRO A N 1
ATOM 2429 C CA . PRO A 1 298 ? 33.418 -11.278 -25.312 1.00 91.38 298 PRO A CA 1
ATOM 2430 C C . PRO A 1 298 ? 32.163 -11.508 -26.168 1.00 91.38 298 PRO A C 1
ATOM 2432 O O . PRO A 1 298 ? 31.046 -11.385 -25.679 1.00 91.38 298 PRO A O 1
ATOM 2435 N N . TYR A 1 299 ? 32.346 -11.902 -27.427 1.00 92.94 299 TYR A N 1
ATOM 2436 C CA . TYR A 1 299 ? 31.254 -12.316 -28.322 1.00 92.94 299 TYR A CA 1
ATOM 2437 C C . TYR A 1 299 ? 30.201 -11.233 -28.645 1.00 92.94 299 TYR A C 1
ATOM 2439 O O . TYR A 1 299 ? 29.008 -11.510 -28.789 1.00 92.94 299 TYR A O 1
ATOM 2447 N N . VAL A 1 300 ? 30.628 -9.966 -28.737 1.00 94.62 300 VAL A N 1
ATOM 2448 C CA . VAL A 1 300 ? 29.741 -8.842 -29.101 1.00 94.62 300 VAL A CA 1
ATOM 2449 C C . VAL A 1 300 ? 29.201 -8.989 -30.528 1.00 94.62 300 VAL A C 1
ATOM 2451 O O . VAL A 1 300 ? 28.074 -8.582 -30.797 1.00 94.62 300 VAL A O 1
ATOM 2454 N N . GLU A 1 301 ? 29.965 -9.602 -31.429 1.00 93.75 301 GLU A N 1
ATOM 2455 C CA . GLU A 1 301 ? 29.537 -9.861 -32.806 1.00 93.75 301 GLU A CA 1
ATOM 2456 C C . GLU A 1 301 ? 28.346 -10.821 -32.830 1.00 93.75 301 GLU A C 1
ATOM 2458 O O . GLU A 1 301 ? 27.298 -10.514 -33.395 1.00 93.75 301 GLU A O 1
ATOM 2463 N N . GLU A 1 302 ? 28.457 -11.943 -32.122 1.00 94.12 302 GLU A N 1
ATOM 2464 C CA . GLU A 1 302 ? 27.399 -12.939 -31.986 1.00 94.12 302 GLU A CA 1
ATOM 2465 C C . GLU A 1 302 ? 26.170 -12.359 -31.283 1.00 94.12 302 GLU A C 1
ATOM 2467 O O . GLU A 1 302 ? 25.036 -12.679 -31.645 1.00 94.12 302 GLU A O 1
ATOM 2472 N N . PHE A 1 303 ? 26.373 -11.479 -30.300 1.00 95.56 303 PHE A N 1
ATOM 2473 C CA . PHE A 1 303 ? 25.284 -10.726 -29.686 1.00 95.56 303 PHE A CA 1
ATOM 2474 C C . PHE A 1 303 ? 24.543 -9.859 -30.719 1.00 95.56 303 PHE A C 1
ATOM 2476 O O . PHE A 1 303 ? 23.318 -9.935 -30.815 1.00 95.56 303 PHE A O 1
ATOM 2483 N N . LEU A 1 304 ? 25.262 -9.070 -31.525 1.00 95.88 304 LEU A N 1
ATOM 2484 C CA . LEU A 1 304 ? 24.670 -8.221 -32.564 1.00 95.88 304 LEU A CA 1
ATOM 2485 C C . LEU A 1 304 ? 23.953 -9.046 -33.644 1.00 95.88 304 LEU A C 1
ATOM 2487 O O . LEU A 1 304 ? 22.844 -8.691 -34.056 1.00 95.88 304 LEU A O 1
ATOM 2491 N N . ILE A 1 305 ? 24.520 -10.189 -34.039 1.00 93.81 305 ILE A N 1
ATOM 2492 C CA . ILE A 1 305 ? 23.860 -11.149 -34.934 1.00 93.81 305 ILE A CA 1
ATOM 2493 C C . ILE A 1 305 ? 22.534 -11.611 -34.320 1.00 93.81 305 ILE A C 1
ATOM 2495 O O . ILE A 1 305 ? 21.495 -11.492 -34.968 1.00 93.81 305 ILE A O 1
ATOM 2499 N N . LYS A 1 306 ? 22.509 -12.014 -33.046 1.00 94.62 306 LYS A N 1
ATOM 2500 C CA . LYS A 1 306 ? 21.260 -12.414 -32.373 1.00 94.62 306 LYS A CA 1
ATOM 2501 C C . LYS A 1 306 ? 20.222 -11.294 -32.302 1.00 94.62 306 LYS A C 1
ATOM 2503 O O . LYS A 1 306 ? 19.032 -11.551 -32.468 1.00 94.62 306 LYS A O 1
ATOM 2508 N N . ILE A 1 307 ? 20.642 -10.041 -32.117 1.00 95.75 307 ILE A N 1
ATOM 2509 C CA . ILE A 1 307 ? 19.737 -8.885 -32.223 1.00 95.75 307 ILE A CA 1
ATOM 2510 C C . ILE A 1 307 ? 19.117 -8.812 -33.625 1.00 95.75 307 ILE A C 1
ATOM 2512 O O . ILE A 1 307 ? 17.914 -8.561 -33.768 1.00 95.75 307 ILE A O 1
ATOM 2516 N N . SER A 1 308 ? 19.908 -9.040 -34.675 1.00 94.75 308 SER A N 1
ATOM 2517 C CA . SER A 1 308 ? 19.403 -9.085 -36.052 1.00 94.75 308 SER A CA 1
ATOM 2518 C C . SER A 1 308 ? 18.436 -10.248 -36.302 1.00 94.75 308 SER A C 1
ATOM 2520 O O . SER A 1 308 ? 17.517 -10.101 -37.103 1.00 94.75 308 SER A O 1
ATOM 2522 N N . GLU A 1 309 ? 18.529 -11.323 -35.525 1.00 94.75 309 GLU A N 1
ATOM 2523 C CA . GLU A 1 309 ? 17.665 -12.507 -35.613 1.00 94.75 309 GLU A CA 1
ATOM 2524 C C . GLU A 1 309 ? 16.404 -12.440 -34.739 1.00 94.75 309 GLU A C 1
ATOM 2526 O O . GLU A 1 309 ? 15.565 -13.335 -34.829 1.00 94.75 309 GLU A O 1
ATOM 2531 N N . LEU A 1 310 ? 16.232 -11.394 -33.915 1.00 93.62 310 LEU A N 1
ATOM 2532 C CA . LEU A 1 310 ? 15.012 -11.213 -33.120 1.00 93.62 310 LEU A CA 1
ATOM 2533 C C . LEU A 1 310 ? 13.764 -11.317 -34.005 1.00 93.62 310 LEU A C 1
ATOM 2535 O O . LEU A 1 310 ? 13.617 -10.577 -34.984 1.00 93.62 310 LEU A O 1
ATOM 2539 N N . ASP A 1 311 ? 12.861 -12.210 -33.608 1.00 91.81 311 ASP A N 1
ATOM 2540 C CA . ASP A 1 311 ? 11.623 -12.554 -34.294 1.00 91.81 311 ASP A CA 1
ATOM 2541 C C . ASP A 1 311 ? 10.569 -11.468 -34.041 1.00 91.81 311 ASP A C 1
ATOM 2543 O O . ASP A 1 311 ? 9.599 -11.636 -33.302 1.00 91.81 311 ASP A O 1
ATOM 2547 N N . TYR A 1 312 ? 10.800 -10.296 -34.624 1.00 93.00 312 TYR A N 1
ATOM 2548 C CA . TYR A 1 312 ? 9.932 -9.130 -34.548 1.00 93.00 312 TYR A CA 1
ATOM 2549 C C . TYR A 1 312 ? 10.073 -8.321 -35.845 1.00 93.00 312 TYR A C 1
ATOM 2551 O O . TYR A 1 312 ? 11.197 -8.180 -36.340 1.00 93.00 312 TYR A O 1
ATOM 2559 N N . PRO A 1 313 ? 8.991 -7.753 -36.417 1.00 94.44 313 PRO A N 1
ATOM 2560 C CA . PRO A 1 313 ? 9.090 -6.992 -37.658 1.00 94.44 313 PRO A CA 1
ATOM 2561 C C . PRO A 1 313 ? 10.115 -5.856 -37.534 1.00 94.44 313 PRO A C 1
ATOM 2563 O O . PRO A 1 313 ? 9.914 -4.906 -36.780 1.00 94.44 313 PRO A O 1
ATOM 2566 N N . LYS A 1 314 ? 11.217 -5.918 -38.293 1.00 95.12 314 LYS A N 1
ATOM 2567 C CA . LYS A 1 314 ? 12.317 -4.934 -38.205 1.00 95.12 314 LYS A CA 1
ATOM 2568 C C . LYS A 1 314 ? 11.843 -3.499 -38.450 1.00 95.12 314 LYS A C 1
ATOM 2570 O O . LYS A 1 314 ? 12.254 -2.579 -37.751 1.00 95.12 314 LYS A O 1
ATOM 2575 N N . ARG A 1 315 ? 10.855 -3.324 -39.333 1.00 95.81 315 ARG A N 1
ATOM 2576 C CA . ARG A 1 315 ? 10.162 -2.047 -39.601 1.00 95.81 315 ARG A CA 1
ATOM 2577 C C . ARG A 1 315 ? 9.314 -1.510 -38.439 1.00 95.81 315 ARG A C 1
ATOM 2579 O O . ARG A 1 315 ? 8.774 -0.416 -38.556 1.00 95.81 315 ARG A O 1
ATOM 2586 N N . LYS A 1 316 ? 9.177 -2.257 -37.342 1.00 95.81 316 LYS A N 1
ATOM 2587 C CA . LYS A 1 316 ? 8.557 -1.831 -36.077 1.00 95.81 316 LYS A CA 1
ATOM 2588 C C . LYS A 1 316 ? 9.588 -1.597 -34.968 1.00 95.81 316 LYS A C 1
ATOM 2590 O O . LYS A 1 316 ? 9.203 -1.220 -33.866 1.00 95.81 316 LYS A O 1
ATOM 2595 N N . ILE A 1 317 ? 10.876 -1.800 -35.249 1.00 97.50 317 ILE A N 1
ATOM 2596 C CA . ILE A 1 317 ? 11.968 -1.579 -34.302 1.00 97.50 317 ILE A CA 1
ATOM 2597 C C . ILE A 1 317 ? 12.719 -0.298 -34.670 1.00 97.50 317 ILE A C 1
ATOM 2599 O O . ILE A 1 317 ? 13.260 -0.171 -35.769 1.00 97.50 317 ILE A O 1
ATOM 2603 N N . ASN A 1 318 ? 12.804 0.617 -33.710 1.00 98.19 318 ASN A N 1
ATOM 2604 C CA . ASN A 1 318 ? 13.758 1.718 -33.700 1.00 98.19 318 ASN A CA 1
ATOM 2605 C C . ASN A 1 318 ? 14.997 1.251 -32.923 1.00 98.19 318 ASN A C 1
ATOM 2607 O O . ASN A 1 318 ? 14.911 1.024 -31.715 1.00 98.19 318 ASN A O 1
ATOM 2611 N N . LEU A 1 319 ? 16.132 1.058 -33.596 1.00 98.38 319 LEU A N 1
ATOM 2612 C CA . LEU A 1 319 ? 17.335 0.520 -32.963 1.00 98.38 319 LEU A CA 1
ATOM 2613 C C . LEU A 1 319 ? 18.252 1.644 -32.477 1.00 98.38 319 LEU A C 1
ATOM 2615 O O . LEU A 1 319 ? 18.623 2.542 -33.234 1.00 98.38 319 LEU A O 1
ATOM 2619 N N . TYR A 1 320 ? 18.639 1.576 -31.210 1.00 98.69 320 TYR A N 1
ATOM 2620 C CA . TYR A 1 320 ? 19.607 2.462 -30.582 1.00 98.69 320 TYR A CA 1
ATOM 2621 C C . TYR A 1 320 ? 20.781 1.634 -30.060 1.00 98.69 320 TYR A C 1
ATOM 2623 O O . TYR A 1 320 ? 20.575 0.686 -29.308 1.00 98.69 320 TYR A O 1
ATOM 2631 N N . ILE A 1 321 ? 22.011 1.986 -30.426 1.00 98.31 321 ILE A N 1
ATOM 2632 C CA . ILE A 1 321 ? 23.224 1.313 -29.947 1.00 98.31 321 ILE A CA 1
ATOM 2633 C C . ILE A 1 321 ? 24.138 2.344 -29.298 1.00 98.31 321 ILE A C 1
ATOM 2635 O O . ILE A 1 321 ? 24.503 3.340 -29.921 1.00 98.31 321 ILE A O 1
ATOM 2639 N N . ALA A 1 322 ? 24.535 2.098 -28.054 1.00 98.12 322 ALA A N 1
ATOM 2640 C CA . ALA A 1 322 ? 25.544 2.879 -27.360 1.00 98.12 322 ALA A CA 1
ATOM 2641 C C . ALA A 1 322 ? 26.748 2.008 -27.003 1.00 98.12 322 ALA A C 1
ATOM 2643 O O . ALA A 1 322 ? 26.684 1.166 -26.102 1.00 98.12 322 ALA A O 1
ATOM 2644 N N . ASN A 1 323 ? 27.860 2.271 -27.679 1.00 97.69 323 ASN A N 1
ATOM 2645 C CA . ASN A 1 323 ? 29.151 1.656 -27.438 1.00 97.69 323 ASN A CA 1
ATOM 2646 C C . ASN A 1 323 ? 30.147 2.695 -26.913 1.00 97.69 323 ASN A C 1
ATOM 2648 O O . ASN A 1 323 ? 30.356 3.733 -27.543 1.00 97.69 323 ASN A O 1
ATOM 2652 N N . ASN A 1 324 ? 30.796 2.392 -25.790 1.00 96.31 324 ASN A N 1
ATOM 2653 C CA . ASN A 1 324 ? 31.954 3.149 -25.302 1.00 96.31 324 ASN A CA 1
ATOM 2654 C C . ASN A 1 324 ? 33.236 2.300 -25.258 1.00 96.31 324 ASN A C 1
ATOM 2656 O O . ASN A 1 324 ? 34.247 2.714 -24.689 1.00 96.31 324 ASN A O 1
ATOM 2660 N N . GLN A 1 325 ? 33.213 1.112 -25.863 1.00 96.44 325 GLN A N 1
ATOM 2661 C CA . GLN A 1 325 ? 34.341 0.197 -25.893 1.00 96.44 325 GLN A CA 1
ATOM 2662 C C . GLN A 1 325 ? 35.107 0.326 -27.206 1.00 96.44 325 GLN A C 1
ATOM 2664 O O . GLN A 1 325 ? 34.605 0.014 -28.288 1.00 96.44 325 GLN A O 1
ATOM 2669 N N . LYS A 1 326 ? 36.362 0.781 -27.104 1.00 95.06 326 LYS A N 1
ATOM 2670 C CA . LYS A 1 326 ? 37.220 1.102 -28.257 1.00 95.06 326 LYS A CA 1
ATOM 2671 C C . LYS A 1 326 ? 37.347 -0.052 -29.258 1.00 95.06 326 LYS A C 1
ATOM 2673 O O . LYS A 1 326 ? 37.353 0.181 -30.458 1.00 95.06 326 LYS A O 1
ATOM 2678 N N . TYR A 1 327 ? 37.455 -1.280 -28.763 1.00 93.75 327 TYR A N 1
ATOM 2679 C CA . TYR A 1 327 ? 37.640 -2.487 -29.576 1.00 93.75 327 TYR A CA 1
ATOM 2680 C C . TYR A 1 327 ? 36.353 -2.967 -30.263 1.00 93.75 327 TYR A C 1
ATOM 2682 O O . TYR A 1 327 ? 36.437 -3.810 -31.145 1.00 93.75 327 TYR A O 1
ATOM 2690 N N . ASN A 1 328 ? 35.182 -2.423 -29.914 1.00 95.56 328 ASN A N 1
ATOM 2691 C CA . ASN A 1 328 ? 33.919 -2.726 -30.592 1.00 95.56 328 ASN A CA 1
ATOM 2692 C C . ASN A 1 328 ? 33.478 -1.623 -31.569 1.00 95.56 328 ASN A C 1
ATOM 2694 O O . ASN A 1 328 ? 32.418 -1.753 -32.170 1.00 95.56 328 ASN A O 1
ATOM 2698 N N . ILE A 1 329 ? 34.260 -0.545 -31.737 1.00 94.75 329 ILE A N 1
ATOM 2699 C CA . ILE A 1 329 ? 33.872 0.590 -32.593 1.00 94.75 329 ILE A CA 1
ATOM 2700 C C . ILE A 1 329 ? 33.626 0.136 -34.033 1.00 94.75 329 ILE A C 1
ATOM 2702 O O . ILE A 1 329 ? 32.553 0.397 -34.567 1.00 94.75 329 ILE A O 1
ATOM 2706 N N . GLU A 1 330 ? 34.598 -0.550 -34.634 1.00 95.31 330 GLU A N 1
ATOM 2707 C CA . GLU A 1 330 ? 34.529 -1.019 -36.024 1.00 95.31 330 GLU A CA 1
ATOM 2708 C C . GLU A 1 330 ? 33.358 -1.987 -36.222 1.00 95.31 330 GLU A C 1
ATOM 2710 O O . GLU A 1 330 ? 32.479 -1.732 -37.036 1.00 95.31 330 GLU A O 1
ATOM 2715 N N . MET A 1 331 ? 33.262 -2.996 -35.356 1.00 95.38 331 MET A N 1
ATOM 2716 C CA . MET A 1 331 ? 32.182 -3.985 -35.340 1.00 95.38 331 MET A CA 1
ATOM 2717 C C . MET A 1 331 ? 30.774 -3.361 -35.262 1.00 95.38 331 MET A C 1
ATOM 2719 O O . MET A 1 331 ? 29.850 -3.811 -35.936 1.00 95.38 331 MET A O 1
ATOM 2723 N N . VAL A 1 332 ? 30.583 -2.312 -34.452 1.00 97.00 332 VAL A N 1
ATOM 2724 C CA . VAL A 1 332 ? 29.285 -1.620 -34.341 1.00 97.00 332 VAL A CA 1
ATOM 2725 C C . VAL A 1 332 ? 28.953 -0.833 -35.611 1.00 97.00 332 VAL A C 1
ATOM 2727 O O . VAL A 1 332 ? 27.788 -0.807 -36.017 1.00 97.00 332 VAL A O 1
ATOM 2730 N N . GLU A 1 333 ? 29.941 -0.206 -36.254 1.00 97.06 333 GLU A N 1
ATOM 2731 C CA . GLU A 1 333 ? 29.713 0.488 -37.528 1.00 97.06 333 GLU A CA 1
ATOM 2732 C C . GLU A 1 333 ? 29.443 -0.491 -38.676 1.00 97.06 333 GLU A C 1
ATOM 2734 O O . GLU A 1 333 ? 28.563 -0.226 -39.493 1.00 97.06 333 GLU A O 1
ATOM 2739 N N . GLU A 1 334 ? 30.132 -1.632 -38.724 1.00 97.06 334 GLU A N 1
ATOM 2740 C CA . GLU A 1 334 ? 29.862 -2.697 -39.702 1.00 97.06 334 GLU A CA 1
ATOM 2741 C C . GLU A 1 334 ? 28.431 -3.222 -39.561 1.00 97.06 334 GLU A C 1
ATOM 2743 O O . GLU A 1 334 ? 27.679 -3.280 -40.537 1.00 97.06 334 GLU A O 1
ATOM 2748 N N . PHE A 1 335 ? 28.011 -3.511 -38.326 1.00 97.56 335 PHE A N 1
ATOM 2749 C CA . PHE A 1 335 ? 26.642 -3.929 -38.046 1.00 97.56 335 PHE A CA 1
ATOM 2750 C C . PHE A 1 335 ? 25.618 -2.874 -38.480 1.00 97.56 335 PHE A C 1
ATOM 2752 O O . PHE A 1 335 ? 24.600 -3.203 -39.094 1.00 97.56 335 PHE A O 1
ATOM 2759 N N . ARG A 1 336 ? 25.885 -1.595 -38.195 1.00 97.25 336 ARG A N 1
ATOM 2760 C CA . ARG A 1 336 ? 25.029 -0.497 -38.646 1.00 97.25 336 ARG A CA 1
ATOM 2761 C C . ARG A 1 336 ? 24.898 -0.488 -40.167 1.00 97.25 336 ARG A C 1
ATOM 2763 O O . ARG A 1 336 ? 23.773 -0.487 -40.656 1.00 97.25 336 ARG A O 1
ATOM 2770 N N . GLN A 1 337 ? 26.011 -0.500 -40.898 1.00 97.31 337 GLN A N 1
ATOM 2771 C CA . GLN A 1 337 ? 26.004 -0.455 -42.365 1.00 97.31 337 GLN A CA 1
ATOM 2772 C C . GLN A 1 337 ? 25.232 -1.629 -42.974 1.00 97.31 337 GLN A C 1
ATOM 2774 O O . GLN A 1 337 ? 24.538 -1.462 -43.973 1.00 97.31 337 GLN A O 1
ATOM 2779 N N . GLN A 1 338 ? 25.330 -2.812 -42.366 1.00 97.50 338 GLN A N 1
ATOM 2780 C CA . GLN A 1 338 ? 24.635 -4.000 -42.849 1.00 97.50 338 GLN A CA 1
ATOM 2781 C C . GLN A 1 338 ? 23.122 -3.955 -42.585 1.00 97.50 338 GLN A C 1
ATOM 2783 O O . GLN A 1 338 ? 22.348 -4.470 -43.396 1.00 97.50 338 GLN A O 1
ATOM 2788 N N . TRP A 1 339 ? 22.689 -3.381 -41.457 1.00 97.62 339 TRP A N 1
ATOM 2789 C CA . TRP A 1 339 ? 21.326 -3.577 -40.960 1.00 97.62 339 TRP A CA 1
ATOM 2790 C C . TRP A 1 339 ? 20.450 -2.323 -40.887 1.00 97.62 339 TRP A C 1
ATOM 2792 O O . TRP A 1 339 ? 19.232 -2.471 -40.749 1.00 97.62 339 TRP A O 1
ATOM 2802 N N . GLU A 1 340 ? 21.002 -1.108 -40.972 1.00 97.19 340 GLU A N 1
ATOM 2803 C CA . GLU A 1 340 ? 20.247 0.126 -40.698 1.00 97.19 340 GLU A CA 1
ATOM 2804 C C . GLU A 1 340 ? 18.986 0.285 -41.560 1.00 97.19 340 GLU A C 1
ATOM 2806 O O . GLU A 1 340 ? 17.928 0.650 -41.040 1.00 97.19 340 GLU A O 1
ATOM 2811 N N . ASP A 1 341 ? 19.053 -0.113 -42.830 1.00 97.50 341 ASP A N 1
ATOM 2812 C CA . ASP A 1 341 ? 17.957 0.009 -43.795 1.00 97.50 341 ASP A CA 1
ATOM 2813 C C . ASP A 1 341 ? 16.781 -0.946 -43.550 1.00 97.50 341 ASP A C 1
ATOM 2815 O O . ASP A 1 341 ? 15.710 -0.754 -44.136 1.00 97.50 341 ASP A O 1
ATOM 2819 N N . PHE A 1 342 ? 16.937 -1.970 -42.706 1.00 97.56 342 PHE A N 1
ATOM 2820 C CA . PHE A 1 342 ? 15.865 -2.916 -42.369 1.00 97.56 342 PHE A CA 1
ATOM 2821 C C . PHE A 1 342 ? 14.998 -2.424 -41.209 1.00 97.56 342 PHE A C 1
ATOM 2823 O O . PHE A 1 342 ? 13.822 -2.795 -41.107 1.00 97.56 342 PHE A O 1
ATOM 2830 N N . TYR A 1 343 ? 15.571 -1.589 -40.344 1.00 97.94 343 TYR A N 1
ATOM 2831 C CA . TYR A 1 343 ? 14.907 -1.058 -39.162 1.00 97.94 343 TYR A CA 1
ATOM 2832 C C . TYR A 1 343 ? 13.997 0.134 -39.503 1.00 97.94 343 TYR A C 1
ATOM 2834 O O . TYR A 1 343 ? 14.027 0.677 -40.611 1.00 97.94 343 TYR A O 1
ATOM 2842 N N . ALA A 1 344 ? 13.115 0.512 -38.575 1.00 97.31 344 ALA A N 1
ATOM 2843 C CA . ALA A 1 344 ? 12.287 1.714 -38.714 1.00 97.31 344 ALA A CA 1
ATOM 2844 C C . ALA A 1 344 ? 13.139 2.987 -38.611 1.00 97.31 344 ALA A C 1
ATOM 2846 O O . ALA A 1 344 ? 12.981 3.930 -39.386 1.00 97.31 344 ALA A O 1
ATOM 2847 N N . SER A 1 345 ? 14.071 2.984 -37.661 1.00 97.88 345 SER A N 1
ATOM 2848 C CA . SER A 1 345 ? 15.129 3.974 -37.532 1.00 97.88 345 SER A CA 1
ATOM 2849 C C . SER A 1 345 ? 16.332 3.358 -36.828 1.00 97.88 345 SER A C 1
ATOM 2851 O O . SER A 1 345 ? 16.200 2.369 -36.107 1.00 97.88 345 SER A O 1
ATOM 2853 N N . PHE A 1 346 ? 17.496 3.973 -37.010 1.00 98.12 346 PHE A N 1
ATOM 2854 C CA . PHE A 1 346 ? 18.748 3.513 -36.422 1.00 98.12 346 PHE A CA 1
ATOM 2855 C C . PHE A 1 346 ? 19.510 4.696 -35.819 1.00 98.12 346 PHE A C 1
ATOM 2857 O O . PHE A 1 346 ? 19.541 5.782 -36.400 1.00 98.12 346 PHE A O 1
ATOM 2864 N N . SER A 1 347 ? 20.097 4.522 -34.638 1.00 97.88 347 SER A N 1
ATOM 2865 C CA . SER A 1 347 ? 20.936 5.530 -33.987 1.00 97.88 347 SER A CA 1
ATOM 2866 C C . SER A 1 347 ? 22.101 4.866 -33.276 1.00 97.88 347 SER A C 1
ATOM 2868 O O . SER A 1 347 ? 21.903 3.959 -32.475 1.00 97.88 347 SER A O 1
ATOM 2870 N N . VAL A 1 348 ? 23.309 5.375 -33.507 1.00 97.69 348 VAL A N 1
ATOM 2871 C CA . VAL A 1 348 ? 24.527 4.884 -32.862 1.00 97.69 348 VAL A CA 1
ATOM 2872 C C . VAL A 1 348 ? 25.219 6.012 -32.114 1.00 97.69 348 VAL A C 1
ATOM 2874 O O . VAL A 1 348 ? 25.412 7.102 -32.651 1.00 97.69 348 VAL A O 1
ATOM 2877 N N . ILE A 1 349 ? 25.621 5.732 -30.877 1.00 96.25 349 ILE A N 1
ATOM 2878 C CA . ILE A 1 349 ? 26.625 6.495 -30.143 1.00 96.25 349 ILE A CA 1
ATOM 2879 C 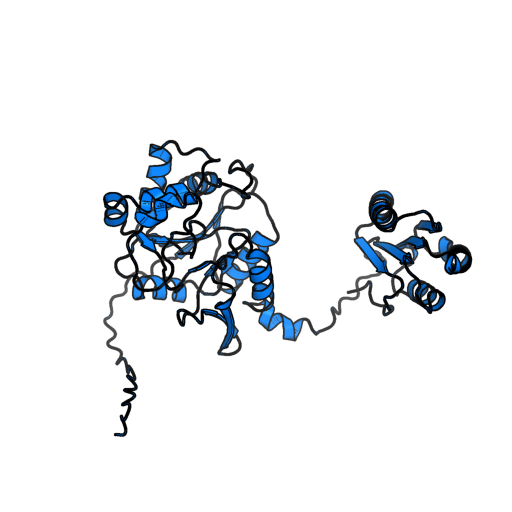C . ILE A 1 349 ? 27.837 5.586 -29.970 1.00 96.25 349 ILE A C 1
ATOM 2881 O O . ILE A 1 349 ? 27.810 4.674 -29.151 1.00 96.25 349 ILE A O 1
ATOM 2885 N N . ASN A 1 350 ? 28.886 5.837 -30.749 1.00 93.69 350 ASN A N 1
ATOM 2886 C CA . ASN A 1 350 ? 30.101 5.029 -30.776 1.00 93.69 350 ASN A CA 1
ATOM 2887 C C . ASN A 1 350 ? 31.288 5.866 -30.277 1.00 93.69 350 ASN A C 1
ATOM 2889 O O . ASN A 1 350 ? 32.044 6.437 -31.062 1.00 93.69 350 ASN A O 1
ATOM 2893 N N . SER A 1 351 ? 31.385 6.062 -28.961 1.00 92.94 351 SER A N 1
ATOM 2894 C CA . SER A 1 351 ? 32.368 6.972 -28.363 1.00 92.94 351 SER A CA 1
ATOM 2895 C C . SER A 1 351 ? 32.767 6.529 -26.962 1.00 92.94 351 SER A C 1
ATOM 2897 O O . SER A 1 351 ? 31.920 6.320 -26.096 1.00 92.94 351 SER A O 1
ATOM 2899 N N . VAL A 1 352 ? 34.079 6.462 -26.731 1.00 92.56 352 VAL A N 1
ATOM 2900 C CA . VAL A 1 352 ? 34.685 6.112 -25.436 1.00 92.56 352 VAL A CA 1
ATOM 2901 C C . VAL A 1 352 ? 34.451 7.166 -24.348 1.00 92.56 352 VAL A C 1
ATOM 2903 O O . VAL A 1 352 ? 34.574 6.862 -23.165 1.00 92.56 352 VAL A O 1
ATOM 2906 N N . ASP A 1 353 ? 34.088 8.394 -24.732 1.00 93.06 353 ASP A N 1
ATOM 2907 C CA . ASP A 1 353 ? 33.935 9.526 -23.810 1.00 93.06 353 ASP A CA 1
ATOM 2908 C C . ASP A 1 353 ? 32.523 9.619 -23.210 1.00 93.06 353 ASP A C 1
ATOM 2910 O O . ASP A 1 353 ? 32.280 10.360 -22.250 1.00 93.06 353 ASP A O 1
ATOM 2914 N N . VAL A 1 354 ? 31.564 8.874 -23.768 1.00 91.88 354 VAL A N 1
ATOM 2915 C CA . VAL A 1 354 ? 30.175 8.910 -23.314 1.00 91.88 354 VAL A CA 1
ATOM 2916 C C . VAL A 1 354 ? 30.002 8.000 -22.105 1.00 91.88 354 VAL A C 1
ATOM 2918 O O . VAL A 1 354 ? 30.197 6.787 -22.161 1.00 91.88 354 VAL A O 1
ATOM 2921 N N . LYS A 1 355 ? 29.584 8.602 -20.989 1.00 94.12 355 LYS A N 1
ATOM 2922 C CA . LYS A 1 355 ? 29.247 7.873 -19.763 1.00 94.12 355 LYS A CA 1
ATOM 2923 C C . LYS A 1 355 ? 27.945 7.093 -19.940 1.00 94.12 355 LYS A C 1
ATOM 2925 O O . LYS A 1 355 ? 26.984 7.603 -20.515 1.00 94.12 355 LYS A O 1
ATOM 2930 N N . GLU A 1 356 ? 27.881 5.910 -19.339 1.00 93.69 356 GLU A N 1
ATOM 2931 C CA . GLU A 1 356 ? 26.738 4.998 -19.438 1.00 93.69 356 GLU A CA 1
ATOM 2932 C C . GLU A 1 356 ? 25.396 5.658 -19.082 1.00 93.69 356 GLU A C 1
ATOM 2934 O O . GLU A 1 356 ? 24.437 5.546 -19.841 1.00 93.69 356 GLU A O 1
ATOM 2939 N N . TYR A 1 357 ? 25.317 6.409 -17.976 1.00 94.12 357 TYR A N 1
ATOM 2940 C CA . TYR A 1 357 ? 24.061 7.061 -17.577 1.00 94.12 357 TYR A CA 1
ATOM 2941 C C . TYR A 1 357 ? 23.559 8.075 -18.624 1.00 94.12 357 TYR A C 1
ATOM 2943 O O . TYR A 1 357 ? 22.349 8.238 -18.793 1.00 94.12 357 TYR A O 1
ATOM 2951 N N . ILE A 1 358 ? 24.473 8.731 -19.356 1.00 95.88 358 ILE A N 1
ATOM 2952 C CA . ILE A 1 358 ? 24.136 9.658 -20.447 1.00 95.88 358 ILE A CA 1
ATOM 2953 C C . ILE A 1 358 ? 23.586 8.862 -21.628 1.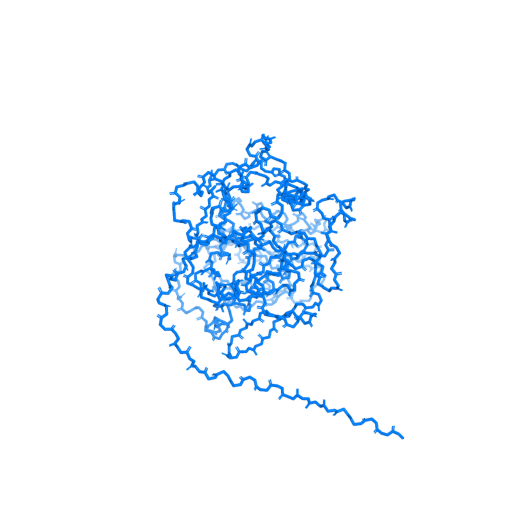00 95.88 358 ILE A C 1
ATOM 2955 O O . ILE A 1 358 ? 22.533 9.209 -22.159 1.00 95.88 358 ILE A O 1
ATOM 2959 N N . ALA A 1 359 ? 24.255 7.771 -22.009 1.00 96.06 359 ALA A N 1
ATOM 2960 C CA . ALA A 1 359 ? 23.790 6.886 -23.073 1.00 96.06 359 ALA A CA 1
ATOM 2961 C C . ALA A 1 359 ? 22.398 6.307 -22.767 1.00 96.06 359 ALA A C 1
ATOM 2963 O O . ALA A 1 359 ? 21.497 6.373 -23.604 1.00 96.06 359 ALA A O 1
ATOM 2964 N N . ARG A 1 360 ? 22.178 5.810 -21.542 1.00 96.69 360 ARG A N 1
ATOM 2965 C CA . ARG A 1 360 ? 20.870 5.289 -21.115 1.00 96.69 360 ARG A CA 1
ATOM 2966 C C . ARG A 1 360 ? 19.798 6.375 -21.153 1.00 96.69 360 ARG A C 1
ATOM 2968 O O . ARG A 1 360 ? 18.738 6.147 -21.729 1.00 96.69 360 ARG A O 1
ATOM 2975 N N . THR A 1 361 ? 20.090 7.580 -20.663 1.00 96.88 361 THR A N 1
ATOM 2976 C CA . THR A 1 361 ? 19.166 8.729 -20.751 1.00 96.88 361 THR A CA 1
ATOM 2977 C C . THR A 1 361 ? 18.833 9.087 -22.204 1.00 96.88 361 THR A C 1
ATOM 2979 O O . THR A 1 361 ? 17.667 9.291 -22.546 1.00 96.88 361 THR A O 1
ATOM 2982 N N . ASN A 1 362 ? 19.831 9.101 -23.090 1.00 96.69 362 ASN A N 1
ATOM 2983 C CA . ASN A 1 362 ? 19.635 9.376 -24.513 1.00 96.69 362 ASN A CA 1
ATOM 2984 C C . ASN A 1 362 ? 18.756 8.324 -25.196 1.00 96.69 362 ASN A C 1
ATOM 2986 O O . ASN A 1 362 ? 17.977 8.680 -26.078 1.00 96.69 362 ASN A O 1
ATOM 2990 N N . SER A 1 363 ? 18.817 7.064 -24.763 1.00 97.00 363 SER A N 1
ATOM 2991 C CA . SER A 1 363 ? 17.934 6.014 -25.278 1.00 97.00 363 SER A CA 1
ATOM 2992 C C . SER A 1 363 ? 16.452 6.283 -24.969 1.00 97.00 363 SER A C 1
ATOM 2994 O O . SER A 1 363 ? 15.605 6.129 -25.847 1.00 97.00 363 SER A O 1
ATOM 2996 N N . PHE A 1 364 ? 16.131 6.821 -23.783 1.00 96.88 364 PHE A N 1
ATOM 2997 C CA . PHE A 1 364 ? 14.768 7.264 -23.454 1.00 96.88 364 PHE A CA 1
ATOM 2998 C C . PHE A 1 364 ? 14.326 8.446 -24.322 1.00 96.88 364 PHE A C 1
ATOM 3000 O O . PHE A 1 364 ? 13.186 8.487 -24.790 1.00 96.88 364 PHE A O 1
ATOM 3007 N N . ILE A 1 365 ? 15.220 9.412 -24.557 1.00 97.69 365 ILE A N 1
ATOM 3008 C CA . ILE A 1 365 ? 14.945 10.557 -25.441 1.00 97.69 365 ILE A CA 1
ATOM 3009 C C . ILE A 1 365 ? 14.692 10.066 -26.871 1.00 97.69 365 ILE A C 1
ATOM 3011 O O . ILE A 1 365 ? 13.756 10.526 -27.526 1.00 97.69 365 ILE A O 1
ATOM 3015 N N . TYR A 1 366 ? 15.488 9.109 -27.344 1.00 98.06 366 TYR A N 1
ATOM 3016 C CA . TYR A 1 366 ? 15.341 8.510 -28.664 1.00 98.06 366 TYR A CA 1
ATOM 3017 C C . TYR A 1 366 ? 14.026 7.733 -28.804 1.00 98.06 366 TYR A C 1
ATOM 3019 O O . TYR A 1 366 ? 13.297 7.950 -29.774 1.00 98.06 366 TYR A O 1
ATOM 3027 N N . ALA A 1 367 ? 13.661 6.916 -27.811 1.00 97.81 367 ALA A N 1
ATOM 3028 C CA . ALA A 1 367 ? 12.384 6.202 -27.775 1.00 97.81 367 ALA A CA 1
ATOM 3029 C C . ALA A 1 367 ? 11.186 7.168 -27.830 1.00 97.81 367 ALA A C 1
ATOM 3031 O O . ALA A 1 367 ? 10.263 6.973 -28.623 1.00 97.81 367 ALA A O 1
ATOM 3032 N N . LYS A 1 368 ? 11.239 8.270 -27.066 1.00 97.06 368 LYS A N 1
ATOM 3033 C CA . LYS A 1 368 ? 10.219 9.332 -27.115 1.00 97.06 368 LYS A CA 1
ATOM 3034 C C . LYS A 1 368 ? 10.172 10.028 -28.478 1.00 97.06 368 LYS A C 1
ATOM 3036 O O . LYS A 1 368 ? 9.089 10.222 -29.025 1.00 97.06 368 LYS A O 1
ATOM 3041 N N . LYS A 1 369 ? 11.328 10.386 -29.050 1.00 97.56 369 LYS A N 1
ATOM 3042 C CA . LYS A 1 369 ? 11.426 11.060 -30.360 1.00 97.56 369 LYS A CA 1
ATOM 3043 C C . LYS A 1 369 ? 10.858 10.201 -31.492 1.00 97.56 369 LYS A C 1
ATOM 3045 O O . LYS A 1 369 ? 10.192 10.726 -32.380 1.00 97.56 369 LYS A O 1
ATOM 3050 N N . THR A 1 370 ? 11.116 8.898 -31.448 1.00 97.38 370 THR A N 1
ATOM 3051 C CA . THR A 1 370 ? 10.627 7.918 -32.430 1.00 97.38 370 THR A CA 1
ATOM 3052 C C . THR A 1 370 ? 9.184 7.479 -32.178 1.00 97.38 370 THR A C 1
ATOM 3054 O O . THR A 1 370 ? 8.649 6.705 -32.965 1.00 97.38 370 THR A O 1
ATOM 3057 N N . LYS A 1 371 ? 8.534 7.996 -31.122 1.00 97.00 371 LYS A N 1
ATOM 3058 C CA . LYS A 1 371 ? 7.173 7.620 -30.707 1.00 97.00 371 LYS A CA 1
ATOM 3059 C C . LYS A 1 371 ? 7.025 6.105 -30.520 1.00 97.00 371 LYS A C 1
ATOM 3061 O O . LYS A 1 371 ? 6.004 5.530 -30.887 1.00 97.00 371 LYS A O 1
ATOM 3066 N N . SER A 1 372 ? 8.062 5.472 -29.974 1.00 96.50 372 SER A N 1
ATOM 3067 C CA . SER A 1 372 ? 8.013 4.056 -29.620 1.00 96.50 372 SER A CA 1
ATOM 3068 C C . SER A 1 372 ? 7.041 3.855 -28.458 1.00 96.50 372 SER A C 1
ATOM 3070 O O . SER A 1 372 ? 7.081 4.602 -27.481 1.00 96.50 372 SER A O 1
ATOM 3072 N N . GLU A 1 373 ? 6.181 2.850 -28.568 1.00 95.31 373 GLU A N 1
ATOM 3073 C CA . GLU A 1 373 ? 5.212 2.470 -27.536 1.00 95.31 373 GLU A CA 1
ATOM 3074 C C . GLU A 1 373 ? 5.905 1.754 -26.371 1.00 95.31 373 GLU A C 1
ATOM 3076 O O . GLU A 1 373 ? 5.529 1.947 -25.218 1.00 95.31 373 GLU A O 1
ATOM 3081 N N . PHE A 1 374 ? 6.968 0.994 -26.663 1.00 95.69 374 PHE A N 1
ATOM 3082 C CA . PHE A 1 374 ? 7.791 0.314 -25.661 1.00 95.69 374 PHE A CA 1
ATOM 3083 C C . PHE A 1 374 ? 9.277 0.636 -25.824 1.00 95.69 374 PHE A C 1
ATOM 3085 O O . PHE A 1 374 ? 9.760 0.913 -26.924 1.00 95.69 374 PHE A O 1
ATOM 3092 N N . LEU A 1 375 ? 10.014 0.554 -24.717 1.00 96.81 375 LEU A N 1
ATOM 3093 C CA . LEU A 1 375 ? 11.470 0.633 -24.673 1.00 96.81 375 LEU A CA 1
ATOM 3094 C C . LEU A 1 375 ? 12.015 -0.669 -24.081 1.00 96.81 375 LEU A C 1
ATOM 3096 O O . LEU A 1 375 ? 11.763 -0.979 -22.920 1.00 96.81 375 LEU A O 1
ATOM 3100 N N . PHE A 1 376 ? 12.779 -1.401 -24.884 1.00 96.56 376 PHE A N 1
ATOM 3101 C CA . PHE A 1 376 ? 13.466 -2.622 -24.496 1.00 96.56 376 PHE A CA 1
ATOM 3102 C C . PHE A 1 376 ? 14.963 -2.333 -24.372 1.00 96.56 376 PHE A C 1
ATOM 3104 O O . PHE A 1 376 ? 15.626 -2.015 -25.359 1.00 96.56 376 PHE A O 1
ATOM 3111 N N . ILE A 1 377 ? 15.487 -2.387 -23.149 1.00 96.44 377 ILE A N 1
ATOM 3112 C CA . ILE A 1 377 ? 16.899 -2.132 -22.849 1.00 96.44 377 ILE A CA 1
ATOM 3113 C C . ILE A 1 377 ? 17.613 -3.470 -22.693 1.00 96.44 377 ILE A C 1
ATOM 3115 O O . ILE A 1 377 ? 17.180 -4.309 -21.907 1.00 96.44 377 ILE A O 1
ATOM 3119 N N . VAL A 1 378 ? 18.716 -3.642 -23.416 1.00 95.88 378 VAL A N 1
ATOM 3120 C CA . VAL A 1 378 ? 19.544 -4.846 -23.367 1.00 95.88 378 VAL A CA 1
ATOM 3121 C C . VAL A 1 378 ? 21.019 -4.464 -23.262 1.00 95.88 378 VAL A C 1
ATOM 3123 O O . VAL A 1 378 ? 21.536 -3.655 -24.035 1.00 95.88 378 VAL A O 1
ATOM 3126 N N . ASP A 1 379 ? 21.706 -5.061 -22.297 1.00 96.00 379 ASP A N 1
ATOM 3127 C CA . ASP A 1 379 ? 23.156 -4.954 -22.175 1.00 96.00 379 ASP A CA 1
ATOM 3128 C C . ASP A 1 379 ? 23.812 -6.092 -22.971 1.00 96.00 379 ASP A C 1
ATOM 3130 O O . ASP A 1 379 ? 23.269 -7.194 -23.063 1.00 96.00 379 ASP A O 1
ATOM 3134 N N . ALA A 1 380 ? 24.972 -5.832 -23.580 1.00 95.06 380 ALA A N 1
ATOM 3135 C CA . ALA A 1 380 ? 25.604 -6.762 -24.523 1.00 95.06 380 ALA A CA 1
ATOM 3136 C C . ALA A 1 380 ? 26.115 -8.079 -23.899 1.00 95.06 380 ALA A C 1
ATOM 3138 O O . ALA A 1 380 ? 26.557 -8.968 -24.619 1.00 95.06 380 ALA A O 1
ATOM 3139 N N . ASP A 1 381 ? 26.057 -8.219 -22.572 1.00 92.94 381 ASP A N 1
ATOM 3140 C CA . ASP A 1 381 ? 26.326 -9.460 -21.836 1.00 92.94 381 ASP A CA 1
ATOM 3141 C C . ASP A 1 381 ? 25.063 -10.312 -21.606 1.00 92.94 381 ASP A C 1
ATOM 3143 O O . ASP A 1 381 ? 25.117 -11.341 -20.932 1.00 92.94 381 ASP A O 1
ATOM 3147 N N . SER A 1 382 ? 23.929 -9.906 -22.183 1.00 91.69 382 SER A N 1
ATOM 3148 C CA . SER A 1 382 ? 22.684 -10.674 -22.201 1.00 91.69 382 SER A CA 1
ATOM 3149 C C . SER A 1 382 ? 22.587 -11.540 -23.457 1.00 91.69 382 SER A C 1
ATOM 3151 O O . SER A 1 382 ? 22.866 -11.085 -24.563 1.00 91.69 382 SER A O 1
ATOM 3153 N N . HIS A 1 383 ? 22.103 -12.775 -23.322 1.00 85.44 383 HIS A N 1
ATOM 3154 C CA . HIS A 1 383 ? 21.765 -13.625 -24.465 1.00 85.44 383 HIS A CA 1
ATOM 3155 C C . HIS A 1 383 ? 20.251 -13.752 -24.591 1.00 85.44 383 HIS A C 1
ATOM 3157 O O . HIS A 1 383 ? 19.587 -14.214 -23.667 1.00 85.44 383 HIS A O 1
ATOM 3163 N N . LEU A 1 384 ? 19.720 -13.333 -25.739 1.00 88.25 384 LEU A N 1
ATOM 3164 C CA . LEU A 1 384 ? 18.289 -13.352 -26.023 1.00 88.25 384 LEU A CA 1
ATOM 3165 C C . LEU A 1 384 ? 17.938 -14.521 -26.941 1.00 88.25 384 LEU A C 1
ATOM 3167 O O . LEU A 1 384 ? 18.650 -14.781 -27.915 1.00 88.25 384 LEU A O 1
ATOM 3171 N N . ASP A 1 385 ? 16.814 -15.170 -26.652 1.00 88.69 385 ASP A N 1
ATOM 3172 C CA . ASP A 1 385 ? 16.134 -16.021 -27.623 1.00 88.69 385 ASP A CA 1
ATOM 3173 C C . ASP A 1 385 ? 15.431 -15.144 -28.672 1.00 88.69 385 ASP A C 1
ATOM 3175 O O . ASP A 1 385 ? 14.954 -14.054 -28.334 1.00 88.69 385 ASP A O 1
ATOM 3179 N N . PRO A 1 386 ? 15.292 -15.601 -29.932 1.00 86.88 386 PRO A N 1
ATOM 3180 C CA . PRO A 1 386 ? 14.644 -14.816 -30.984 1.00 86.88 386 PRO A CA 1
ATOM 3181 C C . PRO A 1 386 ? 13.248 -14.302 -30.603 1.00 86.88 386 PRO A C 1
ATOM 3183 O O . PRO A 1 386 ? 12.869 -13.196 -30.980 1.00 86.88 386 PRO A O 1
ATOM 3186 N N . SER A 1 387 ? 12.496 -15.064 -29.805 1.00 86.50 387 SER A N 1
ATOM 3187 C CA . SER A 1 387 ? 11.136 -14.727 -29.371 1.00 86.50 387 SER A CA 1
ATOM 3188 C C . SER A 1 387 ? 11.055 -13.773 -28.171 1.00 86.50 387 SER A C 1
ATOM 3190 O O . SER A 1 387 ? 9.949 -13.488 -27.717 1.00 86.50 387 SER A O 1
ATOM 3192 N N . ALA A 1 388 ? 12.176 -13.267 -27.643 1.00 86.06 388 ALA A N 1
ATOM 3193 C CA . ALA A 1 388 ? 12.213 -12.494 -26.392 1.00 86.06 388 ALA A CA 1
ATOM 3194 C C . ALA A 1 388 ? 11.324 -11.231 -26.383 1.00 86.06 388 ALA A C 1
ATOM 3196 O O . ALA A 1 388 ? 10.931 -10.766 -25.319 1.00 86.06 388 ALA A O 1
ATOM 3197 N N . LEU A 1 389 ? 10.990 -10.680 -27.554 1.00 85.50 389 LEU A N 1
ATOM 3198 C CA . LEU A 1 389 ? 10.155 -9.479 -27.698 1.00 85.50 389 LEU A CA 1
ATOM 3199 C C . LEU A 1 389 ? 8.647 -9.761 -27.823 1.00 85.50 389 LEU A C 1
ATOM 3201 O O . LEU A 1 389 ? 7.861 -8.818 -27.908 1.00 85.50 389 LEU A O 1
ATOM 3205 N N . LYS A 1 390 ? 8.241 -11.033 -27.903 1.00 77.44 390 LYS A N 1
ATOM 3206 C CA . LYS A 1 390 ? 6.855 -11.468 -28.163 1.00 77.44 390 LYS A CA 1
ATOM 3207 C C . LYS A 1 390 ? 6.118 -11.974 -26.907 1.00 77.44 390 LYS A C 1
ATOM 3209 O O . LYS A 1 390 ? 5.072 -12.599 -27.059 1.00 77.44 390 LYS A O 1
ATOM 3214 N N . ILE A 1 391 ? 6.681 -11.759 -25.713 1.00 56.59 391 ILE A N 1
ATOM 3215 C CA . ILE A 1 391 ? 6.183 -12.295 -24.429 1.00 56.59 391 ILE A CA 1
ATOM 3216 C C . ILE A 1 391 ? 4.949 -11.539 -23.941 1.00 56.59 391 ILE A C 1
ATOM 3218 O O . ILE A 1 391 ? 4.988 -10.287 -23.954 1.00 56.59 391 ILE A O 1
#

InterPro domains:
  IPR029044 Nucleotide-diphospho-sugar transferases [G3DSA:3.90.550.10] (274-391)
  IPR050757 Collagen-modifying Glycosyltransferase 25 [PTHR10730] (57-384)
  IPR057589 PLOD1-3-like, GT domain [PF25342] (26-269)

pLDDT: mean 89.44, std 17.11, range [29.59, 98.94]

Foldseek 3Di:
DDDDDDDPPPDPPDDDPPPPDPDPPAAEAEEEEDQEDDPLQVQQVVLCVLQPHPYHYWNHVHDQPQPDLPAFGQCLRLVRVLVVLVVDDPQSHKYKYAYGRFKGFFHHPVVLVCLCCVVPVQAAKEFEFDQADPDDNVCQVLFDDDPAFGTAGDQRIMMHGSVLSSVLSVVCVVVVPDRHGHPRVSVRVQCSPPVSCVVSVYYYPRLLQAEAECVVQVVQWDWDQDPNATFIAGNRNRHGYRMYGCPDVNSVVSVVVSCRHRVNVVVVVVVVPPPPDPDDQVPDFQEEEEEEQQDDDPPLLVLLVLVVLQPHQQLSYAYEYEHLDPVCLVVVVVSCVVPQVRHVHYYYHRHVPDDPVNSVVVSVVSCVVSVGPYYHYDYSNDDDDSHNSVD

Secondary structure (DSSP, 8-state):
-------------------------PPEEEEEE-SS--HHHHHHHHHHHHTT--EEEE-TTSPP-S--SSSS-BTHHHHHHHHHHTT---TT-EEEEE-STTEEE-S-HHHHHHHHHHH-TT-SEEEEEESS--S-GGGGGTSPP-SSS--EEEEEEEEEEHHHHHHHHHHHHHTT--TTSBHHHHHHHHHH-HHHHHHTTEEEETT-SSEEE-TTTTTTEEEEEETTEEEEEETTTTB--SEEE--GGGHHHHHHHHTTSTHHHHHHHHTTS-------GGGPPPEEEEEEE-S--S-HHHHHHHHHH-SS-GGGEEEEEEE--GGGHHHHHHHHHHHGGGSSEEEEEE-TT--HHHHHHHHHHHHHHTT-SEEEEEETT----GGGG--

Organism: Meloidogyne enterolobii (NCBI:txid390850)

Radius of gyration: 28.3 Å; chains: 1; bounding box: 70×58×84 Å